Protein AF-A0A7C9GEP8-F1 (afdb_monomer)

Foldseek 3Di:
DDDDDDDDDDDDDDDDDDDDDDPPDPDPPPPCPQLNLAAAAEAEEEEQDFDPDLLNVVSVLCQVQLLVLFRNSHRYDYDYDYDDQQLRVQLCLAPPDDLSLSYKYFGALLNLLCVLLVHDGNHDPLLWQWLWAFDFWKWFKKFFPPDPDQAQVVQLVDEFEAEEEDDLSQLQNQFQLLCCVFQNGRYFYAYHHHDVLLRVVCRVVVVGGITTRHTPLNCVQRPVVCVVVVRMHTHEMQALDDDPVCPPHHYPLVRGPDPLSNLLSNLVRLSSRRRGIMTGYRPRDPSSSVSSSSSSVCLSVDPVSVVVCVVSSNDTDIGGSVRVSVSSVCSNPRDPVSSNSNSVSRDQDPPSYDYDPQPKDKDFFWFQQDDDPQWTWTDDPNDTAIAGAGQAQEEEPNHTDDSVVDDGGWTWTWIFRTGPYHTHYIYTYD

pLDDT: mean 88.96, std 12.66, range [39.47, 98.69]

Solvent-accessible surface area (backbone atoms only — not comparable to full-atom values): 22911 Å² total; per-residue (Å²): 137,90,84,90,79,88,82,82,90,79,91,79,88,79,83,82,81,84,76,83,79,80,79,80,73,78,73,79,76,75,74,76,50,76,29,63,78,26,41,90,37,69,30,41,37,33,25,21,36,54,84,84,37,74,65,33,51,52,49,53,55,46,47,79,47,33,30,83,45,32,56,48,50,23,47,60,44,83,43,71,38,58,37,77,63,11,45,52,36,51,27,41,37,56,73,69,48,64,39,74,64,42,38,38,32,40,46,38,36,46,52,54,52,43,49,46,47,69,46,96,68,66,62,62,73,76,55,41,46,45,32,21,16,51,17,58,39,48,22,27,28,39,24,28,60,85,37,94,46,67,45,52,72,39,26,49,75,41,81,38,41,24,30,14,32,56,48,68,82,24,51,27,34,26,42,42,27,28,41,28,66,56,56,53,30,37,56,37,39,33,30,55,31,91,38,69,62,50,35,51,54,33,25,76,71,62,78,23,37,22,37,27,39,43,39,50,64,53,45,57,74,73,46,44,65,38,58,76,70,57,46,40,34,68,35,34,38,45,40,83,63,89,54,80,95,48,67,91,44,46,49,55,70,81,49,40,81,42,78,68,43,36,56,26,49,52,59,69,29,48,38,24,64,41,36,42,25,30,31,32,28,51,81,34,54,64,70,49,52,53,47,47,27,49,13,46,53,52,34,72,68,29,68,71,45,48,55,51,27,57,77,67,67,47,77,77,41,80,40,53,18,67,58,44,46,54,49,49,47,52,54,59,68,47,57,68,68,47,34,52,50,39,40,61,26,36,52,77,54,93,84,47,54,46,77,53,84,76,72,69,43,73,48,71,73,32,45,27,73,38,67,61,91,62,25,40,28,30,59,57,97,84,38,83,32,37,28,28,47,74,87,31,51,35,28,49,76,86,40,81,53,62,74,85,75,65,53,59,70,33,36,22,34,40,27,28,62,47,72,76,24,47,24,58,34,36,46,30,40,131

Radius of gyration: 30.17 Å; Cα contacts (8 Å, |Δi|>4): 894; chains: 1; bounding box: 52×52×136 Å

Nearest PDB structures (foldseek):
  4x9t-assembly1_A  TM=7.481E-01  e=1.406E-14  Polaromonas sp. JS666
  7ndr-assembly1_E  TM=7.291E-01  e=8.893E-15  Comamonas sp.
  4ovs-assembly2_B  TM=4.258E-01  e=1.169E-04  Sulfurospirillum deleyianum DSM 6946
  7bcr-assembly1_A  TM=3.515E-01  e=1.328E-05  Advenella mimigardefordensis DPN7
  3qek-assembly3_A  TM=1.762E-01  e=1.177E+00  Xenopus laevis

Structure (mmCIF, N/CA/C/O backbone):
data_AF-A0A7C9GEP8-F1
#
_entry.id   AF-A0A7C9GEP8-F1
#
loop_
_atom_site.group_PDB
_atom_site.id
_atom_site.type_symbol
_atom_site.label_atom_id
_atom_site.label_alt_id
_atom_site.label_comp_id
_atom_site.label_asym_id
_atom_site.label_entity_id
_atom_site.label_seq_id
_atom_site.pdbx_PDB_ins_code
_atom_site.Cartn_x
_atom_site.Cartn_y
_atom_site.Cartn_z
_atom_site.occupancy
_atom_site.B_iso_or_equiv
_atom_site.auth_seq_id
_atom_site.auth_comp_id
_atom_site.auth_asym_id
_atom_site.auth_atom_id
_atom_site.pdbx_PDB_model_num
ATOM 1 N N . MET A 1 1 ? 20.061 3.410 108.290 1.00 49.00 1 MET A N 1
ATOM 2 C CA . MET A 1 1 ? 20.217 2.070 107.688 1.00 49.00 1 MET A CA 1
ATOM 3 C C . MET A 1 1 ? 19.147 1.168 108.280 1.00 49.00 1 MET A C 1
ATOM 5 O O . MET A 1 1 ? 19.039 1.132 109.492 1.00 49.00 1 MET A O 1
ATOM 9 N N . GLN A 1 2 ? 18.375 0.520 107.401 1.00 47.50 2 GLN A N 1
ATOM 10 C CA . GLN A 1 2 ? 17.371 -0.529 107.648 1.00 47.50 2 GLN A CA 1
ATOM 11 C C . GLN A 1 2 ? 16.136 -0.158 108.491 1.00 47.50 2 GLN A C 1
ATOM 13 O O . GLN A 1 2 ? 16.138 -0.220 109.712 1.00 47.50 2 GLN A O 1
ATOM 18 N N . SER A 1 3 ? 15.038 0.132 107.789 1.00 41.34 3 SER A N 1
ATOM 19 C CA . SER A 1 3 ? 13.675 -0.087 108.278 1.00 41.34 3 SER A CA 1
ATOM 20 C C . SER A 1 3 ? 12.936 -0.906 107.220 1.00 41.34 3 SER A C 1
ATOM 22 O O . SER A 1 3 ? 12.763 -0.462 106.085 1.00 41.34 3 SER A O 1
ATOM 24 N N . ILE A 1 4 ? 12.599 -2.142 107.583 1.00 48.03 4 ILE A N 1
ATOM 25 C CA . ILE A 1 4 ? 11.695 -3.031 106.853 1.00 48.03 4 ILE A CA 1
ATOM 26 C C . ILE A 1 4 ? 10.284 -2.653 107.308 1.00 48.03 4 ILE A C 1
ATOM 28 O O . ILE A 1 4 ? 10.009 -2.679 108.505 1.00 48.03 4 ILE A O 1
ATOM 32 N N . SER A 1 5 ? 9.387 -2.329 106.374 1.00 48.78 5 SER A N 1
ATOM 33 C CA . SER A 1 5 ? 7.953 -2.227 106.664 1.00 48.78 5 SER A CA 1
ATOM 34 C C . SER A 1 5 ? 7.160 -3.096 105.691 1.00 48.78 5 SER A C 1
ATOM 36 O O . SER A 1 5 ? 7.337 -3.033 104.475 1.00 48.78 5 SER A O 1
ATOM 38 N N . HIS A 1 6 ? 6.341 -3.973 106.267 1.00 49.09 6 HIS A N 1
ATOM 39 C CA . HIS A 1 6 ? 5.310 -4.752 105.596 1.00 49.09 6 HIS A CA 1
ATOM 40 C C . HIS A 1 6 ? 4.136 -3.847 105.212 1.00 49.09 6 HIS A C 1
ATOM 42 O O . HIS A 1 6 ? 3.717 -3.042 106.040 1.00 49.09 6 HIS A O 1
ATOM 48 N N . ALA A 1 7 ? 3.533 -4.057 104.039 1.00 39.84 7 ALA A N 1
ATOM 49 C CA . ALA A 1 7 ? 2.113 -3.762 103.854 1.00 39.84 7 ALA A CA 1
ATOM 50 C C . ALA A 1 7 ? 1.492 -4.528 102.674 1.00 39.84 7 ALA A C 1
ATOM 52 O O . ALA A 1 7 ? 1.966 -4.489 101.543 1.00 39.84 7 ALA A O 1
ATOM 53 N N . SER A 1 8 ? 0.409 -5.204 103.042 1.00 39.47 8 SER A N 1
ATOM 54 C CA . SER A 1 8 ? -0.626 -5.952 102.338 1.00 39.47 8 SER A CA 1
ATOM 55 C C . SER A 1 8 ? -0.990 -5.614 100.890 1.00 39.47 8 SER A C 1
ATOM 57 O O . SER A 1 8 ? -1.039 -4.469 100.450 1.00 39.47 8 SER A O 1
ATOM 59 N N . ALA A 1 9 ? -1.393 -6.695 100.221 1.00 43.56 9 ALA A N 1
ATOM 60 C CA . ALA A 1 9 ? -2.058 -6.770 98.935 1.00 43.56 9 ALA A CA 1
ATOM 61 C C . ALA A 1 9 ? -3.376 -5.978 98.862 1.00 43.56 9 ALA A C 1
ATOM 63 O O . ALA A 1 9 ? -4.208 -6.051 99.765 1.00 43.56 9 ALA A O 1
ATOM 64 N N . TYR A 1 10 ? -3.600 -5.349 97.707 1.00 39.88 10 TYR A N 1
ATOM 65 C CA . TYR A 1 10 ? -4.925 -5.022 97.186 1.00 39.88 10 TYR A CA 1
ATOM 66 C C . TYR A 1 10 ? -5.033 -5.597 95.771 1.00 39.88 10 TYR A C 1
ATOM 68 O O . TYR A 1 10 ? -4.249 -5.264 94.884 1.00 39.88 10 TYR A O 1
ATOM 76 N N . VAL A 1 11 ? -5.988 -6.508 95.580 1.00 44.97 11 VAL A N 1
ATOM 77 C CA . VAL A 1 11 ? -6.359 -7.066 94.277 1.00 44.97 11 VAL A CA 1
ATOM 78 C C . VAL A 1 11 ? -7.302 -6.074 93.601 1.00 44.97 11 VAL A C 1
ATOM 80 O O . VAL A 1 11 ? -8.437 -5.906 94.041 1.00 44.97 11 VAL A O 1
ATOM 83 N N . SER A 1 12 ? -6.843 -5.432 92.528 1.00 41.41 12 SER A N 1
ATOM 84 C CA . SER A 1 12 ? -7.689 -4.615 91.651 1.00 41.41 12 SER A CA 1
ATOM 85 C C . SER A 1 12 ? -8.098 -5.435 90.429 1.00 41.41 12 SER A C 1
ATOM 87 O O . SER A 1 12 ? -7.291 -5.698 89.538 1.00 41.41 12 SER A O 1
ATOM 89 N N . VAL A 1 13 ? -9.365 -5.849 90.392 1.00 48.47 13 VAL A N 1
ATOM 90 C CA . VAL A 1 13 ? -9.996 -6.496 89.234 1.00 48.47 13 VAL A CA 1
ATOM 91 C C . VAL A 1 13 ? -10.143 -5.455 88.122 1.00 48.47 13 VAL A C 1
ATOM 93 O O . VAL A 1 13 ? -10.952 -4.538 88.224 1.00 48.47 13 VAL A O 1
ATOM 96 N N . SER A 1 14 ? -9.345 -5.584 87.061 1.00 47.94 14 SER A N 1
ATOM 97 C CA . SER A 1 14 ? -9.469 -4.759 85.854 1.00 47.94 14 SER A CA 1
ATOM 98 C C . SER A 1 14 ? -10.399 -5.453 84.861 1.00 47.94 14 SER A C 1
ATOM 100 O O . SER A 1 14 ? -10.063 -6.503 84.315 1.00 47.94 14 SER A O 1
ATOM 102 N N . ALA A 1 15 ? -11.584 -4.882 84.645 1.00 47.19 15 ALA A N 1
ATOM 103 C CA . ALA A 1 15 ? -12.540 -5.340 83.644 1.00 47.19 15 ALA A CA 1
ATOM 104 C C . ALA A 1 15 ? -12.041 -4.984 82.230 1.00 47.19 15 ALA A C 1
ATOM 106 O O . ALA A 1 15 ? -11.949 -3.811 81.868 1.00 47.19 15 ALA A O 1
ATOM 107 N N . LEU A 1 16 ? -11.714 -6.005 81.433 1.00 49.62 16 LEU A N 1
ATOM 108 C CA . LEU A 1 16 ? -11.405 -5.872 80.009 1.00 49.62 16 LEU A CA 1
ATOM 109 C C . LEU A 1 16 ? -12.703 -5.573 79.235 1.00 49.62 16 LEU A C 1
ATOM 111 O O . LEU A 1 16 ? -13.553 -6.449 79.078 1.00 49.62 16 LEU A O 1
ATOM 115 N N . PHE A 1 17 ? -12.853 -4.351 78.723 1.00 48.03 17 PHE A N 1
ATOM 116 C CA . PHE A 1 17 ? -13.868 -4.038 77.715 1.00 48.03 17 PHE A CA 1
ATOM 117 C C . PHE A 1 17 ? -13.395 -4.548 76.347 1.00 48.03 17 PHE A C 1
ATOM 119 O O . PHE A 1 17 ? -12.446 -4.025 75.764 1.00 48.03 17 PHE A O 1
ATOM 126 N N . LEU A 1 18 ? -14.059 -5.588 75.840 1.00 51.97 18 LEU A N 1
ATOM 127 C CA . LEU A 1 18 ? -13.836 -6.150 74.511 1.00 51.97 18 LEU A CA 1
ATOM 128 C C . LEU A 1 18 ? -14.510 -5.242 73.464 1.00 51.97 18 LEU A C 1
ATOM 130 O O . LEU A 1 18 ? -15.730 -5.259 73.311 1.00 51.97 18 LEU A O 1
ATOM 134 N N . VAL A 1 19 ? -13.730 -4.422 72.756 1.00 56.72 19 VAL A N 1
ATOM 135 C CA . VAL A 1 19 ? -14.208 -3.669 71.583 1.00 56.72 19 VAL A CA 1
ATOM 136 C C . VAL A 1 19 ? -14.279 -4.640 70.396 1.00 56.72 19 VAL A C 1
ATOM 138 O O . VAL A 1 19 ? -13.254 -5.240 70.062 1.00 56.72 19 VAL A O 1
ATOM 141 N N . PRO A 1 20 ? -15.437 -4.830 69.737 1.00 58.69 20 PRO A N 1
ATOM 142 C CA . PRO A 1 20 ? -15.514 -5.696 68.571 1.00 58.69 20 PRO A CA 1
ATOM 143 C C . PRO A 1 20 ? -14.802 -5.023 67.393 1.00 58.69 20 PRO A C 1
ATOM 145 O O . PRO A 1 20 ? -15.204 -3.958 66.925 1.00 58.69 20 PRO A O 1
ATOM 148 N N . ALA A 1 21 ? -13.724 -5.651 66.921 1.00 58.00 21 ALA A N 1
ATOM 149 C CA . ALA A 1 21 ? -13.030 -5.258 65.705 1.00 58.00 21 ALA A CA 1
ATOM 150 C C . ALA A 1 21 ? -13.963 -5.470 64.503 1.00 58.00 21 ALA A C 1
ATOM 152 O O . ALA A 1 21 ? -14.281 -6.600 64.132 1.00 58.00 21 ALA A O 1
ATOM 153 N N . LEU A 1 22 ? -14.420 -4.367 63.911 1.00 62.72 22 LEU A N 1
ATOM 154 C CA . LEU A 1 22 ? -15.208 -4.363 62.686 1.00 62.72 22 LEU A CA 1
ATOM 155 C C . LEU A 1 22 ? -14.309 -4.843 61.535 1.00 62.72 22 LEU A C 1
ATOM 157 O O . LEU A 1 22 ? -13.479 -4.095 61.020 1.00 62.72 22 LEU A O 1
ATOM 161 N N . VAL A 1 23 ? -14.438 -6.116 61.164 1.00 60.84 23 VAL A N 1
ATOM 162 C CA . VAL A 1 23 ? -13.752 -6.700 60.008 1.00 60.84 23 VAL A CA 1
ATOM 163 C C . VAL A 1 23 ? -14.364 -6.086 58.746 1.00 60.84 23 VAL A C 1
ATOM 165 O O . VAL A 1 23 ? -15.402 -6.537 58.268 1.00 60.84 23 VAL A O 1
ATOM 168 N N . LEU A 1 24 ? -13.743 -5.029 58.212 1.00 61.09 24 LEU A N 1
ATOM 169 C CA . LEU A 1 24 ? -14.021 -4.559 56.855 1.00 61.09 24 LEU A CA 1
ATOM 170 C C . LEU A 1 24 ? -13.545 -5.642 55.881 1.00 61.09 24 LEU A C 1
ATOM 172 O O . LEU A 1 24 ? -12.362 -5.734 55.559 1.00 61.09 24 LEU A O 1
ATOM 176 N N . THR A 1 25 ? -14.468 -6.475 55.408 1.00 58.62 25 THR A N 1
ATOM 177 C CA . THR A 1 25 ? -14.228 -7.324 54.242 1.00 58.62 25 THR A CA 1
ATOM 178 C C . THR A 1 25 ? -14.023 -6.412 53.029 1.00 58.62 25 THR A C 1
ATOM 180 O O . THR A 1 25 ? -14.944 -5.654 52.705 1.00 58.62 25 THR A O 1
ATOM 183 N N . PRO A 1 26 ? -12.860 -6.431 52.350 1.00 58.62 26 PRO A N 1
ATOM 184 C CA . PRO A 1 26 ? -12.693 -5.680 51.116 1.00 58.62 26 PRO A CA 1
ATOM 185 C C . PRO A 1 26 ? -13.706 -6.210 50.100 1.00 58.62 26 PRO A C 1
ATOM 187 O O . PRO A 1 26 ? -13.698 -7.395 49.763 1.00 58.62 26 PRO A O 1
ATOM 190 N N . ALA A 1 27 ? -14.612 -5.343 49.646 1.00 52.38 27 ALA A N 1
ATOM 191 C CA . ALA A 1 27 ? -15.488 -5.664 48.532 1.00 52.38 27 ALA A CA 1
ATOM 192 C C . ALA A 1 27 ? -14.606 -6.064 47.335 1.00 52.38 27 ALA A C 1
ATOM 194 O O . ALA A 1 27 ? -13.625 -5.362 47.062 1.00 52.38 27 ALA A O 1
ATOM 195 N N . PRO A 1 28 ? -14.903 -7.169 46.629 1.00 51.88 28 PRO A N 1
ATOM 196 C CA . PRO A 1 28 ? -14.181 -7.502 45.414 1.00 51.88 28 PRO A CA 1
ATOM 197 C C . PRO A 1 28 ? -14.336 -6.325 44.453 1.00 51.88 28 PRO A C 1
ATOM 199 O O . PRO A 1 28 ? -15.448 -5.997 44.039 1.00 51.88 28 PRO A O 1
ATOM 202 N N . ALA A 1 29 ? -13.228 -5.655 44.136 1.00 47.44 29 ALA A N 1
ATOM 203 C CA . ALA A 1 29 ? -13.195 -4.710 43.036 1.00 47.44 29 ALA A CA 1
ATOM 204 C C . ALA A 1 29 ? -13.651 -5.485 41.797 1.00 47.44 29 ALA A C 1
ATOM 206 O O . ALA A 1 29 ? -12.979 -6.431 41.382 1.00 47.44 29 ALA A O 1
ATOM 207 N N . ALA A 1 30 ? -14.831 -5.154 41.270 1.00 49.00 30 ALA A N 1
ATOM 208 C CA . ALA A 1 30 ? -15.301 -5.715 40.018 1.00 49.00 30 ALA A CA 1
ATOM 209 C C . ALA A 1 30 ? -14.214 -5.425 38.980 1.00 49.00 30 ALA A C 1
ATOM 211 O O . ALA A 1 30 ? -13.942 -4.266 38.674 1.00 49.00 30 ALA A O 1
ATOM 212 N N . ALA A 1 31 ? -13.527 -6.467 38.515 1.00 52.12 31 ALA A N 1
ATOM 213 C CA . ALA A 1 31 ? -12.642 -6.335 37.378 1.00 52.12 31 ALA A CA 1
ATOM 214 C C . ALA A 1 31 ? -13.518 -5.859 36.217 1.00 52.12 31 ALA A C 1
ATOM 216 O O . ALA A 1 31 ? -14.386 -6.615 35.773 1.00 52.12 31 ALA A O 1
ATOM 217 N N . ASP A 1 32 ? -13.342 -4.604 35.789 1.00 61.41 32 ASP A N 1
ATOM 218 C CA . ASP A 1 32 ? -13.993 -4.086 34.587 1.00 61.41 32 ASP A CA 1
ATOM 219 C C . ASP A 1 32 ? -13.754 -5.109 33.481 1.00 61.41 32 ASP A C 1
ATOM 221 O O . ASP A 1 32 ? -12.612 -5.473 33.175 1.00 61.41 32 ASP A O 1
ATOM 225 N N . THR A 1 33 ? -14.835 -5.643 32.919 1.00 83.94 33 THR A N 1
ATOM 226 C CA . THR A 1 33 ? -14.682 -6.637 31.865 1.00 83.94 33 THR A CA 1
ATOM 227 C C . THR A 1 33 ? -14.021 -5.951 30.674 1.00 83.94 33 THR A C 1
ATOM 229 O O . THR A 1 33 ? -14.242 -4.766 30.423 1.00 83.94 33 THR A O 1
ATOM 232 N N . VAL A 1 34 ? -13.239 -6.678 29.871 1.00 91.56 34 VAL A N 1
ATOM 233 C CA . VAL A 1 34 ? -12.651 -6.102 28.645 1.00 91.56 34 VAL A CA 1
ATOM 234 C C . VAL A 1 34 ? -13.733 -5.471 27.747 1.00 91.56 34 VAL A C 1
ATOM 236 O O . VAL A 1 34 ? -13.469 -4.505 27.036 1.00 91.56 34 VAL A O 1
ATOM 239 N N . ALA A 1 35 ? -14.978 -5.956 27.824 1.00 93.31 35 ALA A N 1
ATOM 240 C CA . ALA A 1 35 ? -16.125 -5.361 27.149 1.00 93.31 35 ALA A CA 1
ATOM 241 C C . ALA A 1 35 ? -16.441 -3.927 27.610 1.00 93.31 35 ALA A C 1
ATOM 243 O O . ALA A 1 35 ? -16.796 -3.102 26.768 1.00 93.31 35 ALA A O 1
ATOM 244 N N . ASP A 1 36 ? -16.280 -3.594 28.891 1.00 94.12 36 ASP A N 1
ATOM 245 C CA . ASP A 1 36 ? -16.567 -2.258 29.434 1.00 94.12 36 ASP A CA 1
ATOM 246 C C . ASP A 1 36 ? -15.598 -1.194 28.898 1.00 94.12 36 ASP A C 1
ATOM 248 O O . ASP A 1 36 ? -15.983 -0.040 28.693 1.00 94.12 36 ASP A O 1
ATOM 252 N N . ALA A 1 37 ? -14.373 -1.593 28.534 1.00 93.94 37 ALA A N 1
ATOM 253 C CA . ALA A 1 37 ? -13.410 -0.712 27.871 1.00 93.94 37 ALA A CA 1
ATOM 254 C C . ALA A 1 37 ? -13.879 -0.232 26.481 1.00 93.94 37 ALA A C 1
ATOM 256 O O . ALA A 1 37 ? -13.452 0.826 26.009 1.00 93.94 37 ALA A O 1
ATOM 257 N N . PHE A 1 38 ? -14.766 -0.987 25.827 1.00 96.69 38 PHE A N 1
ATOM 258 C CA . PHE A 1 38 ? -15.237 -0.725 24.465 1.00 96.69 38 PHE A CA 1
ATOM 259 C C . PHE A 1 38 ? -16.723 -0.344 24.394 1.00 96.69 38 PHE A C 1
ATOM 261 O O . PHE A 1 38 ? -17.138 0.370 23.476 1.00 96.69 38 PHE A O 1
ATOM 268 N N . LYS A 1 39 ? -17.544 -0.791 25.348 1.00 97.00 39 LYS A N 1
ATOM 269 C CA . LYS A 1 39 ? -18.999 -0.602 25.343 1.00 97.00 39 LYS A CA 1
ATOM 270 C C . LYS A 1 39 ? -19.370 0.881 25.289 1.00 97.00 39 LYS A C 1
ATOM 272 O O . LYS A 1 39 ? -18.902 1.701 26.076 1.00 97.00 39 LYS A O 1
ATOM 277 N N . GLY A 1 40 ? -20.210 1.241 24.317 1.00 96.69 40 GLY A N 1
ATOM 278 C CA . GLY A 1 40 ? -20.637 2.629 24.090 1.00 96.69 40 GLY A CA 1
ATOM 279 C C . GLY A 1 40 ? -19.529 3.574 23.600 1.00 96.69 40 GLY A C 1
ATOM 280 O O . GLY A 1 40 ? -19.764 4.776 23.476 1.00 96.69 40 GLY A O 1
ATOM 281 N N . LYS A 1 41 ? -18.322 3.067 23.309 1.00 97.81 41 LYS A N 1
ATOM 282 C CA . LYS A 1 41 ? -17.206 3.861 22.784 1.00 97.81 41 LYS A CA 1
ATOM 283 C C . LYS A 1 41 ? -17.195 3.871 21.258 1.00 97.81 41 LYS A C 1
ATOM 285 O O . LYS A 1 41 ? -17.879 3.098 20.586 1.00 97.81 41 LYS A O 1
ATOM 290 N N . THR A 1 42 ? -16.396 4.784 20.710 1.00 98.19 42 THR A N 1
ATOM 291 C CA . THR A 1 42 ? -16.091 4.834 19.278 1.00 98.19 42 THR A CA 1
ATOM 292 C C . THR A 1 42 ? -14.638 4.451 19.049 1.00 98.19 42 THR A C 1
ATOM 294 O O . THR A 1 42 ? -13.735 5.111 19.558 1.00 98.19 42 THR A O 1
ATOM 297 N N . MET A 1 43 ? -14.423 3.422 18.242 1.00 98.06 43 MET A N 1
ATOM 298 C CA . MET A 1 43 ? -13.124 2.991 17.768 1.00 98.06 43 MET A CA 1
ATOM 299 C C . MET A 1 43 ? -12.780 3.672 16.443 1.00 98.06 43 MET A C 1
ATOM 301 O O . MET A 1 43 ? -13.483 3.551 15.437 1.00 98.06 43 MET A O 1
ATOM 305 N N . ASN A 1 44 ? -11.664 4.388 16.442 1.00 98.19 44 ASN A N 1
ATOM 306 C CA . ASN A 1 44 ? -11.126 5.059 15.275 1.00 98.19 44 ASN A CA 1
ATOM 307 C C . ASN A 1 44 ? -10.194 4.112 14.511 1.00 98.19 44 ASN A C 1
ATOM 309 O O . ASN A 1 44 ? -9.119 3.769 15.000 1.00 98.19 44 ASN A O 1
ATOM 313 N N . MET A 1 45 ? -10.583 3.740 13.292 1.00 98.38 45 MET A N 1
ATOM 314 C CA . MET A 1 45 ? -9.764 2.953 12.372 1.00 98.38 45 MET A CA 1
ATOM 315 C C . MET A 1 45 ? -9.080 3.879 11.365 1.00 98.38 45 MET A C 1
ATOM 317 O O . MET A 1 45 ? -9.689 4.368 10.411 1.00 98.38 45 MET A O 1
ATOM 321 N N . TYR A 1 46 ? -7.807 4.169 11.587 1.00 98.06 46 TYR A N 1
ATOM 322 C CA . TYR A 1 46 ? -7.015 5.032 10.726 1.00 98.06 46 TYR A CA 1
ATOM 323 C C . TYR A 1 46 ? -6.455 4.275 9.523 1.00 98.06 46 TYR A C 1
ATOM 325 O O . TYR A 1 46 ? -6.128 3.097 9.622 1.00 98.06 46 TYR A O 1
ATOM 333 N N . VAL A 1 47 ? -6.286 4.959 8.391 1.00 92.81 47 VAL A N 1
ATOM 334 C CA . VAL A 1 47 ? -5.648 4.386 7.197 1.00 92.81 47 VAL A CA 1
ATOM 335 C C . VAL A 1 47 ? -4.700 5.379 6.527 1.00 92.81 47 VAL A C 1
ATOM 337 O O . VAL A 1 47 ? -5.035 6.552 6.343 1.00 92.81 47 VAL A O 1
ATOM 340 N N . GLY A 1 48 ? -3.501 4.909 6.172 1.00 84.88 48 GLY A N 1
ATOM 341 C CA . GLY A 1 48 ? -2.394 5.724 5.646 1.00 84.88 48 GLY A CA 1
ATOM 342 C C . GLY A 1 48 ? -2.541 6.160 4.184 1.00 84.88 48 GLY A C 1
ATOM 343 O O . GLY A 1 48 ? -1.638 6.796 3.635 1.00 84.88 48 GLY A O 1
ATOM 344 N N . SER A 1 49 ? -3.670 5.838 3.547 1.00 73.62 49 SER A N 1
ATOM 345 C CA . SER A 1 49 ? -3.969 6.156 2.151 1.00 73.62 49 SER A CA 1
ATOM 346 C C . SER A 1 49 ? -5.096 7.177 2.012 1.00 73.62 49 SER A C 1
ATOM 348 O O . SER A 1 49 ? -5.931 7.369 2.904 1.00 73.62 49 SER A O 1
ATOM 350 N N . ALA A 1 50 ? -5.161 7.805 0.838 1.00 70.44 50 ALA A N 1
ATOM 351 C CA . ALA A 1 50 ? -6.335 8.561 0.431 1.00 70.44 50 ALA A CA 1
ATOM 352 C C . ALA A 1 50 ? -7.573 7.636 0.320 1.00 70.44 50 ALA A C 1
ATOM 354 O O . ALA A 1 50 ? -7.419 6.424 0.119 1.00 70.44 50 ALA A O 1
ATOM 355 N N . PRO A 1 51 ? -8.793 8.189 0.446 1.00 71.44 51 PRO A N 1
ATOM 356 C CA . PRO A 1 51 ? -10.025 7.445 0.205 1.00 71.44 51 PRO A CA 1
ATOM 357 C C . PRO A 1 51 ? -10.053 6.807 -1.187 1.00 71.44 51 PRO A C 1
ATOM 359 O O . PRO A 1 51 ? -9.633 7.436 -2.155 1.00 71.44 51 PRO A O 1
ATOM 362 N N . GLY A 1 52 ? -10.587 5.591 -1.287 1.00 63.97 52 GLY A N 1
ATOM 363 C CA . GLY A 1 52 ? -10.710 4.844 -2.545 1.00 63.97 52 GLY A CA 1
ATOM 364 C C . GLY A 1 52 ? -9.484 4.008 -2.931 1.00 63.97 52 GLY A C 1
ATOM 365 O O . GLY A 1 52 ? -9.612 3.102 -3.750 1.00 63.97 52 GLY A O 1
ATOM 366 N N . GLY A 1 53 ? -8.318 4.243 -2.317 1.00 66.62 53 GLY A N 1
ATOM 367 C CA . GLY A 1 53 ? -7.134 3.400 -2.511 1.00 66.62 53 GLY A CA 1
ATOM 368 C C . GLY A 1 53 ? -7.288 1.998 -1.907 1.00 66.62 53 GLY A C 1
ATOM 369 O O . GLY A 1 53 ? -8.155 1.770 -1.064 1.00 66.62 53 GLY A O 1
ATOM 370 N N . GLY A 1 54 ? -6.412 1.063 -2.296 1.00 73.50 54 GLY A N 1
ATOM 371 C CA . GLY A 1 54 ? -6.461 -0.335 -1.843 1.00 73.50 54 GLY A CA 1
ATOM 372 C C . GLY A 1 54 ? -6.545 -0.483 -0.318 1.00 73.50 54 GLY A C 1
ATOM 373 O O . GLY A 1 54 ? -7.461 -1.129 0.178 1.00 73.50 54 GLY A O 1
ATOM 374 N N . TYR A 1 55 ? -5.670 0.191 0.436 1.00 82.44 55 TYR A N 1
ATOM 375 C CA . TYR A 1 55 ? -5.709 0.172 1.905 1.00 82.44 55 TYR A CA 1
ATOM 376 C C . TYR A 1 55 ? -7.042 0.695 2.474 1.00 82.44 55 TYR A C 1
ATOM 378 O O . TYR A 1 55 ? -7.619 0.051 3.345 1.00 82.44 55 TYR A O 1
ATOM 386 N N . ASP A 1 56 ? -7.587 1.803 1.951 1.00 81.25 56 ASP A N 1
ATOM 387 C CA . ASP A 1 56 ? -8.888 2.348 2.384 1.00 81.25 56 ASP A CA 1
ATOM 388 C C . ASP A 1 56 ? -10.045 1.377 2.111 1.00 81.25 56 ASP A C 1
ATOM 390 O O . ASP A 1 56 ? -10.936 1.243 2.949 1.00 81.25 56 ASP A O 1
ATOM 394 N N . ARG A 1 57 ? -10.022 0.660 0.978 1.00 83.69 57 ARG A N 1
ATOM 395 C CA . ARG A 1 57 ? -11.036 -0.359 0.660 1.00 83.69 57 ARG A CA 1
ATOM 396 C C . ARG A 1 57 ? -11.028 -1.500 1.677 1.00 83.69 57 ARG A C 1
ATOM 398 O O . ARG A 1 57 ? -12.088 -1.808 2.218 1.00 83.69 57 ARG A O 1
ATOM 405 N N . TYR A 1 58 ? -9.851 -2.054 1.986 1.00 92.25 58 TYR A N 1
ATOM 406 C CA . TYR A 1 58 ? -9.702 -3.078 3.026 1.00 92.25 58 TYR A CA 1
ATOM 407 C C . TYR A 1 58 ? -10.169 -2.557 4.386 1.00 92.25 58 TYR A C 1
ATOM 409 O O . TYR A 1 58 ? -11.014 -3.180 5.017 1.00 92.25 58 TYR A O 1
ATOM 417 N N . THR A 1 59 ? -9.685 -1.390 4.826 1.00 95.44 59 THR A N 1
ATOM 418 C CA . THR A 1 59 ? -10.028 -0.866 6.156 1.00 95.44 59 THR A CA 1
ATOM 419 C C . THR A 1 59 ? -11.522 -0.607 6.296 1.00 95.44 59 THR A C 1
ATOM 421 O O . THR A 1 59 ? -12.091 -0.926 7.330 1.00 95.44 59 THR A O 1
ATOM 424 N N . ARG A 1 60 ? -12.191 -0.089 5.257 1.00 95.31 60 ARG A N 1
ATOM 425 C CA . ARG A 1 60 ? -13.650 0.100 5.274 1.00 95.31 60 ARG A CA 1
ATOM 426 C C . ARG A 1 60 ? -14.420 -1.211 5.270 1.00 95.31 60 ARG A C 1
ATOM 428 O O . ARG A 1 60 ? -15.492 -1.256 5.859 1.00 95.31 60 ARG A O 1
ATOM 435 N N . LEU A 1 61 ? -13.943 -2.227 4.551 1.00 96.50 61 LEU A N 1
ATOM 436 C CA . LEU A 1 61 ? -14.552 -3.553 4.598 1.00 96.50 61 LEU A CA 1
ATOM 437 C C . LEU A 1 61 ? -14.456 -4.116 6.015 1.00 96.50 61 LEU A C 1
ATOM 439 O O . LEU A 1 61 ? -15.482 -4.429 6.599 1.00 96.50 61 LEU A O 1
ATOM 443 N N . ILE A 1 62 ? -13.259 -4.141 6.601 1.00 98.19 62 ILE A N 1
ATOM 444 C CA . ILE A 1 62 ? -13.056 -4.621 7.973 1.00 98.19 62 ILE A CA 1
ATOM 445 C C . ILE A 1 62 ? -13.922 -3.832 8.950 1.00 98.19 62 ILE A C 1
ATOM 447 O O . ILE A 1 62 ? -14.659 -4.430 9.719 1.00 98.19 62 ILE A O 1
ATOM 451 N N . GLU A 1 63 ? -13.917 -2.503 8.863 1.00 97.31 63 GLU A N 1
ATOM 452 C CA . GLU A 1 63 ? -14.688 -1.620 9.738 1.00 97.31 63 GLU A CA 1
ATOM 453 C C . GLU A 1 63 ? -16.178 -1.986 9.822 1.00 97.31 63 GLU A C 1
ATOM 455 O O . GLU A 1 63 ? -16.715 -2.061 10.922 1.00 97.31 63 GLU A O 1
ATOM 460 N N . ARG A 1 64 ? -16.829 -2.307 8.696 1.00 97.12 64 ARG A N 1
ATOM 461 C CA . ARG A 1 64 ? -18.256 -2.685 8.673 1.00 97.12 64 ARG A CA 1
ATOM 462 C C . ARG A 1 64 ? -18.574 -3.990 9.407 1.00 97.12 64 ARG A C 1
ATOM 464 O O . ARG A 1 64 ? -19.731 -4.221 9.752 1.00 97.12 64 ARG A O 1
ATOM 471 N N . HIS A 1 65 ? -17.578 -4.850 9.608 1.00 98.31 65 HIS A N 1
ATOM 472 C CA . HIS A 1 65 ? -17.759 -6.174 10.201 1.00 98.31 65 HIS A CA 1
ATOM 473 C C . HIS A 1 65 ? -17.089 -6.325 11.570 1.00 98.31 65 HIS A C 1
ATOM 475 O O . HIS A 1 65 ? -17.561 -7.141 12.358 1.00 98.31 65 HIS A O 1
ATOM 481 N N . PHE A 1 66 ? -16.042 -5.544 11.847 1.00 98.06 66 PHE A N 1
ATOM 482 C CA . PHE A 1 66 ? -15.155 -5.678 13.002 1.00 98.06 66 PHE A CA 1
ATOM 483 C C . PHE A 1 66 ? -15.865 -5.430 14.328 1.00 98.06 66 PHE A C 1
ATOM 485 O O . PHE A 1 66 ? -15.623 -6.137 15.302 1.00 98.06 66 PHE A O 1
ATOM 492 N N . ASN A 1 67 ? -16.790 -4.467 14.365 1.00 96.62 67 ASN A N 1
ATOM 493 C CA . ASN A 1 67 ? -17.493 -4.096 15.590 1.00 96.62 67 ASN A CA 1
ATOM 494 C C . ASN A 1 67 ? -18.209 -5.275 16.265 1.00 96.62 67 ASN A C 1
ATOM 496 O O . ASN A 1 67 ? -18.221 -5.332 17.485 1.00 96.62 67 ASN A O 1
ATOM 500 N N . ARG A 1 68 ? -18.763 -6.214 15.485 1.00 97.31 68 ARG A N 1
ATOM 501 C CA . ARG A 1 68 ? -19.501 -7.390 15.986 1.00 97.31 68 ARG A CA 1
ATOM 502 C C . ARG A 1 68 ? -18.623 -8.390 16.735 1.00 97.31 68 ARG A C 1
ATOM 504 O O . ARG A 1 68 ? -19.145 -9.221 17.469 1.00 97.31 68 ARG A O 1
ATOM 511 N N . HIS A 1 69 ? -17.315 -8.327 16.504 1.00 98.31 69 HIS A N 1
ATOM 512 C CA . HIS A 1 69 ? -16.330 -9.249 17.066 1.00 98.31 69 HIS A CA 1
ATOM 513 C C . HIS A 1 69 ? -15.530 -8.622 18.207 1.00 98.31 69 HIS A C 1
ATOM 515 O O . HIS A 1 69 ? -14.885 -9.328 18.976 1.00 98.31 69 HIS A O 1
ATOM 521 N N . VAL A 1 70 ? -15.581 -7.295 18.352 1.00 98.19 70 VAL A N 1
ATOM 522 C CA . VAL A 1 70 ? -14.969 -6.601 19.486 1.00 98.19 70 VAL A CA 1
ATOM 523 C C . VAL A 1 70 ? -15.922 -6.662 20.688 1.00 98.19 70 VAL A C 1
ATOM 525 O O . VAL A 1 70 ? -17.091 -6.284 20.552 1.00 98.19 70 VAL A O 1
ATOM 528 N N . PRO A 1 71 ? -15.452 -7.075 21.884 1.00 97.25 71 PRO A N 1
ATOM 529 C CA . PRO A 1 71 ? -16.264 -7.063 23.099 1.00 97.25 71 PRO A CA 1
ATOM 530 C C . PRO A 1 71 ? -16.963 -5.716 23.311 1.00 97.25 71 PRO A C 1
ATOM 532 O O . PRO A 1 71 ? -16.386 -4.667 23.056 1.00 97.25 71 PRO A O 1
ATOM 535 N N . GLY A 1 72 ? -18.225 -5.725 23.743 1.00 96.00 72 GLY A N 1
ATOM 536 C CA . GLY A 1 72 ? -18.999 -4.492 23.946 1.00 96.00 72 GLY A CA 1
ATOM 537 C C . GLY A 1 72 ? -19.504 -3.804 22.666 1.00 96.00 72 GLY A C 1
ATOM 538 O O . GLY A 1 72 ? -20.229 -2.817 22.778 1.00 96.00 72 GLY A O 1
ATOM 539 N N . ASN A 1 73 ? -19.189 -4.330 21.475 1.00 97.19 73 ASN A N 1
ATOM 540 C CA . ASN A 1 73 ? -19.672 -3.859 20.171 1.00 97.19 73 ASN A CA 1
ATOM 541 C C . ASN A 1 73 ? -19.521 -2.334 19.951 1.00 97.19 73 ASN A C 1
ATOM 543 O O . ASN A 1 73 ? -20.519 -1.648 19.697 1.00 97.19 73 ASN A O 1
ATOM 547 N N . PRO A 1 74 ? -18.301 -1.768 20.062 1.00 97.88 74 PRO A N 1
ATOM 548 C CA . PRO A 1 74 ? -18.080 -0.335 19.891 1.00 97.88 74 PRO A CA 1
ATOM 549 C C . PRO A 1 74 ? -18.488 0.126 18.493 1.00 97.88 74 PRO A C 1
ATOM 551 O O . PRO A 1 74 ? -18.383 -0.609 17.512 1.00 97.88 74 PRO A O 1
ATOM 554 N N . ARG A 1 75 ? -18.863 1.398 18.360 1.00 97.88 75 ARG A N 1
ATOM 555 C CA . ARG A 1 75 ? -19.002 2.001 17.033 1.00 97.88 75 ARG A CA 1
ATOM 556 C C . ARG A 1 75 ? -17.626 2.089 16.387 1.00 97.88 75 ARG A C 1
ATOM 558 O O . ARG A 1 75 ? -16.706 2.617 16.994 1.00 97.88 75 ARG A O 1
ATOM 565 N N . THR A 1 76 ? -17.488 1.681 15.140 1.00 97.62 76 THR A N 1
ATOM 566 C CA . THR A 1 76 ? -16.249 1.860 14.380 1.00 97.62 76 THR A CA 1
ATOM 567 C C . THR A 1 76 ? -16.380 3.023 13.397 1.00 97.62 76 THR A C 1
ATOM 569 O O . THR A 1 76 ? -17.476 3.351 12.941 1.00 97.62 76 THR A O 1
ATOM 572 N N . VAL A 1 77 ? -15.276 3.728 13.126 1.00 96.56 77 VAL A N 1
ATOM 573 C CA . VAL A 1 77 ? -15.228 4.809 12.126 1.00 96.56 77 VAL A CA 1
ATOM 574 C C . VAL A 1 77 ? -13.879 4.851 11.412 1.00 96.56 77 VAL A C 1
ATOM 576 O O . VAL A 1 77 ? -12.830 4.922 12.051 1.00 96.56 77 VAL A O 1
ATOM 579 N N . VAL A 1 78 ? -13.891 4.887 10.074 1.00 95.31 78 VAL A N 1
ATOM 580 C CA . VAL A 1 78 ? -12.657 5.025 9.278 1.00 95.31 78 VAL A CA 1
ATOM 581 C C . VAL A 1 78 ? -12.199 6.483 9.168 1.00 95.31 78 VAL A C 1
ATOM 583 O O . VAL A 1 78 ? -12.974 7.356 8.762 1.00 95.31 78 VAL A O 1
ATOM 586 N N . LYS A 1 79 ? -10.910 6.739 9.426 1.00 92.88 79 LYS A N 1
ATOM 587 C CA . LYS A 1 79 ? -10.246 8.046 9.274 1.00 92.88 79 LYS A CA 1
ATOM 588 C C . LYS A 1 79 ? -9.010 7.950 8.367 1.00 92.88 79 LYS A C 1
ATOM 590 O O . LYS A 1 79 ? -8.023 7.309 8.701 1.00 92.88 79 LYS A O 1
ATOM 595 N N . ASN A 1 80 ? -9.018 8.634 7.223 1.00 86.31 80 ASN A N 1
ATOM 596 C CA . ASN A 1 80 ? -7.848 8.689 6.336 1.00 86.31 80 ASN A CA 1
ATOM 597 C C . ASN A 1 80 ? -6.798 9.684 6.858 1.00 86.31 80 ASN A C 1
A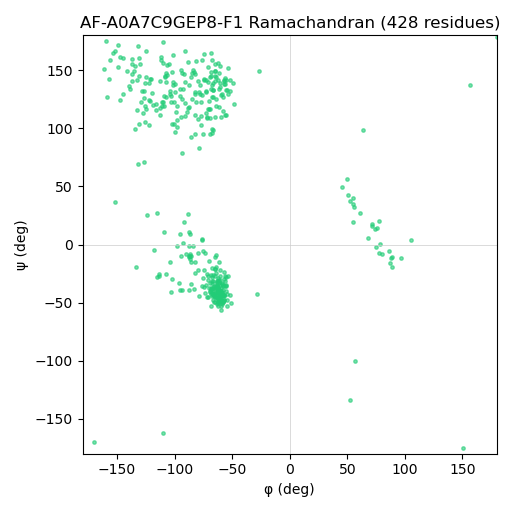TOM 599 O O . ASN A 1 80 ? -7.123 10.843 7.118 1.00 86.31 80 ASN A O 1
ATOM 603 N N . MET A 1 81 ? -5.537 9.259 6.923 1.00 90.88 81 MET A N 1
ATOM 604 C CA . MET A 1 81 ? -4.375 10.090 7.248 1.00 90.88 81 MET A CA 1
ATOM 605 C C . MET A 1 81 ? -3.249 9.857 6.221 1.00 90.88 81 MET A C 1
ATOM 607 O O . MET A 1 81 ? -2.219 9.265 6.545 1.00 90.88 81 MET A O 1
ATOM 611 N N . PRO A 1 82 ? -3.429 10.302 4.962 1.00 81.56 82 PRO A N 1
ATOM 612 C CA . PRO A 1 82 ? -2.426 10.112 3.923 1.00 81.56 82 PRO A CA 1
ATOM 613 C C . PRO A 1 82 ? -1.160 10.935 4.179 1.00 81.56 82 PRO A C 1
ATOM 615 O O . PRO A 1 82 ? -1.216 12.054 4.700 1.00 81.56 82 PRO A O 1
ATOM 618 N N . GLY A 1 83 ? -0.021 10.401 3.743 1.00 81.06 83 GLY A N 1
ATOM 619 C CA . GLY A 1 83 ? 1.257 11.113 3.722 1.00 81.06 83 GLY A CA 1
ATOM 620 C C . GLY A 1 83 ? 2.454 10.167 3.724 1.00 81.06 83 GLY A C 1
ATOM 621 O O . GLY A 1 83 ? 2.450 9.186 4.466 1.00 81.06 83 GLY A O 1
ATOM 622 N N . ALA A 1 84 ? 3.457 10.476 2.892 1.00 82.19 84 ALA A N 1
ATOM 623 C CA . ALA A 1 84 ? 4.731 9.753 2.798 1.00 82.19 84 ALA A CA 1
ATOM 624 C C . ALA A 1 84 ? 4.556 8.223 2.767 1.00 82.19 84 ALA A C 1
ATOM 626 O O . ALA A 1 84 ? 5.141 7.510 3.567 1.00 82.19 84 ALA A O 1
ATOM 627 N N . SER A 1 85 ? 3.675 7.714 1.900 1.00 81.06 85 SER A N 1
ATOM 628 C CA . SER A 1 85 ? 3.386 6.274 1.793 1.00 81.06 85 SER A CA 1
ATOM 629 C C . SER A 1 85 ? 3.026 5.587 3.124 1.00 81.06 85 SER A C 1
ATOM 631 O O . SER A 1 85 ? 3.399 4.441 3.340 1.00 81.06 85 SER A O 1
ATOM 633 N N . GLY A 1 86 ? 2.293 6.269 4.009 1.00 87.88 86 GLY A N 1
ATOM 634 C CA . GLY A 1 86 ? 1.807 5.725 5.283 1.00 87.88 86 GLY A CA 1
ATOM 635 C C . GLY A 1 86 ? 2.680 6.069 6.495 1.00 87.88 86 GLY A C 1
ATOM 636 O O . GLY A 1 86 ? 2.214 5.931 7.625 1.00 87.88 86 GLY A O 1
ATOM 637 N N . LEU A 1 87 ? 3.888 6.605 6.284 1.00 92.19 87 LEU A N 1
ATOM 638 C CA . LEU A 1 87 ? 4.814 6.974 7.363 1.00 92.19 87 LEU A CA 1
ATOM 639 C C . LEU A 1 87 ? 4.237 8.040 8.300 1.00 92.19 87 LEU A C 1
ATOM 641 O O . LEU A 1 87 ? 4.476 8.002 9.505 1.00 92.19 87 LEU A O 1
ATOM 645 N N . LYS A 1 88 ? 3.419 8.959 7.767 1.00 93.06 88 LYS A N 1
ATOM 646 C CA . LYS A 1 88 ? 2.726 9.966 8.583 1.00 93.06 88 LYS A CA 1
ATOM 647 C C . LYS A 1 88 ? 1.785 9.321 9.603 1.00 93.06 88 LYS A C 1
ATOM 649 O O . LYS A 1 88 ? 1.767 9.737 10.758 1.00 93.06 88 LYS A O 1
ATOM 654 N N . LEU A 1 89 ? 1.006 8.323 9.176 1.00 96.19 89 LEU A N 1
ATOM 655 C CA . LEU A 1 89 ? 0.098 7.616 10.073 1.00 96.19 89 LEU A CA 1
ATOM 656 C C . LEU A 1 89 ? 0.881 6.803 11.106 1.00 96.19 89 LEU A C 1
ATOM 658 O O . LEU A 1 89 ? 0.551 6.869 12.283 1.00 96.19 89 LEU A O 1
ATOM 662 N N . ALA A 1 90 ? 1.927 6.087 10.688 1.00 97.81 90 ALA A N 1
ATOM 663 C CA . ALA A 1 90 ? 2.768 5.329 11.612 1.00 97.81 90 ALA A CA 1
ATOM 664 C C . ALA A 1 90 ? 3.366 6.231 12.708 1.00 97.81 90 ALA A C 1
ATOM 666 O O . ALA A 1 90 ? 3.223 5.933 13.890 1.00 97.81 90 ALA A O 1
ATOM 667 N N . GLY A 1 91 ? 3.930 7.386 12.337 1.00 98.06 91 GLY A N 1
ATOM 668 C CA . GLY A 1 91 ? 4.432 8.370 13.302 1.00 98.06 91 GL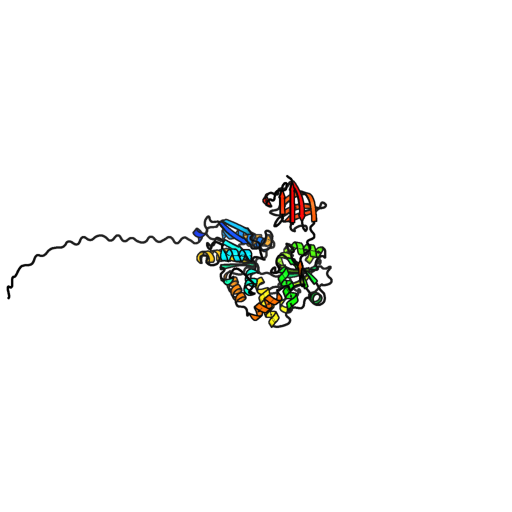Y A CA 1
ATOM 669 C C . GLY A 1 91 ? 3.350 8.879 14.262 1.00 98.06 91 GLY A C 1
ATOM 670 O O . GLY A 1 91 ? 3.568 8.899 15.469 1.00 98.06 91 GLY A O 1
ATOM 671 N N . TYR A 1 92 ? 2.152 9.211 13.760 1.00 98.44 92 TYR A N 1
ATOM 672 C CA . TYR A 1 92 ? 1.024 9.610 14.614 1.00 98.44 92 TYR A CA 1
ATOM 673 C C . TYR A 1 92 ? 0.630 8.511 15.610 1.00 98.44 92 TYR A C 1
ATOM 675 O O . TYR A 1 92 ? 0.476 8.791 16.798 1.00 98.44 92 TYR A O 1
ATOM 683 N N . MET A 1 93 ? 0.494 7.267 15.140 1.00 98.50 93 MET A N 1
ATOM 684 C CA . MET A 1 93 ? 0.122 6.129 15.984 1.00 98.50 93 MET A CA 1
ATOM 685 C C . MET A 1 93 ? 1.160 5.840 17.065 1.00 98.50 93 MET A C 1
ATOM 687 O O . MET A 1 93 ? 0.795 5.403 18.150 1.00 98.50 93 MET A O 1
ATOM 691 N N . TYR A 1 94 ? 2.434 6.093 16.778 1.00 98.50 94 TYR A N 1
ATOM 692 C CA . TYR A 1 94 ? 3.525 5.881 17.719 1.00 98.50 94 TYR A CA 1
ATOM 693 C C . TYR A 1 94 ? 3.640 7.009 18.757 1.00 98.50 94 TYR A C 1
ATOM 695 O O . TYR A 1 94 ? 3.832 6.747 19.941 1.00 98.50 94 TYR A O 1
ATOM 703 N N . GLN A 1 95 ? 3.529 8.267 18.320 1.00 97.75 95 GLN A N 1
ATOM 704 C CA . GLN A 1 95 ? 3.862 9.431 19.150 1.00 97.75 95 GLN A CA 1
ATOM 705 C C . GLN A 1 95 ? 2.659 10.060 19.861 1.00 97.75 95 GLN A C 1
ATOM 707 O O . GLN A 1 95 ? 2.822 10.610 20.947 1.00 97.75 95 GLN A O 1
ATOM 712 N N . ALA A 1 96 ? 1.472 10.038 19.246 1.00 97.88 96 ALA A N 1
ATOM 713 C CA . ALA A 1 96 ? 0.370 10.922 19.640 1.00 97.88 96 ALA A CA 1
ATOM 714 C C . ALA A 1 96 ? -0.998 10.238 19.774 1.00 97.88 96 ALA A C 1
ATOM 716 O O . ALA A 1 96 ? -1.895 10.803 20.402 1.00 97.88 96 ALA A O 1
ATOM 717 N N . ALA A 1 97 ? -1.204 9.062 19.177 1.00 97.81 97 ALA A N 1
ATOM 718 C CA . ALA A 1 97 ? -2.472 8.355 19.313 1.00 97.81 97 ALA A CA 1
ATOM 719 C C . ALA A 1 97 ? -2.693 7.889 20.767 1.00 97.81 97 ALA A C 1
ATOM 721 O O . ALA A 1 97 ? -1.760 7.383 21.397 1.00 97.81 97 ALA A O 1
ATOM 722 N N . PRO A 1 98 ? -3.921 8.009 21.305 1.00 97.94 98 PRO A N 1
ATOM 723 C CA . PRO A 1 98 ? -4.263 7.433 22.597 1.00 97.94 98 PRO A CA 1
ATOM 724 C C . PRO A 1 98 ? -3.992 5.927 22.642 1.00 97.94 98 PRO A C 1
ATOM 726 O O . PRO A 1 98 ? -4.320 5.184 21.716 1.00 97.94 98 PRO A O 1
ATOM 729 N N . LYS A 1 99 ? -3.430 5.471 23.760 1.00 97.62 99 LYS A N 1
ATOM 730 C CA . LYS A 1 99 ? -3.060 4.069 24.009 1.00 97.62 99 LYS A CA 1
ATOM 731 C C . LYS A 1 99 ? -4.219 3.269 24.609 1.00 97.62 99 LYS A C 1
ATOM 733 O O . LYS A 1 99 ? -4.024 2.326 25.351 1.00 97.62 99 LYS A O 1
ATOM 738 N N . ASP A 1 100 ? -5.452 3.672 24.345 1.00 95.88 100 ASP A N 1
ATOM 739 C CA . ASP A 1 100 ? -6.650 3.158 25.014 1.00 95.88 100 ASP A CA 1
ATOM 740 C C . ASP A 1 100 ? -7.248 1.904 24.351 1.00 95.88 100 ASP A C 1
ATOM 742 O O . ASP A 1 100 ? -8.241 1.372 24.839 1.00 95.88 100 ASP A O 1
ATOM 746 N N . GLY A 1 101 ? -6.673 1.418 23.248 1.00 95.75 101 GLY A N 1
ATOM 747 C CA . GLY A 1 101 ? -7.240 0.318 22.457 1.00 95.75 101 GLY A CA 1
ATOM 748 C C . GLY A 1 101 ? -8.397 0.741 21.538 1.00 95.75 101 GLY A C 1
ATOM 749 O O . GLY A 1 101 ? -8.918 -0.082 20.795 1.00 95.75 101 GLY A O 1
ATOM 750 N N . LEU A 1 102 ? -8.780 2.022 21.515 1.00 97.94 102 LEU A N 1
ATOM 751 C CA . LEU A 1 102 ? -9.818 2.561 20.623 1.00 97.94 102 LEU A CA 1
ATOM 752 C C . LEU A 1 102 ? -9.235 3.166 19.337 1.00 97.94 102 LEU A C 1
ATOM 754 O O . LEU A 1 102 ? -9.952 3.802 18.562 1.00 97.94 102 LEU A O 1
ATOM 758 N N . HIS A 1 103 ? -7.937 2.977 19.099 1.00 98.38 103 HIS A N 1
ATOM 759 C CA . HIS A 1 103 ? -7.202 3.524 17.964 1.00 98.38 103 HIS A CA 1
ATOM 760 C C . HIS A 1 103 ? -6.496 2.382 17.234 1.00 98.38 103 HIS A C 1
ATOM 762 O O . HIS A 1 103 ? -5.496 1.857 17.709 1.00 98.38 103 HIS A O 1
ATOM 768 N N . VAL A 1 104 ? -7.026 1.998 16.075 1.00 98.56 104 VAL A N 1
ATOM 769 C CA . VAL A 1 104 ? -6.472 0.948 15.208 1.00 98.56 104 VAL A CA 1
ATOM 770 C C . VAL A 1 104 ? -5.970 1.607 13.932 1.00 98.56 104 VAL A C 1
ATOM 772 O O . VAL A 1 104 ? -6.624 2.505 13.412 1.00 98.56 104 VAL A O 1
ATOM 775 N N . ALA A 1 105 ? -4.835 1.177 13.394 1.00 98.00 105 ALA A N 1
ATOM 776 C CA . ALA A 1 105 ? -4.311 1.673 12.129 1.00 98.00 105 ALA A CA 1
ATOM 777 C C . ALA A 1 105 ? -4.117 0.545 11.121 1.00 98.00 105 ALA A C 1
ATOM 779 O O . ALA A 1 105 ? -3.374 -0.394 11.385 1.00 98.00 105 ALA A O 1
ATOM 780 N N . GLY A 1 106 ? -4.728 0.691 9.945 1.00 96.88 106 GLY A N 1
ATOM 781 C CA . GLY A 1 106 ? -4.308 0.021 8.720 1.00 96.88 106 GLY A CA 1
ATOM 782 C C . GLY A 1 106 ? -3.050 0.706 8.193 1.00 96.88 106 GLY A C 1
ATOM 783 O O . GLY A 1 106 ? -3.120 1.749 7.527 1.00 96.88 106 GLY A O 1
ATOM 784 N N . LEU A 1 107 ? -1.897 0.152 8.555 1.00 94.50 107 LEU A N 1
ATOM 785 C CA . LEU A 1 107 ? -0.591 0.667 8.164 1.00 94.50 107 LEU A CA 1
ATOM 786 C C . LEU A 1 107 ? -0.245 0.198 6.752 1.00 94.50 107 LEU A C 1
ATOM 788 O O . LEU A 1 107 ? -0.790 -0.774 6.242 1.00 94.50 107 LEU A O 1
ATOM 792 N N . HIS A 1 108 ? 0.655 0.913 6.084 1.00 89.06 108 HIS A N 1
ATOM 793 C CA . HIS A 1 108 ? 1.205 0.425 4.827 1.00 89.06 108 HIS A CA 1
ATOM 794 C C . HIS A 1 108 ? 2.336 -0.560 5.111 1.00 89.06 108 HIS A C 1
ATOM 796 O O . HIS A 1 108 ? 3.111 -0.362 6.044 1.00 89.06 108 HIS A O 1
ATOM 802 N N . ASN A 1 109 ? 2.501 -1.570 4.261 1.00 88.19 109 ASN A N 1
ATOM 803 C CA . ASN A 1 109 ? 3.619 -2.504 4.382 1.00 88.19 109 ASN A CA 1
ATOM 804 C C . ASN A 1 109 ? 5.007 -1.855 4.160 1.00 88.19 109 ASN A C 1
ATOM 806 O O . ASN A 1 109 ? 6.024 -2.464 4.470 1.00 88.19 109 ASN A O 1
ATOM 810 N N . THR A 1 110 ? 5.054 -0.609 3.667 1.00 89.12 110 THR A N 1
ATOM 811 C CA . THR A 1 110 ? 6.258 0.244 3.623 1.00 89.12 110 THR A CA 1
ATOM 812 C C . THR A 1 110 ? 6.811 0.572 5.008 1.00 89.12 110 THR A C 1
ATOM 814 O O . THR A 1 110 ? 8.009 0.796 5.131 1.00 89.12 110 THR A O 1
ATOM 817 N N . VAL A 1 111 ? 5.958 0.645 6.036 1.00 92.75 111 VAL A N 1
ATOM 818 C CA . VAL A 1 111 ? 6.321 1.161 7.368 1.00 92.75 111 VAL A CA 1
ATOM 819 C C . VAL A 1 111 ? 7.494 0.378 7.959 1.00 92.75 111 VAL A C 1
ATOM 821 O O . VAL A 1 111 ? 8.451 0.979 8.439 1.00 92.75 111 VAL A O 1
ATOM 824 N N . VAL A 1 112 ? 7.456 -0.948 7.847 1.00 94.00 112 VAL A N 1
ATOM 825 C CA . VAL A 1 112 ? 8.521 -1.829 8.343 1.00 94.00 112 VAL A CA 1
ATOM 826 C C . VAL A 1 112 ? 9.764 -1.723 7.461 1.00 94.00 112 VAL A C 1
ATOM 828 O O . VAL A 1 112 ? 10.866 -1.556 7.972 1.00 94.00 112 VAL A O 1
ATOM 831 N N . SER A 1 113 ? 9.599 -1.743 6.131 1.00 91.12 113 SER A N 1
ATOM 832 C CA . SER A 1 113 ? 10.743 -1.697 5.212 1.00 91.12 113 SER A CA 1
ATOM 833 C C . SER A 1 113 ? 11.546 -0.396 5.334 1.00 91.12 113 SER A C 1
ATOM 835 O O . SER A 1 113 ? 12.770 -0.439 5.334 1.00 91.12 113 SER A O 1
ATOM 837 N N . GLU A 1 114 ? 10.885 0.758 5.477 1.00 91.81 114 GLU A N 1
ATOM 838 C CA . GLU A 1 114 ? 11.575 2.053 5.591 1.00 91.81 114 GLU A CA 1
ATOM 839 C C . GLU A 1 114 ? 12.419 2.137 6.871 1.00 91.81 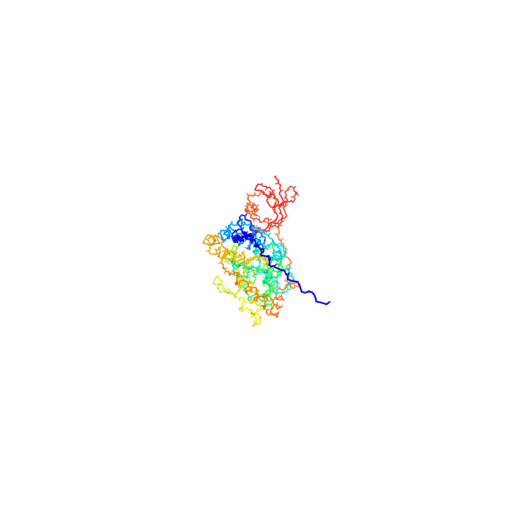114 GLU A C 1
ATOM 841 O O . GLU A 1 114 ? 13.559 2.590 6.816 1.00 91.81 114 GLU A O 1
ATOM 846 N N . GLU A 1 115 ? 11.897 1.652 8.001 1.00 94.38 115 GLU A N 1
ATOM 847 C CA . GLU A 1 115 ? 12.666 1.573 9.247 1.00 94.38 115 GLU A CA 1
ATOM 848 C C . GLU A 1 115 ? 13.819 0.576 9.139 1.00 94.38 115 GLU A C 1
ATOM 850 O O . GLU A 1 115 ? 14.946 0.921 9.482 1.00 94.38 115 GLU A O 1
ATOM 855 N N . SER A 1 116 ? 13.557 -0.634 8.630 1.00 92.81 116 SER A N 1
ATOM 856 C CA . SER A 1 116 ? 14.592 -1.665 8.493 1.00 92.81 116 SER A CA 1
ATOM 857 C C . SER A 1 116 ? 15.754 -1.200 7.613 1.00 92.81 116 SER A C 1
ATOM 859 O O . SER A 1 116 ? 16.894 -1.506 7.917 1.00 92.81 116 SER A O 1
ATOM 861 N N . MET A 1 117 ? 15.490 -0.379 6.589 1.00 92.31 117 MET A N 1
ATOM 862 C CA . MET A 1 117 ? 16.506 0.242 5.727 1.00 92.31 117 MET A CA 1
ATOM 863 C C . MET A 1 117 ? 17.239 1.433 6.372 1.00 92.31 117 MET A C 1
ATOM 865 O O . MET A 1 117 ? 18.027 2.099 5.710 1.00 92.31 117 MET A O 1
ATOM 869 N N . GLY A 1 118 ? 16.989 1.738 7.649 1.00 89.06 118 GLY A N 1
ATOM 870 C CA . GLY A 1 118 ? 17.644 2.836 8.363 1.00 89.06 118 GLY A CA 1
ATOM 871 C C . GLY A 1 118 ? 17.193 4.230 7.918 1.00 89.06 118 GLY A C 1
ATOM 872 O O . GLY A 1 118 ? 17.859 5.224 8.219 1.00 89.06 118 GLY A O 1
ATOM 873 N N . ARG A 1 119 ? 16.066 4.340 7.201 1.00 89.69 119 ARG A N 1
ATOM 874 C CA . ARG A 1 119 ? 15.538 5.639 6.763 1.00 89.69 119 ARG A CA 1
ATOM 875 C C . ARG A 1 119 ? 14.997 6.409 7.958 1.00 89.69 119 ARG A C 1
ATOM 877 O O . ARG A 1 119 ? 14.549 5.841 8.953 1.00 89.69 119 ARG A O 1
ATOM 884 N N . LYS A 1 120 ? 15.013 7.739 7.859 1.00 90.56 120 LYS A N 1
ATOM 885 C CA . LYS A 1 120 ? 14.575 8.620 8.947 1.00 90.56 120 LYS A CA 1
ATOM 886 C C . LYS A 1 120 ? 13.065 8.498 9.176 1.00 90.56 120 LYS A C 1
ATOM 888 O O . LYS A 1 120 ? 12.270 9.179 8.529 1.00 90.56 120 LYS A O 1
ATOM 893 N N . VAL A 1 121 ? 12.689 7.659 10.135 1.00 94.31 121 VAL A N 1
ATOM 894 C CA . VAL A 1 121 ? 11.311 7.449 10.596 1.00 94.31 121 VAL A CA 1
ATOM 895 C C . VAL A 1 121 ? 11.108 8.011 12.007 1.00 94.31 121 VAL A C 1
ATOM 897 O O . VAL A 1 121 ? 12.032 8.537 12.625 1.00 94.31 121 VAL A O 1
ATOM 900 N N . GLN A 1 122 ? 9.868 7.993 12.493 1.00 93.69 122 GLN A N 1
ATOM 901 C CA . GLN A 1 122 ? 9.454 8.582 13.778 1.00 93.69 122 GLN A CA 1
ATOM 902 C C . GLN A 1 122 ? 8.764 7.551 14.687 1.00 93.69 122 GLN A C 1
ATOM 904 O O . GLN A 1 122 ? 7.923 7.897 15.514 1.00 93.69 122 GLN A O 1
ATOM 909 N N . TYR A 1 123 ? 9.075 6.274 14.484 1.00 97.31 123 TYR A N 1
ATOM 910 C CA . TYR A 1 123 ? 8.464 5.135 15.157 1.00 97.31 123 TYR A CA 1
ATOM 911 C C . TYR A 1 123 ? 9.450 3.966 15.196 1.00 97.31 123 TYR A C 1
ATOM 913 O O . TYR A 1 123 ? 10.423 3.964 14.441 1.00 97.31 123 TYR A O 1
ATOM 921 N N . LYS A 1 124 ? 9.150 2.975 16.038 1.00 97.69 124 LYS A N 1
ATOM 922 C CA . LYS A 1 124 ? 9.752 1.642 16.007 1.00 97.69 124 LYS A CA 1
ATOM 923 C C . LYS A 1 124 ? 8.675 0.614 15.697 1.00 97.69 124 LYS A C 1
ATOM 925 O O . LYS A 1 124 ? 7.678 0.542 16.415 1.00 97.69 124 LYS A O 1
ATOM 930 N N . SER A 1 125 ? 8.822 -0.136 14.612 1.00 97.00 125 SER A N 1
ATOM 931 C CA . SER A 1 125 ? 7.770 -1.037 14.128 1.00 97.00 125 SER A CA 1
ATOM 932 C C . SER A 1 125 ? 7.588 -2.267 15.009 1.00 97.00 125 SER A C 1
ATOM 934 O O . SER A 1 125 ? 6.482 -2.804 15.070 1.00 97.00 125 SER A O 1
ATOM 936 N N . THR A 1 126 ? 8.633 -2.665 15.737 1.00 97.25 126 THR A N 1
ATOM 937 C CA . THR A 1 126 ? 8.604 -3.739 16.742 1.00 97.25 126 THR A CA 1
ATOM 938 C C . THR A 1 126 ? 7.744 -3.403 17.954 1.00 97.25 126 THR A C 1
ATOM 940 O O . THR A 1 126 ? 7.220 -4.308 18.593 1.00 97.25 126 THR A O 1
ATOM 943 N N . ASP A 1 127 ? 7.567 -2.117 18.260 1.00 98.12 127 ASP A N 1
ATOM 944 C CA . ASP A 1 127 ? 6.861 -1.671 19.467 1.00 98.12 127 ASP A CA 1
ATOM 945 C C . ASP A 1 127 ? 5.343 -1.567 19.241 1.00 98.12 127 ASP A C 1
ATOM 947 O O . ASP A 1 127 ? 4.572 -1.395 20.190 1.00 98.12 127 ASP A O 1
ATOM 951 N N . PHE A 1 128 ? 4.890 -1.631 17.985 1.00 98.50 128 PHE A N 1
ATOM 952 C CA . PHE A 1 128 ? 3.465 -1.695 17.685 1.00 98.50 128 PHE A CA 1
ATOM 953 C C . PHE A 1 128 ? 2.874 -3.026 18.125 1.00 98.50 128 PHE A C 1
ATOM 955 O O . PHE A 1 128 ? 3.455 -4.089 17.945 1.00 98.50 128 PHE A O 1
ATOM 962 N N . ASN A 1 129 ? 1.633 -2.966 18.588 1.00 98.44 129 ASN A N 1
ATOM 963 C CA . ASN A 1 129 ? 0.840 -4.152 18.847 1.00 98.44 129 ASN A CA 1
ATOM 964 C C . ASN A 1 129 ? 0.145 -4.578 17.546 1.00 98.44 129 ASN A C 1
ATOM 966 O O . ASN A 1 129 ? -0.942 -4.082 17.226 1.00 98.44 129 ASN A O 1
ATOM 970 N N . TRP A 1 130 ? 0.772 -5.467 16.773 1.00 98.44 130 TRP A N 1
ATOM 971 C CA . TRP A 1 130 ? 0.193 -5.973 15.523 1.00 98.44 130 TRP A CA 1
ATOM 972 C C . TRP A 1 130 ? -1.039 -6.841 15.797 1.00 98.44 130 TRP A C 1
ATOM 974 O O . TRP A 1 130 ? -0.983 -7.778 16.593 1.00 98.44 130 TRP A O 1
ATOM 984 N N . LEU A 1 131 ? -2.157 -6.522 15.139 1.00 98.50 131 LEU A N 1
ATOM 985 C CA . LEU A 1 131 ? -3.402 -7.294 15.207 1.00 98.50 131 LEU A CA 1
ATOM 986 C C . LEU A 1 131 ? -3.412 -8.448 14.199 1.00 98.50 131 LEU A C 1
ATOM 988 O O . LEU A 1 131 ? -3.976 -9.502 14.471 1.00 98.50 131 LEU A O 1
ATOM 992 N N . GLY A 1 132 ? -2.780 -8.232 13.046 1.00 97.88 132 GLY A N 1
ATOM 993 C CA . GLY A 1 132 ? -2.695 -9.179 11.941 1.00 97.88 132 GLY A CA 1
ATOM 994 C C . GLY A 1 132 ? -2.587 -8.459 10.600 1.00 97.88 132 GLY A C 1
ATOM 995 O O . GLY A 1 132 ? -2.489 -7.230 10.539 1.00 97.88 132 GLY A O 1
ATOM 996 N N . SER A 1 133 ? -2.609 -9.222 9.514 1.00 96.94 133 SER A N 1
ATOM 997 C CA . SER A 1 133 ? -2.706 -8.710 8.149 1.00 96.94 133 SER A CA 1
ATOM 998 C C . SER A 1 133 ? -3.880 -9.351 7.429 1.00 96.94 133 SER A C 1
ATOM 1000 O O . SER A 1 133 ? -4.131 -10.539 7.592 1.00 96.94 133 SER A O 1
ATOM 1002 N N . ALA A 1 134 ? -4.618 -8.554 6.657 1.00 94.94 134 ALA A N 1
ATOM 1003 C CA . ALA A 1 134 ? -5.807 -9.023 5.941 1.00 94.94 134 ALA A CA 1
ATOM 1004 C C . ALA A 1 134 ? -5.491 -9.616 4.557 1.00 94.94 134 ALA A C 1
ATOM 1006 O O . ALA A 1 134 ? -6.390 -10.139 3.899 1.00 94.94 134 ALA A O 1
ATOM 1007 N N . ASN A 1 135 ? -4.256 -9.454 4.074 1.00 89.38 135 ASN A N 1
ATOM 1008 C CA . ASN A 1 135 ? -3.829 -9.979 2.782 1.00 89.38 135 ASN A CA 1
ATOM 1009 C C . ASN A 1 135 ? -2.297 -10.055 2.674 1.00 89.38 135 ASN A C 1
ATOM 1011 O O . ASN A 1 135 ? -1.600 -9.176 3.198 1.00 89.38 135 ASN A O 1
ATOM 1015 N N . SER A 1 136 ? -1.805 -11.006 1.877 1.00 83.81 136 SER A N 1
ATOM 1016 C CA . SER A 1 136 ? -0.459 -10.996 1.303 1.00 83.81 136 SER A CA 1
ATOM 1017 C C . SER A 1 136 ? -0.488 -10.385 -0.108 1.00 83.81 136 SER A C 1
ATOM 1019 O O . SER A 1 136 ? -1.503 -10.394 -0.804 1.00 83.81 136 SER A O 1
ATOM 1021 N N . LEU A 1 137 ? 0.601 -9.751 -0.542 1.00 83.25 137 LEU A N 1
ATOM 1022 C CA . LEU A 1 137 ? 0.604 -8.999 -1.796 1.00 83.25 137 LEU A CA 1
ATOM 1023 C C . LEU A 1 137 ? 1.454 -9.678 -2.870 1.00 83.25 137 LEU A C 1
ATOM 1025 O O . LEU A 1 137 ? 2.664 -9.801 -2.737 1.00 83.25 137 LEU A O 1
ATOM 1029 N N . THR A 1 138 ? 0.850 -9.991 -4.012 1.00 90.25 138 THR A N 1
ATOM 1030 C CA . THR A 1 138 ? 1.614 -10.175 -5.252 1.00 90.25 138 THR A CA 1
ATOM 1031 C C . THR A 1 138 ? 1.599 -8.872 -6.028 1.00 90.25 138 THR A C 1
ATOM 1033 O O . THR A 1 138 ? 0.534 -8.306 -6.267 1.00 90.25 138 THR A O 1
ATOM 1036 N N . THR A 1 139 ? 2.771 -8.380 -6.419 1.00 92.69 139 THR A N 1
ATOM 1037 C CA . THR A 1 139 ? 2.894 -7.259 -7.360 1.00 92.69 139 THR A CA 1
ATOM 1038 C C . THR A 1 139 ? 3.446 -7.726 -8.693 1.00 92.69 139 THR A C 1
ATOM 1040 O O . THR A 1 139 ? 4.141 -8.733 -8.759 1.00 92.69 139 THR A O 1
ATOM 1043 N N . VAL A 1 140 ? 3.158 -6.980 -9.750 1.00 96.56 140 VAL A N 1
ATOM 1044 C CA . VAL A 1 140 ? 3.594 -7.279 -11.111 1.00 96.56 140 VAL A CA 1
ATOM 1045 C C . VAL A 1 140 ? 4.227 -6.059 -11.775 1.00 96.56 140 VAL A C 1
ATOM 1047 O O . VAL A 1 140 ? 4.001 -4.915 -11.364 1.00 96.56 140 VAL A O 1
ATOM 1050 N N . CYS A 1 141 ? 5.005 -6.311 -12.826 1.00 97.69 141 CYS A N 1
ATOM 1051 C CA . CYS A 1 141 ? 5.318 -5.313 -13.845 1.00 97.69 141 CYS A CA 1
ATOM 1052 C C . CYS A 1 141 ? 4.491 -5.574 -15.095 1.00 97.69 141 CYS A C 1
ATOM 1054 O O . CYS A 1 141 ? 4.597 -6.646 -15.688 1.00 97.69 141 CYS A O 1
ATOM 1056 N N . ILE A 1 142 ? 3.710 -4.582 -15.508 1.00 97.62 142 ILE A N 1
ATOM 1057 C CA . ILE A 1 142 ? 2.960 -4.608 -16.760 1.00 97.62 142 ILE A CA 1
ATOM 1058 C C . ILE A 1 142 ? 3.577 -3.664 -17.779 1.00 97.62 142 ILE A C 1
ATOM 1060 O O . ILE A 1 142 ? 4.108 -2.609 -17.427 1.00 97.62 142 ILE A O 1
ATOM 1064 N N . VAL A 1 143 ? 3.473 -4.037 -19.046 1.00 97.81 143 VAL A N 1
ATOM 1065 C CA . VAL A 1 143 ? 3.915 -3.226 -20.176 1.00 97.81 143 VAL A CA 1
ATOM 1066 C C . VAL A 1 143 ? 2.825 -3.193 -21.240 1.00 97.81 143 VAL A C 1
ATOM 1068 O O . VAL A 1 143 ? 2.167 -4.204 -21.487 1.00 97.81 143 VAL A O 1
ATOM 1071 N N . SER A 1 144 ? 2.634 -2.041 -21.878 1.00 97.31 144 SER A N 1
ATOM 1072 C CA . SER A 1 144 ? 1.719 -1.891 -23.009 1.00 97.31 144 SER A CA 1
ATOM 1073 C C . SER A 1 144 ? 2.083 -2.857 -24.135 1.00 97.31 144 SER A C 1
ATOM 1075 O O . SER A 1 144 ? 3.250 -2.988 -24.513 1.00 97.31 144 SER A O 1
ATOM 1077 N N . ALA A 1 145 ? 1.079 -3.472 -24.757 1.00 95.31 145 ALA A N 1
ATOM 1078 C CA . ALA A 1 145 ? 1.256 -4.243 -25.981 1.00 95.31 145 ALA A CA 1
ATOM 1079 C C . ALA A 1 145 ? 1.716 -3.377 -27.169 1.00 95.31 145 ALA A C 1
ATOM 1081 O O . ALA A 1 145 ? 2.098 -3.942 -28.187 1.00 95.31 145 ALA A O 1
ATOM 1082 N N . GLY A 1 146 ? 1.740 -2.044 -27.055 1.00 92.19 146 GLY A N 1
ATOM 1083 C CA . GLY A 1 146 ? 2.385 -1.140 -28.018 1.00 92.19 146 GLY A CA 1
ATOM 1084 C C . GLY A 1 146 ? 3.886 -0.910 -27.777 1.00 92.19 146 GLY A C 1
ATOM 1085 O O . GLY A 1 146 ? 4.578 -0.445 -28.673 1.00 92.19 146 GLY A O 1
ATOM 1086 N N . SER A 1 147 ? 4.416 -1.262 -26.601 1.00 94.38 147 SER A N 1
ATOM 1087 C CA . SER A 1 147 ? 5.833 -1.061 -26.251 1.00 94.38 147 SER A CA 1
ATOM 1088 C C . SER A 1 147 ? 6.763 -1.974 -27.057 1.00 94.38 147 SER A C 1
ATOM 1090 O O . SER A 1 147 ? 6.408 -3.133 -27.260 1.00 94.38 147 SER A O 1
ATOM 1092 N N . PRO A 1 148 ? 7.974 -1.547 -27.456 1.00 90.69 148 PRO A N 1
ATOM 1093 C CA . PRO A 1 148 ? 8.965 -2.456 -28.040 1.00 90.69 148 PRO A CA 1
ATOM 1094 C C . PRO A 1 148 ? 9.454 -3.532 -27.051 1.00 90.69 148 PRO A C 1
ATOM 1096 O O . PRO A 1 148 ? 9.927 -4.581 -27.474 1.00 90.69 148 PRO A O 1
ATOM 1099 N N . VAL A 1 149 ? 9.306 -3.307 -25.742 1.00 96.12 149 VAL A N 1
ATOM 1100 C CA . VAL A 1 149 ? 9.625 -4.278 -24.683 1.00 96.12 149 VAL A CA 1
ATOM 1101 C C . VAL A 1 149 ? 8.405 -5.166 -24.427 1.00 96.12 149 VAL A C 1
ATOM 1103 O O . VAL A 1 149 ? 7.356 -4.656 -24.030 1.00 96.12 149 VAL A O 1
ATOM 1106 N N . LYS A 1 150 ? 8.525 -6.484 -24.638 1.00 95.75 150 LYS A N 1
ATOM 1107 C CA . LYS A 1 150 ? 7.427 -7.457 -24.439 1.00 95.75 150 LYS A CA 1
ATOM 1108 C C . LYS A 1 150 ? 7.700 -8.453 -23.321 1.00 95.75 150 LYS A C 1
ATOM 1110 O O . LYS A 1 150 ? 6.762 -8.955 -22.709 1.00 95.75 150 LYS A O 1
ATOM 1115 N N . THR A 1 151 ? 8.972 -8.728 -23.066 1.00 95.88 151 THR A N 1
ATOM 1116 C CA . THR A 1 151 ? 9.452 -9.685 -22.072 1.00 95.88 151 THR A CA 1
ATOM 1117 C C . THR A 1 151 ? 10.417 -9.020 -21.094 1.00 95.88 151 THR A C 1
ATOM 1119 O O . THR A 1 151 ? 10.931 -7.926 -21.336 1.00 95.88 151 THR A O 1
ATOM 1122 N N . TYR A 1 152 ? 10.706 -9.694 -19.979 1.00 94.19 152 TYR A N 1
ATOM 1123 C CA . TYR A 1 152 ? 11.730 -9.212 -19.052 1.00 94.19 152 TYR A CA 1
ATOM 1124 C C . TYR A 1 152 ? 13.129 -9.176 -19.690 1.00 94.19 152 TYR A C 1
ATOM 1126 O O . TYR A 1 152 ? 13.926 -8.288 -19.398 1.00 94.19 152 TYR A O 1
ATOM 1134 N N . ALA A 1 153 ? 13.423 -10.112 -20.599 1.00 94.62 153 ALA A N 1
ATOM 1135 C CA . ALA A 1 153 ? 14.683 -10.131 -21.336 1.00 94.62 153 ALA A CA 1
ATOM 1136 C C . ALA A 1 153 ? 14.836 -8.895 -22.238 1.00 94.62 153 ALA A C 1
ATOM 1138 O O . ALA A 1 153 ? 15.929 -8.335 -22.318 1.00 94.62 153 ALA A O 1
ATOM 1139 N N . ASP A 1 154 ? 13.749 -8.423 -22.854 1.00 96.31 154 ASP A N 1
ATOM 1140 C CA . ASP A 1 154 ? 13.760 -7.182 -23.639 1.00 96.31 154 ASP A CA 1
ATOM 1141 C C . ASP A 1 154 ? 14.037 -5.969 -22.747 1.00 96.31 154 ASP A C 1
ATOM 1143 O O . ASP A 1 154 ? 14.805 -5.087 -23.126 1.00 96.31 154 ASP A O 1
ATOM 1147 N N . ALA A 1 155 ? 13.484 -5.957 -21.528 1.00 94.69 155 ALA A N 1
ATOM 1148 C CA . ALA A 1 155 ? 13.711 -4.887 -20.560 1.00 94.69 155 ALA A CA 1
ATOM 1149 C C . ALA A 1 155 ? 15.180 -4.791 -20.109 1.00 94.69 155 ALA A C 1
ATOM 1151 O O . ALA A 1 155 ? 15.592 -3.741 -19.627 1.00 94.69 155 ALA A O 1
ATOM 1152 N N . LYS A 1 156 ? 15.996 -5.843 -20.277 1.00 93.50 156 LYS A N 1
ATOM 1153 C CA . LYS A 1 156 ? 17.455 -5.777 -20.063 1.00 93.50 156 LYS A CA 1
ATOM 1154 C C . LYS A 1 156 ? 18.210 -5.154 -21.244 1.00 93.50 156 LYS A C 1
ATOM 1156 O O . LYS A 1 156 ? 19.326 -4.684 -21.064 1.00 93.50 156 LYS A O 1
ATOM 1161 N N . LYS A 1 157 ? 17.621 -5.153 -22.444 1.00 94.12 157 LYS A N 1
ATOM 1162 C CA . LYS A 1 157 ? 18.270 -4.729 -23.698 1.00 94.12 157 LYS A CA 1
ATOM 1163 C C . LYS A 1 157 ? 17.863 -3.330 -24.150 1.00 94.12 157 LYS A C 1
ATOM 1165 O O . LYS A 1 157 ? 18.645 -2.659 -24.814 1.00 94.12 157 LYS A O 1
ATOM 1170 N N . ALA A 1 158 ? 16.647 -2.902 -23.821 1.00 91.94 158 ALA A N 1
ATOM 1171 C CA . ALA A 1 158 ? 16.096 -1.623 -24.244 1.00 91.94 158 ALA A CA 1
ATOM 1172 C C . ALA A 1 158 ? 15.491 -0.857 -23.057 1.00 91.94 158 ALA A C 1
ATOM 1174 O O . ALA A 1 158 ? 14.891 -1.479 -22.175 1.00 91.94 158 ALA A O 1
ATOM 1175 N N . PRO A 1 159 ? 15.597 0.487 -23.032 1.00 91.19 159 PRO A N 1
ATOM 1176 C CA . PRO A 1 159 ? 14.951 1.292 -22.006 1.00 91.19 159 PRO A CA 1
ATOM 1177 C C . PRO A 1 159 ? 13.428 1.115 -22.004 1.00 91.19 159 PRO A C 1
ATOM 1179 O O . PRO A 1 159 ? 12.772 1.306 -23.028 1.00 91.19 159 PRO A O 1
ATOM 1182 N N . LEU A 1 160 ? 12.859 0.828 -20.834 1.00 95.25 160 LEU A N 1
ATOM 1183 C CA . LEU A 1 160 ? 11.421 0.877 -20.587 1.00 95.25 160 LEU A CA 1
ATOM 1184 C C . LEU A 1 160 ? 11.107 2.033 -19.634 1.00 95.25 160 LEU A C 1
ATOM 1186 O O . LEU A 1 160 ? 11.556 2.059 -18.486 1.00 95.25 160 LEU A O 1
ATOM 1190 N N . ILE A 1 161 ? 10.302 2.982 -20.108 1.00 95.25 161 ILE A N 1
ATOM 1191 C CA . ILE A 1 161 ? 9.778 4.071 -19.281 1.00 95.25 161 ILE A CA 1
ATOM 1192 C C . ILE A 1 161 ? 8.571 3.542 -18.507 1.00 95.25 161 ILE A C 1
ATOM 1194 O O . ILE A 1 161 ? 7.600 3.085 -19.112 1.00 95.25 161 ILE A O 1
ATOM 1198 N N . VAL A 1 162 ? 8.609 3.622 -17.180 1.00 96.50 162 VAL A N 1
ATOM 1199 C CA . VAL A 1 162 ? 7.520 3.188 -16.301 1.00 96.50 162 VAL A CA 1
ATOM 1200 C C . VAL A 1 162 ? 7.006 4.338 -15.450 1.00 96.50 162 VAL A C 1
ATOM 1202 O O . VAL A 1 162 ? 7.781 5.173 -14.983 1.00 96.50 162 VAL A O 1
ATOM 1205 N N . GLY A 1 163 ? 5.694 4.386 -15.233 1.00 93.94 163 GLY A N 1
ATOM 1206 C CA . GLY A 1 163 ? 5.097 5.367 -14.333 1.00 93.94 163 GLY A CA 1
ATOM 1207 C C . GLY A 1 163 ? 5.129 4.918 -12.872 1.00 93.94 163 GLY A C 1
ATOM 1208 O O . GLY A 1 163 ? 5.049 3.729 -12.565 1.00 93.94 163 GLY A O 1
ATOM 1209 N N . GLY A 1 164 ? 5.211 5.887 -11.967 1.00 90.50 164 GLY A N 1
ATOM 1210 C CA . GLY A 1 164 ? 5.272 5.687 -10.528 1.00 90.50 164 GLY A CA 1
ATOM 1211 C C . GLY A 1 164 ? 4.381 6.665 -9.766 1.00 90.50 164 GLY A C 1
ATOM 1212 O O . GLY A 1 164 ? 4.262 7.847 -10.097 1.00 90.50 164 GLY A O 1
ATOM 1213 N N . THR A 1 165 ? 3.730 6.168 -8.720 1.00 82.81 165 THR A N 1
ATOM 1214 C CA . THR A 1 165 ? 2.764 6.932 -7.926 1.00 82.81 165 THR A CA 1
ATOM 1215 C C . THR A 1 165 ? 3.408 7.633 -6.739 1.00 82.81 165 THR A C 1
ATOM 1217 O O . THR A 1 165 ? 4.320 7.094 -6.111 1.00 82.81 165 THR A O 1
ATOM 1220 N N . GLY A 1 166 ? 2.891 8.809 -6.382 1.00 76.06 166 GLY A N 1
ATOM 1221 C CA . GLY A 1 166 ? 3.203 9.481 -5.119 1.00 76.06 166 GLY A CA 1
ATOM 1222 C C . GLY A 1 166 ? 4.702 9.645 -4.830 1.00 76.06 166 GLY A C 1
ATOM 1223 O O . GLY A 1 166 ? 5.467 10.097 -5.680 1.00 76.06 166 GLY A O 1
ATOM 1224 N N . SER A 1 167 ? 5.108 9.314 -3.596 1.00 73.19 167 SER A N 1
ATOM 1225 C CA . SER A 1 167 ? 6.493 9.460 -3.133 1.00 73.19 167 SER A CA 1
ATOM 1226 C C . 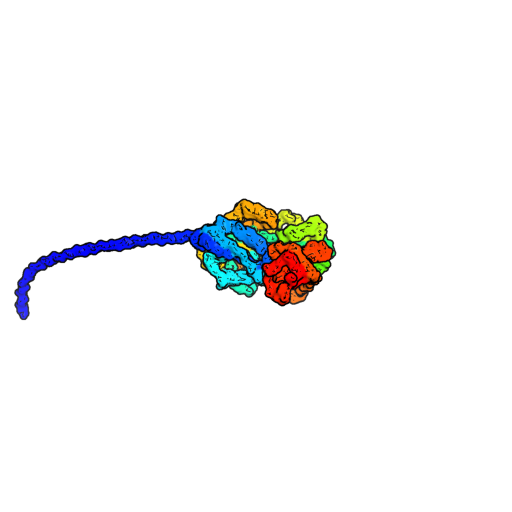SER A 1 167 ? 7.410 8.367 -3.681 1.00 73.19 167 SER A C 1
ATOM 1228 O O . SER A 1 167 ? 6.963 7.267 -4.000 1.00 73.19 167 SER A O 1
ATOM 1230 N N . VAL A 1 168 ? 8.717 8.632 -3.690 1.00 75.00 168 VAL A N 1
ATOM 1231 C CA . VAL A 1 168 ? 9.756 7.672 -4.112 1.00 75.00 168 VAL A CA 1
ATOM 1232 C C . VAL A 1 168 ? 9.730 6.343 -3.336 1.00 75.00 168 VAL A C 1
ATOM 1234 O O . VAL A 1 168 ? 10.064 5.310 -3.898 1.00 75.00 168 VAL A O 1
ATOM 1237 N N . SER A 1 169 ? 9.245 6.335 -2.089 1.00 76.19 169 SER A N 1
ATOM 1238 C CA . SER A 1 169 ? 9.059 5.115 -1.278 1.00 76.19 169 SER A CA 1
ATOM 1239 C C . SER A 1 169 ? 7.854 4.246 -1.677 1.00 76.19 169 SER A C 1
ATOM 1241 O O . SER A 1 169 ? 7.633 3.185 -1.086 1.00 76.19 169 SER A O 1
ATOM 1243 N N . SER A 1 170 ? 7.015 4.683 -2.623 1.00 80.06 170 SER A N 1
ATOM 1244 C CA . SER A 1 170 ? 5.881 3.873 -3.079 1.00 80.06 170 SER A CA 1
ATOM 1245 C C . SER A 1 170 ? 6.378 2.605 -3.777 1.00 80.06 170 SER A C 1
ATOM 1247 O O . SER A 1 170 ? 7.426 2.613 -4.424 1.00 80.06 170 SER A O 1
ATOM 1249 N N . SER A 1 171 ? 5.614 1.510 -3.703 1.00 86.75 171 SER A N 1
ATOM 1250 C CA . SER A 1 171 ? 5.985 0.260 -4.386 1.00 86.75 171 SER A CA 1
ATOM 1251 C C . SER A 1 171 ? 6.214 0.477 -5.883 1.00 86.75 171 SER A C 1
ATOM 1253 O O . SER A 1 171 ? 7.129 -0.094 -6.460 1.00 86.75 171 SER A O 1
ATOM 1255 N N . THR A 1 172 ? 5.443 1.375 -6.497 1.00 89.88 172 THR A N 1
ATOM 1256 C CA . THR A 1 172 ? 5.539 1.682 -7.929 1.00 89.88 172 THR A CA 1
ATOM 1257 C C . THR A 1 172 ? 6.807 2.434 -8.341 1.00 89.88 172 THR A C 1
ATOM 1259 O O . THR A 1 172 ? 7.121 2.492 -9.521 1.00 89.88 172 THR A O 1
ATOM 1262 N N . ASN A 1 173 ? 7.539 2.995 -7.377 1.00 91.25 173 ASN A N 1
ATOM 1263 C CA . ASN A 1 173 ? 8.840 3.634 -7.582 1.00 91.25 173 ASN A CA 1
ATOM 1264 C C . ASN A 1 173 ? 9.989 2.727 -7.104 1.00 91.25 173 ASN A C 1
ATOM 1266 O O . ASN A 1 173 ? 10.997 2.582 -7.788 1.00 91.25 173 ASN A O 1
ATOM 1270 N N . MET A 1 174 ? 9.808 2.061 -5.962 1.00 90.75 174 MET A N 1
ATOM 1271 C CA . MET A 1 174 ? 10.796 1.167 -5.354 1.00 90.75 174 MET A CA 1
ATOM 1272 C C . MET A 1 174 ? 11.073 -0.075 -6.207 1.00 90.75 174 MET A C 1
ATOM 1274 O O . MET A 1 174 ? 12.227 -0.456 -6.384 1.00 90.75 174 MET A O 1
ATOM 1278 N N . VAL A 1 175 ? 10.020 -0.698 -6.744 1.00 94.50 175 VAL A N 1
ATOM 1279 C CA . VAL A 1 175 ? 10.141 -1.907 -7.564 1.00 94.50 175 VAL A CA 1
ATOM 1280 C C . VAL A 1 175 ? 11.003 -1.681 -8.804 1.00 94.50 175 VAL A C 1
ATOM 1282 O O . VAL A 1 175 ? 12.007 -2.374 -8.947 1.00 94.50 175 VAL A O 1
ATOM 1285 N N . PRO A 1 176 ? 10.703 -0.713 -9.690 1.00 95.00 176 PRO A N 1
ATOM 1286 C CA . PRO A 1 176 ? 11.560 -0.497 -10.848 1.00 95.00 176 PRO A CA 1
ATOM 1287 C C . PRO A 1 176 ? 12.994 -0.081 -10.476 1.00 95.00 176 PRO A C 1
ATOM 1289 O O . PRO A 1 176 ? 13.921 -0.424 -11.208 1.00 95.00 176 PRO A O 1
ATOM 1292 N N . ALA A 1 177 ? 13.205 0.590 -9.335 1.00 93.94 177 ALA A N 1
ATOM 1293 C CA . ALA A 1 177 ? 14.548 0.933 -8.865 1.00 93.94 177 ALA A CA 1
ATOM 1294 C C . ALA A 1 177 ? 15.392 -0.318 -8.566 1.00 93.94 177 ALA A C 1
ATOM 1296 O O . ALA A 1 177 ? 16.485 -0.461 -9.127 1.00 93.94 177 ALA A O 1
ATOM 1297 N N . TYR A 1 178 ? 14.871 -1.264 -7.773 1.00 93.75 178 TYR A N 1
ATOM 1298 C CA . TYR A 1 178 ? 15.640 -2.468 -7.449 1.00 93.75 178 TYR A CA 1
ATOM 1299 C C . TYR A 1 178 ? 15.697 -3.466 -8.607 1.00 93.75 178 TYR A C 1
ATOM 1301 O O . TYR A 1 178 ? 16.696 -4.166 -8.732 1.00 93.75 178 TYR A O 1
ATOM 1309 N N . LEU A 1 179 ? 14.693 -3.523 -9.493 1.00 94.81 179 LEU A N 1
ATOM 1310 C CA . LEU A 1 179 ? 14.774 -4.353 -10.704 1.00 94.81 179 LEU A CA 1
ATOM 1311 C C . LEU A 1 179 ? 15.930 -3.890 -11.596 1.00 94.81 179 LEU A C 1
ATOM 1313 O O . LEU A 1 179 ? 16.714 -4.700 -12.089 1.00 94.81 179 LEU A O 1
ATOM 1317 N N . ARG A 1 180 ? 16.104 -2.572 -11.739 1.00 92.19 180 ARG A N 1
ATOM 1318 C CA . ARG A 1 180 ? 17.277 -2.026 -12.420 1.00 92.19 180 ARG A CA 1
ATOM 1319 C C . ARG A 1 180 ? 18.570 -2.386 -11.697 1.00 92.19 180 ARG A C 1
ATOM 1321 O O . ARG A 1 180 ? 19.497 -2.875 -12.336 1.00 92.19 180 ARG A O 1
ATOM 1328 N N . SER A 1 181 ? 18.634 -2.156 -10.385 1.00 91.00 181 SER A N 1
ATOM 1329 C CA . SER A 1 181 ? 19.873 -2.336 -9.623 1.00 91.00 181 SER A CA 1
ATOM 1330 C C . SER A 1 181 ? 20.311 -3.794 -9.473 1.00 91.00 181 SER A C 1
ATOM 1332 O O . SER A 1 181 ? 21.511 -4.036 -9.391 1.00 91.00 181 SER A O 1
ATOM 1334 N N . LEU A 1 182 ? 19.375 -4.742 -9.381 1.00 92.19 182 LEU A N 1
ATOM 1335 C CA . LEU A 1 182 ? 19.671 -6.125 -8.988 1.00 92.19 182 LEU A CA 1
ATOM 1336 C C . LEU A 1 182 ? 19.592 -7.114 -10.146 1.00 92.19 182 LEU A C 1
ATOM 1338 O O . LEU A 1 182 ? 20.250 -8.145 -10.090 1.00 92.19 182 LEU A O 1
ATOM 1342 N N . THR A 1 183 ? 18.822 -6.824 -11.201 1.00 91.25 183 THR A N 1
ATOM 1343 C CA . THR A 1 183 ? 18.623 -7.781 -12.304 1.00 91.25 183 THR A CA 1
ATOM 1344 C C . THR A 1 183 ? 19.133 -7.272 -13.656 1.00 91.25 183 THR A C 1
ATOM 1346 O O . THR A 1 183 ? 19.021 -7.993 -14.651 1.00 91.25 183 THR A O 1
ATOM 1349 N N . GLY A 1 184 ? 19.602 -6.022 -13.734 1.00 87.06 184 GLY A N 1
ATOM 1350 C CA . GLY A 1 184 ? 20.077 -5.390 -14.971 1.00 87.06 184 GLY A CA 1
ATOM 1351 C C . GLY A 1 184 ? 18.975 -4.908 -15.923 1.00 87.06 184 GLY A C 1
ATOM 1352 O O . GLY A 1 184 ? 19.231 -4.748 -17.113 1.00 87.06 184 GLY A O 1
ATOM 1353 N N . ALA A 1 185 ? 17.741 -4.708 -15.447 1.00 92.94 185 ALA A N 1
ATOM 1354 C CA . ALA A 1 185 ? 16.692 -4.110 -16.275 1.00 92.94 185 ALA A CA 1
ATOM 1355 C C . ALA A 1 185 ? 16.968 -2.613 -16.518 1.00 92.94 185 ALA A C 1
ATOM 1357 O O . ALA A 1 185 ? 17.348 -1.882 -15.609 1.00 92.94 185 ALA A O 1
ATOM 1358 N N . THR A 1 186 ? 16.722 -2.111 -17.723 1.00 92.38 186 THR A N 1
ATOM 1359 C CA . THR A 1 186 ? 16.907 -0.697 -18.073 1.00 92.38 186 THR A CA 1
ATOM 1360 C C . THR A 1 186 ? 15.591 0.055 -17.879 1.00 92.38 186 THR A C 1
ATOM 1362 O O . THR A 1 186 ? 14.847 0.303 -18.825 1.00 92.38 186 THR A O 1
ATOM 1365 N N . LEU A 1 187 ? 15.270 0.395 -16.628 1.00 93.94 187 LEU A N 1
ATOM 1366 C CA . LEU A 1 187 ? 14.015 1.065 -16.265 1.00 93.94 187 LEU A CA 1
ATOM 1367 C C . LEU A 1 187 ? 14.230 2.559 -15.978 1.00 93.94 187 LEU A C 1
ATOM 1369 O O . LEU A 1 187 ? 15.089 2.930 -15.172 1.00 93.94 187 LEU A O 1
ATOM 1373 N N . GLN A 1 188 ? 13.418 3.410 -16.609 1.00 92.12 188 GLN A N 1
ATOM 1374 C CA . GLN A 1 188 ? 13.344 4.851 -16.337 1.00 92.12 188 GLN A CA 1
ATOM 1375 C C . GLN A 1 188 ? 12.021 5.182 -15.651 1.00 92.12 188 GLN A C 1
ATOM 1377 O O . GLN A 1 188 ? 10.960 4.816 -16.152 1.00 92.12 188 GLN A O 1
ATOM 1382 N N . ILE A 1 189 ? 12.071 5.881 -14.517 1.00 93.12 189 ILE A N 1
ATOM 1383 C CA . ILE A 1 189 ? 10.885 6.104 -13.683 1.00 93.12 189 ILE A CA 1
ATOM 1384 C C . ILE A 1 189 ? 10.325 7.508 -13.926 1.00 93.12 189 ILE A C 1
ATOM 1386 O O . ILE A 1 189 ? 11.005 8.505 -13.691 1.00 93.12 189 ILE A O 1
ATOM 1390 N N . ILE A 1 190 ? 9.061 7.608 -14.327 1.00 91.44 190 ILE A N 1
ATOM 1391 C CA . ILE A 1 190 ? 8.305 8.862 -14.291 1.00 91.44 190 ILE A CA 1
ATOM 1392 C C . ILE A 1 190 ? 7.409 8.842 -13.054 1.00 91.44 190 ILE A C 1
ATOM 1394 O O . ILE A 1 190 ? 6.396 8.147 -13.032 1.00 91.44 190 ILE A O 1
ATOM 1398 N N . HIS A 1 191 ? 7.781 9.576 -12.007 1.00 87.69 191 HIS A N 1
ATOM 1399 C CA . HIS A 1 191 ? 7.081 9.541 -10.719 1.00 87.69 191 HIS A CA 1
ATOM 1400 C C . HIS A 1 191 ? 6.144 10.742 -10.526 1.00 87.69 191 HIS A C 1
ATOM 1402 O O . HIS A 1 191 ? 6.284 11.768 -11.183 1.00 87.69 191 HIS A O 1
ATOM 1408 N N . GLY A 1 192 ? 5.215 10.643 -9.574 1.00 80.25 192 GLY A N 1
ATOM 1409 C CA . GLY A 1 192 ? 4.322 11.748 -9.193 1.00 80.25 192 GLY A CA 1
ATOM 1410 C C . GLY A 1 192 ? 2.887 11.604 -9.698 1.00 80.25 192 GLY A C 1
ATOM 1411 O O . GLY A 1 192 ? 2.056 12.468 -9.427 1.00 80.25 192 GLY A O 1
ATOM 1412 N N . TYR A 1 193 ? 2.555 10.489 -10.357 1.00 82.81 193 TYR A N 1
ATOM 1413 C CA . TYR A 1 193 ? 1.165 10.177 -10.672 1.00 82.81 193 TYR A CA 1
ATOM 1414 C C . TYR A 1 193 ? 0.339 10.040 -9.380 1.00 82.81 193 TYR A C 1
ATOM 1416 O O . TYR A 1 193 ? 0.813 9.457 -8.394 1.00 82.81 193 TYR A O 1
ATOM 1424 N N . PRO A 1 194 ? -0.898 10.562 -9.344 1.00 71.88 194 PRO A N 1
ATOM 1425 C CA . PRO A 1 194 ? -1.702 10.554 -8.124 1.00 71.88 194 PRO A CA 1
ATOM 1426 C C . PRO A 1 194 ? -2.274 9.168 -7.793 1.00 71.88 194 PRO A C 1
ATOM 1428 O O . PRO A 1 194 ? -2.597 8.907 -6.633 1.00 71.88 194 PRO A O 1
ATOM 1431 N N . SER A 1 195 ? -2.389 8.274 -8.780 1.00 73.94 195 SER A N 1
ATOM 1432 C CA . SER A 1 195 ? -2.906 6.914 -8.610 1.00 73.94 195 SER A CA 1
ATOM 1433 C C . SER A 1 195 ? -2.306 5.939 -9.633 1.00 73.94 195 SER A C 1
ATOM 1435 O O . SER A 1 195 ? -1.707 6.355 -10.626 1.00 73.94 195 SER A O 1
ATOM 1437 N N . THR A 1 196 ? -2.473 4.629 -9.410 1.00 83.25 196 THR A N 1
ATOM 1438 C CA . THR A 1 196 ? -2.114 3.608 -10.412 1.00 83.25 196 THR A CA 1
ATOM 1439 C C . THR A 1 196 ? -3.018 3.678 -11.640 1.00 83.25 196 THR A C 1
ATOM 1441 O O . THR A 1 196 ? -2.532 3.447 -12.740 1.00 83.25 196 THR A O 1
ATOM 1444 N N . THR A 1 197 ? -4.287 4.075 -11.479 1.00 82.44 197 THR A N 1
ATOM 1445 C CA . THR A 1 197 ? -5.209 4.345 -12.594 1.00 82.44 197 THR A CA 1
ATOM 1446 C C . THR A 1 197 ? -4.641 5.411 -13.528 1.00 82.44 197 THR A C 1
ATOM 1448 O O . THR A 1 197 ? -4.626 5.207 -14.736 1.00 82.44 197 THR A O 1
ATOM 1451 N N . SER A 1 198 ? -4.074 6.495 -12.985 1.00 81.25 198 SER A N 1
ATOM 1452 C CA . SER A 1 198 ? -3.441 7.544 -13.797 1.00 81.25 198 SER A CA 1
ATOM 1453 C C . SER A 1 198 ? -2.256 7.025 -14.602 1.00 81.25 198 SER A C 1
ATOM 1455 O O . SER A 1 198 ? -2.063 7.434 -15.743 1.00 81.25 198 SER A O 1
ATOM 1457 N N . VAL A 1 199 ? -1.461 6.119 -14.022 1.00 90.69 199 VAL A N 1
ATOM 1458 C CA . VAL A 1 199 ? -0.339 5.504 -14.739 1.00 90.69 199 VAL A CA 1
ATOM 1459 C C . VAL A 1 199 ? -0.844 4.572 -15.841 1.00 90.69 199 VAL A C 1
ATOM 1461 O O . VAL A 1 199 ? -0.292 4.588 -16.936 1.00 90.69 199 VAL A O 1
ATOM 1464 N N . ILE A 1 200 ? -1.893 3.783 -15.584 1.00 92.06 200 ILE A N 1
ATOM 1465 C CA . ILE A 1 200 ? -2.502 2.906 -16.597 1.00 92.06 200 ILE A CA 1
ATOM 1466 C C . ILE A 1 200 ? -3.050 3.744 -17.760 1.00 92.06 200 ILE A C 1
ATOM 1468 O O . ILE A 1 200 ? -2.735 3.450 -18.907 1.00 92.06 200 ILE A O 1
ATOM 1472 N N . LEU A 1 201 ? -3.757 4.842 -17.482 1.00 88.56 201 LEU A N 1
ATOM 1473 C CA . LEU A 1 201 ? -4.234 5.765 -18.517 1.00 88.56 201 LEU A CA 1
ATOM 1474 C C . LEU A 1 201 ? -3.079 6.402 -19.305 1.00 88.56 201 LEU A C 1
ATOM 1476 O O . LEU A 1 201 ? -3.149 6.509 -20.527 1.00 88.56 201 LEU A O 1
ATOM 1480 N N . ALA A 1 202 ? -2.008 6.817 -18.624 1.00 90.50 202 ALA A N 1
ATOM 1481 C CA . ALA A 1 202 ? -0.802 7.331 -19.275 1.00 90.50 202 ALA A CA 1
ATOM 1482 C C . ALA A 1 202 ? -0.147 6.263 -20.170 1.00 90.50 202 ALA A C 1
ATOM 1484 O O . ALA A 1 202 ? 0.301 6.567 -21.273 1.00 90.50 202 ALA A O 1
ATOM 1485 N N . MET A 1 203 ? -0.147 5.001 -19.735 1.00 94.75 203 MET A N 1
ATOM 1486 C CA . MET A 1 203 ? 0.339 3.862 -20.515 1.00 94.75 203 MET A CA 1
ATOM 1487 C C . MET A 1 203 ? -0.531 3.596 -21.752 1.00 94.75 203 MET A C 1
ATOM 1489 O O . MET A 1 203 ? 0.005 3.379 -22.837 1.00 94.75 203 MET A O 1
ATOM 1493 N N . GLU A 1 204 ? -1.858 3.652 -21.625 1.00 91.12 204 GLU A N 1
ATOM 1494 C CA . GLU A 1 204 ? -2.788 3.521 -22.757 1.00 91.12 204 GLU A CA 1
ATOM 1495 C C . GLU A 1 204 ? -2.630 4.658 -23.777 1.00 91.12 204 GLU A C 1
ATOM 1497 O O . GLU A 1 204 ? -2.795 4.441 -24.976 1.00 91.12 204 GLU A O 1
ATOM 1502 N N . ARG A 1 205 ? -2.251 5.858 -23.317 1.00 90.69 205 ARG A N 1
ATOM 1503 C CA . ARG A 1 205 ? -1.911 7.013 -24.169 1.00 90.69 205 ARG A CA 1
ATOM 1504 C C . ARG A 1 205 ? -0.499 6.953 -24.758 1.00 90.69 205 ARG A C 1
ATOM 1506 O O . ARG A 1 205 ? -0.157 7.806 -25.571 1.00 90.69 205 ARG A O 1
ATOM 1513 N N . GLY A 1 206 ? 0.324 5.987 -24.348 1.00 90.38 206 GLY A N 1
ATOM 1514 C CA . GLY A 1 206 ? 1.722 5.873 -24.768 1.00 90.38 206 GLY A CA 1
ATOM 1515 C C . GLY A 1 206 ? 2.671 6.895 -24.128 1.00 90.38 206 GLY A C 1
ATOM 1516 O O . GLY A 1 206 ? 3.800 7.037 -24.587 1.00 90.38 206 GLY A O 1
ATOM 1517 N N . GLU A 1 207 ? 2.251 7.600 -23.073 1.00 91.38 207 GLU A N 1
ATOM 1518 C CA . GLU A 1 207 ? 3.103 8.538 -22.322 1.00 91.38 207 GLU A CA 1
ATOM 1519 C C . GLU A 1 207 ? 4.166 7.797 -21.485 1.00 91.38 207 GLU A C 1
ATOM 1521 O O . GLU A 1 207 ? 5.270 8.299 -21.272 1.00 91.38 207 GLU A O 1
ATOM 1526 N N . VAL A 1 208 ? 3.842 6.582 -21.029 1.00 95.38 208 VAL A N 1
ATOM 1527 C CA . VAL A 1 208 ? 4.774 5.621 -20.422 1.00 95.38 208 VAL A CA 1
ATOM 1528 C C . VAL A 1 208 ? 4.604 4.256 -21.088 1.00 95.38 208 VAL A C 1
ATOM 1530 O O . VAL A 1 208 ? 3.542 3.934 -21.614 1.00 95.38 208 VAL A O 1
ATOM 1533 N N . GLY A 1 209 ? 5.641 3.423 -21.061 1.00 95.69 209 GLY A N 1
ATOM 1534 C CA . GLY A 1 209 ? 5.582 2.071 -21.615 1.00 95.69 209 GLY A CA 1
ATOM 1535 C C . GLY A 1 209 ? 4.952 1.051 -20.668 1.00 95.69 209 GLY A C 1
ATOM 1536 O O . GLY A 1 209 ? 4.431 0.039 -21.133 1.00 95.69 209 GLY A O 1
ATOM 1537 N N . GLY A 1 210 ? 4.982 1.294 -19.354 1.00 96.44 210 GLY A N 1
ATOM 1538 C CA . GLY A 1 210 ? 4.496 0.334 -18.367 1.00 96.44 210 GLY A CA 1
ATOM 1539 C C . GLY A 1 210 ? 4.377 0.861 -16.940 1.00 96.44 210 GLY A C 1
ATOM 1540 O O . GLY A 1 210 ? 4.515 2.054 -16.664 1.00 96.44 210 GLY A O 1
ATOM 1541 N N . LEU A 1 211 ? 4.133 -0.068 -16.022 1.00 95.69 211 LEU A N 1
ATOM 1542 C CA . LEU A 1 211 ? 3.995 0.167 -14.589 1.00 95.69 211 LEU A CA 1
ATOM 1543 C C . LEU A 1 211 ? 4.517 -1.053 -13.831 1.00 95.69 211 LEU A C 1
ATOM 1545 O O . LEU A 1 211 ? 4.038 -2.168 -14.025 1.00 95.69 211 LEU A O 1
ATOM 1549 N N . CYS A 1 212 ? 5.473 -0.829 -12.937 1.00 96.25 212 CYS A N 1
ATOM 1550 C CA . CYS A 1 212 ? 6.012 -1.848 -12.044 1.00 96.25 212 CYS A CA 1
ATOM 1551 C C . CYS A 1 212 ? 5.492 -1.675 -10.619 1.00 96.25 212 CYS A C 1
ATOM 1553 O O . CYS A 1 212 ? 5.117 -0.577 -10.223 1.00 96.25 212 CYS A O 1
ATOM 1555 N N . GLY A 1 213 ? 5.463 -2.757 -9.837 1.00 92.31 213 GLY A N 1
ATOM 1556 C CA . GLY A 1 213 ? 5.019 -2.722 -8.440 1.00 92.31 213 GLY A CA 1
ATOM 1557 C C . GLY A 1 213 ? 3.511 -2.525 -8.254 1.00 92.31 213 GLY A C 1
ATOM 1558 O O . GLY A 1 213 ? 3.077 -2.150 -7.162 1.00 92.31 213 GLY A O 1
ATOM 1559 N N . LEU A 1 214 ? 2.713 -2.771 -9.300 1.00 90.56 214 LEU A N 1
ATOM 1560 C CA . LEU A 1 214 ? 1.250 -2.780 -9.242 1.00 90.56 214 LEU A CA 1
ATOM 1561 C C . LEU A 1 214 ? 0.777 -4.073 -8.576 1.00 90.56 214 LEU A C 1
ATOM 1563 O O . LEU A 1 214 ? 1.190 -5.149 -8.991 1.00 90.56 214 LEU A O 1
ATOM 1567 N N . GLY A 1 215 ? -0.091 -3.993 -7.566 1.00 87.38 215 GLY A N 1
ATOM 1568 C CA . GLY A 1 215 ? -0.697 -5.191 -6.975 1.00 87.38 215 GLY A CA 1
ATOM 1569 C C . GLY A 1 215 ? -1.517 -5.971 -8.008 1.00 87.38 215 GLY A C 1
ATOM 1570 O O . GLY A 1 215 ? -2.281 -5.362 -8.756 1.00 87.38 215 GLY A O 1
ATOM 1571 N N . TRP A 1 216 ? -1.380 -7.298 -8.055 1.00 89.44 216 TRP A N 1
ATOM 1572 C CA . TRP A 1 216 ? -2.166 -8.163 -8.945 1.00 89.44 216 TRP A CA 1
ATOM 1573 C C . TRP A 1 216 ? -3.670 -8.014 -8.680 1.00 89.44 216 TRP A C 1
ATOM 1575 O O . TRP A 1 216 ? -4.456 -7.870 -9.610 1.00 89.44 216 TRP A O 1
ATOM 1585 N N . ASP A 1 217 ? -4.061 -7.920 -7.407 1.00 79.31 217 ASP A N 1
ATOM 1586 C CA . ASP A 1 217 ? -5.414 -7.571 -6.957 1.00 79.31 217 ASP A CA 1
ATOM 1587 C C . ASP A 1 217 ? -5.915 -6.241 -7.553 1.00 79.31 217 ASP A C 1
ATOM 1589 O O . ASP A 1 217 ? -7.055 -6.119 -8.002 1.00 79.31 217 ASP A O 1
ATOM 1593 N N . SER A 1 218 ? -5.039 -5.241 -7.591 1.00 79.75 218 SER A N 1
ATOM 1594 C CA . SER A 1 218 ? -5.343 -3.897 -8.075 1.00 79.75 218 SER A CA 1
ATOM 1595 C C . SER A 1 218 ? -5.472 -3.872 -9.593 1.00 79.75 218 SER A C 1
ATOM 1597 O O . SER A 1 218 ? -6.417 -3.275 -10.101 1.00 79.75 218 SER A O 1
ATOM 1599 N N . LEU A 1 219 ? -4.591 -4.573 -10.314 1.00 88.38 219 LEU A N 1
ATOM 1600 C CA . LEU A 1 219 ? -4.739 -4.789 -11.753 1.00 88.38 219 LEU A CA 1
ATOM 1601 C C . LEU A 1 219 ? -6.058 -5.506 -12.058 1.00 88.38 219 LEU A C 1
ATOM 1603 O O . LEU A 1 219 ? -6.792 -5.070 -12.947 1.00 88.38 219 LEU A O 1
ATOM 1607 N N . LYS A 1 220 ? -6.392 -6.534 -11.260 1.00 86.25 220 LYS A N 1
ATOM 1608 C CA . LYS A 1 220 ? -7.650 -7.272 -11.381 1.00 86.25 220 LYS A CA 1
ATOM 1609 C C . LYS A 1 220 ? -8.880 -6.363 -11.269 1.00 86.25 220 LYS A C 1
ATOM 1611 O O . LYS A 1 220 ? -9.821 -6.452 -12.052 1.00 86.25 220 LYS A O 1
ATOM 1616 N N . ALA A 1 221 ? -8.853 -5.447 -10.309 1.00 77.50 221 ALA A N 1
ATOM 1617 C CA . ALA A 1 221 ? -9.952 -4.519 -10.085 1.00 77.50 221 ALA A CA 1
ATOM 1618 C C . ALA A 1 221 ? -10.018 -3.376 -11.117 1.00 77.50 221 ALA A C 1
ATOM 1620 O O . ALA A 1 221 ? -11.109 -2.917 -11.441 1.00 77.50 221 ALA A O 1
ATOM 1621 N N . GLN A 1 222 ? -8.871 -2.880 -11.590 1.00 79.88 222 GLN A N 1
ATOM 1622 C CA . GLN A 1 222 ? -8.794 -1.643 -12.379 1.00 79.88 222 GLN A CA 1
ATOM 1623 C C . GLN A 1 222 ? -8.832 -1.888 -13.889 1.00 79.88 222 GLN A C 1
ATOM 1625 O O . GLN A 1 222 ? -9.431 -1.100 -14.616 1.00 79.88 222 GLN A O 1
ATOM 1630 N N . ALA A 1 223 ? -8.173 -2.943 -14.378 1.00 86.00 223 ALA A N 1
ATOM 1631 C CA . ALA A 1 223 ? -7.861 -3.054 -15.801 1.00 86.00 223 ALA A CA 1
ATOM 1632 C C . ALA A 1 223 ? -7.754 -4.500 -16.321 1.00 86.00 223 ALA A C 1
ATOM 1634 O O . ALA A 1 223 ? -6.959 -4.782 -17.216 1.00 86.00 223 ALA A O 1
ATOM 1635 N N . MET A 1 224 ? -8.581 -5.432 -15.825 1.00 89.38 224 MET A N 1
ATOM 1636 C CA . MET A 1 224 ? -8.576 -6.817 -16.344 1.00 89.38 224 MET A CA 1
ATOM 1637 C C . MET A 1 224 ? -8.917 -6.948 -17.811 1.00 89.38 224 MET A C 1
ATOM 1639 O O . MET A 1 224 ? -8.463 -7.889 -18.458 1.00 89.38 224 MET A O 1
ATOM 1643 N N . HIS A 1 225 ? -9.693 -6.010 -18.343 1.00 90.38 225 HIS A N 1
ATOM 1644 C CA . HIS A 1 225 ? -9.954 -5.958 -19.771 1.00 90.38 225 HIS A CA 1
ATOM 1645 C C . HIS A 1 225 ? -8.642 -5.834 -20.563 1.00 90.38 225 HIS A C 1
ATOM 1647 O O . HIS A 1 225 ? -8.507 -6.498 -21.578 1.00 90.38 225 HIS A O 1
ATOM 1653 N N . LEU A 1 226 ? -7.618 -5.126 -20.064 1.00 94.62 226 LEU A N 1
ATOM 1654 C CA . LEU A 1 226 ? -6.320 -5.048 -20.743 1.00 94.62 226 LEU A CA 1
ATOM 1655 C C . LEU A 1 226 ? -5.591 -6.396 -20.790 1.00 94.62 226 LEU A C 1
ATOM 1657 O O . LEU A 1 226 ? -4.936 -6.693 -21.788 1.00 94.62 226 LEU A O 1
ATOM 1661 N N . VAL A 1 227 ? -5.708 -7.218 -19.741 1.00 93.56 227 VAL A N 1
ATOM 1662 C CA . VAL A 1 227 ? -5.159 -8.587 -19.726 1.00 93.56 227 VAL A CA 1
ATOM 1663 C C . VAL A 1 227 ? -5.939 -9.468 -20.703 1.00 93.56 227 VAL A C 1
ATOM 1665 O O . VAL A 1 227 ? -5.351 -10.078 -21.594 1.00 93.56 227 VAL A O 1
ATOM 1668 N N . ARG A 1 228 ? -7.271 -9.498 -20.568 1.00 93.62 228 ARG A N 1
ATOM 1669 C CA . ARG A 1 228 ? -8.178 -10.315 -21.389 1.00 93.62 228 ARG A CA 1
ATOM 1670 C C . ARG A 1 228 ? -8.052 -9.990 -22.879 1.00 93.62 228 ARG A C 1
ATOM 1672 O O . ARG A 1 228 ? -7.968 -10.896 -23.702 1.00 93.62 228 ARG A O 1
ATOM 1679 N N . ASP A 1 229 ? -7.988 -8.705 -23.209 1.00 96.56 229 ASP A N 1
ATOM 1680 C CA . ASP A 1 229 ? -7.947 -8.193 -24.580 1.00 96.56 229 ASP A CA 1
ATOM 1681 C C . ASP A 1 229 ? -6.502 -8.130 -25.124 1.00 96.56 229 ASP A C 1
ATOM 1683 O O . ASP A 1 229 ? -6.259 -7.571 -26.196 1.00 96.56 229 ASP A O 1
ATOM 1687 N N . LYS A 1 230 ? -5.531 -8.700 -24.386 1.00 95.62 230 LYS A N 1
ATOM 1688 C CA . LYS A 1 230 ? -4.103 -8.792 -24.742 1.00 95.62 230 LYS A CA 1
ATOM 1689 C C . LYS A 1 230 ? -3.464 -7.435 -25.069 1.00 95.62 230 LYS A C 1
ATOM 1691 O O . LYS A 1 230 ? -2.599 -7.323 -25.936 1.00 95.62 230 LYS A O 1
ATOM 1696 N N . LYS A 1 231 ? -3.897 -6.382 -24.373 1.00 97.50 231 LYS A N 1
ATOM 1697 C CA . LYS A 1 231 ? -3.371 -5.013 -24.496 1.00 97.50 231 LYS A CA 1
ATOM 1698 C C . LYS A 1 231 ? -2.166 -4.747 -23.602 1.00 97.50 231 LYS A C 1
ATOM 1700 O O . LYS A 1 231 ? -1.531 -3.706 -23.757 1.00 97.50 231 LYS A O 1
ATOM 1705 N N . ILE A 1 232 ? -1.823 -5.675 -22.712 1.00 97.81 232 ILE A N 1
ATOM 1706 C CA . ILE A 1 232 ? -0.617 -5.622 -21.883 1.00 97.81 232 ILE A CA 1
ATOM 1707 C C . ILE A 1 232 ? 0.077 -6.983 -21.818 1.00 97.81 232 ILE A C 1
ATOM 1709 O O . ILE A 1 232 ? -0.572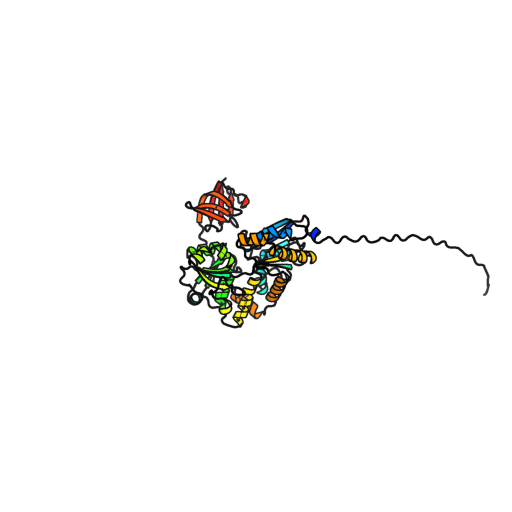 -8.018 -21.944 1.00 97.81 232 ILE A O 1
ATOM 1713 N N . ASN A 1 233 ? 1.385 -6.968 -21.559 1.00 97.38 233 ASN A N 1
ATOM 1714 C CA . ASN A 1 233 ? 2.148 -8.142 -21.136 1.00 97.38 233 ASN A CA 1
ATOM 1715 C C . ASN A 1 233 ? 2.533 -7.999 -19.659 1.00 97.38 233 ASN A C 1
ATOM 1717 O O . ASN A 1 233 ? 2.834 -6.894 -19.201 1.00 97.38 233 ASN A O 1
ATOM 1721 N N . ILE A 1 234 ? 2.553 -9.113 -18.926 1.00 97.75 234 ILE A N 1
ATOM 1722 C CA . ILE A 1 234 ? 3.044 -9.171 -17.545 1.00 97.75 234 ILE A CA 1
ATOM 1723 C C . ILE A 1 234 ? 4.481 -9.696 -17.586 1.00 97.75 234 ILE A C 1
ATOM 1725 O O . ILE A 1 234 ? 4.714 -10.832 -17.987 1.00 97.75 234 ILE A O 1
ATOM 1729 N N . LEU A 1 235 ? 5.447 -8.859 -17.206 1.00 97.06 235 LEU A N 1
ATOM 1730 C CA . LEU A 1 235 ? 6.875 -9.154 -17.369 1.00 97.06 235 LEU A CA 1
ATOM 1731 C C . LEU A 1 235 ? 7.448 -10.011 -16.243 1.00 97.06 235 LEU A C 1
ATOM 1733 O O . LEU A 1 235 ? 8.322 -10.839 -16.481 1.00 97.06 235 LEU A O 1
ATOM 1737 N N . VAL A 1 236 ? 7.006 -9.754 -15.015 1.00 97.44 236 VAL A N 1
ATOM 1738 C CA . VAL A 1 236 ? 7.506 -10.412 -13.808 1.00 97.44 236 VAL A CA 1
ATOM 1739 C C . VAL A 1 236 ? 6.455 -10.337 -12.708 1.00 97.44 236 VAL A C 1
ATOM 1741 O O . VAL A 1 236 ? 5.768 -9.318 -12.570 1.00 97.44 236 VAL A O 1
ATOM 1744 N N . GLN A 1 237 ? 6.351 -11.408 -11.926 1.00 96.69 237 GLN A N 1
ATOM 1745 C CA . GLN A 1 237 ? 5.634 -11.446 -10.657 1.00 96.69 237 GLN A CA 1
ATOM 1746 C C . GLN A 1 237 ? 6.613 -11.344 -9.483 1.00 96.69 237 GLN A C 1
ATOM 1748 O O . GLN A 1 237 ? 7.691 -11.942 -9.468 1.00 96.69 237 GLN A O 1
ATOM 1753 N N . ILE A 1 238 ? 6.226 -10.540 -8.500 1.00 95.19 238 ILE A N 1
ATOM 1754 C CA . ILE A 1 238 ? 7.055 -10.092 -7.386 1.00 95.19 238 ILE A CA 1
ATOM 1755 C C . ILE A 1 238 ? 6.268 -10.318 -6.102 1.00 95.19 238 ILE A C 1
ATOM 1757 O O . ILE A 1 238 ? 5.343 -9.565 -5.767 1.00 95.19 238 ILE A O 1
ATOM 1761 N N . ALA A 1 239 ? 6.658 -11.366 -5.394 1.00 92.00 239 ALA A N 1
ATOM 1762 C CA . ALA A 1 239 ? 6.035 -11.843 -4.173 1.00 92.00 239 ALA A CA 1
ATOM 1763 C C . ALA A 1 239 ? 7.032 -12.722 -3.408 1.00 92.00 239 ALA A C 1
ATOM 1765 O O . ALA A 1 239 ? 8.112 -13.029 -3.911 1.00 92.00 239 ALA A O 1
ATOM 1766 N N . LYS A 1 240 ? 6.655 -13.164 -2.205 1.00 87.75 240 LYS A N 1
ATOM 1767 C CA . LYS A 1 240 ? 7.428 -14.162 -1.447 1.00 87.75 240 LYS A CA 1
ATOM 1768 C C . LYS A 1 240 ? 7.407 -15.540 -2.119 1.00 87.75 240 LYS A C 1
ATOM 1770 O O . LYS A 1 240 ? 8.371 -16.286 -2.013 1.00 87.75 240 LYS A O 1
ATOM 1775 N N . ARG A 1 241 ? 6.302 -15.881 -2.785 1.00 88.69 241 ARG A N 1
ATOM 1776 C CA . ARG A 1 241 ? 6.115 -17.117 -3.556 1.00 88.69 241 ARG A CA 1
ATOM 1777 C C . ARG A 1 241 ? 5.326 -16.795 -4.826 1.00 88.69 241 ARG A C 1
ATOM 1779 O O . ARG A 1 241 ? 4.511 -15.871 -4.774 1.00 88.69 241 ARG A O 1
ATOM 1786 N N . PRO A 1 242 ? 5.544 -17.516 -5.936 1.00 91.44 242 PRO A N 1
ATOM 1787 C CA . PRO A 1 242 ? 4.722 -17.354 -7.126 1.00 91.44 242 PRO A CA 1
ATOM 1788 C C . PRO A 1 242 ? 3.272 -17.778 -6.853 1.00 91.44 242 PRO A C 1
ATOM 1790 O O . PRO A 1 242 ? 3.009 -18.588 -5.963 1.00 91.44 242 PRO A O 1
ATOM 1793 N N . THR A 1 243 ? 2.336 -17.235 -7.630 1.00 89.62 243 THR A N 1
ATOM 1794 C CA . THR A 1 243 ? 0.915 -17.620 -7.590 1.00 89.62 243 THR A CA 1
ATOM 1795 C C . THR A 1 243 ? 0.523 -18.403 -8.840 1.00 89.62 243 THR A C 1
ATOM 1797 O O . THR A 1 243 ? 0.976 -18.087 -9.942 1.00 89.62 243 THR A O 1
ATOM 1800 N N . GLU A 1 244 ? -0.363 -19.390 -8.683 1.00 90.94 244 GLU A N 1
ATOM 1801 C CA . GLU A 1 244 ? -0.895 -20.184 -9.799 1.00 90.94 244 GLU A CA 1
ATOM 1802 C C . GLU A 1 244 ? -1.650 -19.328 -10.825 1.00 90.94 244 GLU A C 1
ATOM 1804 O O . GLU A 1 244 ? -1.601 -19.613 -12.020 1.00 90.94 244 GLU A O 1
ATOM 1809 N N . GLU A 1 245 ? -2.276 -18.223 -10.398 1.00 90.56 245 GLU A N 1
ATOM 1810 C CA . GLU A 1 245 ? -2.944 -17.283 -11.315 1.00 90.56 245 GLU A CA 1
ATOM 1811 C C . GLU A 1 245 ? -1.979 -16.653 -12.338 1.00 90.56 245 GLU A C 1
ATOM 1813 O O . GLU A 1 245 ? -2.413 -16.182 -13.388 1.00 90.56 245 GLU A O 1
ATOM 1818 N N . LEU A 1 246 ? -0.677 -16.630 -12.036 1.00 94.25 246 LEU A N 1
ATOM 1819 C CA . LEU A 1 246 ? 0.379 -16.062 -12.877 1.00 94.25 246 LEU A CA 1
ATOM 1820 C C . LEU A 1 246 ? 1.356 -17.142 -13.360 1.00 94.25 246 LEU A C 1
ATOM 1822 O O . LEU A 1 246 ? 2.524 -16.854 -13.635 1.00 94.25 246 LEU A O 1
ATOM 1826 N N . LYS A 1 247 ? 0.897 -18.394 -13.478 1.00 94.94 247 LYS A N 1
ATOM 1827 C CA . LYS A 1 247 ? 1.703 -19.486 -14.029 1.00 94.94 247 LYS A CA 1
ATOM 1828 C C . LYS A 1 247 ? 2.266 -19.105 -15.405 1.00 94.94 247 LYS A C 1
ATOM 1830 O O . LYS A 1 247 ? 1.542 -18.658 -16.291 1.00 94.94 247 LYS A O 1
ATOM 1835 N N . GLY A 1 248 ? 3.576 -19.282 -15.572 1.00 93.88 248 GLY A N 1
ATOM 1836 C CA . GLY A 1 248 ? 4.311 -18.909 -16.787 1.00 93.88 248 GLY A CA 1
ATOM 1837 C C . GLY A 1 248 ? 4.834 -17.467 -16.810 1.00 93.88 248 GLY A C 1
ATOM 1838 O O . GLY A 1 248 ? 5.680 -17.155 -17.645 1.00 93.88 248 GLY A O 1
ATOM 1839 N N . VAL A 1 249 ? 4.409 -16.598 -15.886 1.00 96.94 249 VAL A N 1
ATOM 1840 C CA . VAL A 1 249 ? 5.045 -15.288 -15.685 1.00 96.94 249 VAL A CA 1
ATOM 1841 C C . VAL A 1 249 ? 6.338 -15.484 -14.884 1.00 96.94 249 VAL A C 1
ATOM 1843 O O . VAL A 1 249 ? 6.278 -16.093 -13.809 1.00 96.94 249 VAL A O 1
ATOM 1846 N N . PRO A 1 250 ? 7.486 -14.944 -15.341 1.00 96.69 250 PRO A N 1
ATOM 1847 C CA . PRO A 1 250 ? 8.752 -15.025 -14.617 1.00 96.69 250 PRO A CA 1
ATOM 1848 C C . PRO A 1 250 ? 8.650 -14.564 -13.158 1.00 96.69 250 PRO A C 1
ATOM 1850 O O . PRO A 1 250 ? 7.978 -13.572 -12.865 1.00 96.69 250 PRO A O 1
ATOM 1853 N N . PHE A 1 251 ? 9.343 -15.249 -12.249 1.00 96.56 251 PHE A N 1
ATOM 1854 C CA . PHE A 1 251 ? 9.367 -14.913 -10.828 1.00 96.56 251 PHE A CA 1
ATOM 1855 C C . PHE A 1 251 ? 10.651 -14.172 -10.454 1.00 96.56 251 PHE A C 1
ATOM 1857 O O . PHE A 1 251 ? 11.732 -14.491 -10.939 1.00 96.56 251 PHE A O 1
ATOM 1864 N N . ILE A 1 252 ? 10.531 -13.159 -9.595 1.00 95.38 252 ILE A N 1
ATOM 1865 C CA . ILE A 1 252 ? 11.647 -12.264 -9.271 1.00 95.38 252 ILE A CA 1
ATOM 1866 C C . ILE A 1 252 ? 12.857 -12.975 -8.651 1.00 95.38 252 ILE A C 1
ATOM 1868 O O . ILE A 1 252 ? 13.987 -12.593 -8.943 1.00 95.38 252 ILE A O 1
ATOM 1872 N N . MET A 1 253 ? 12.651 -14.013 -7.834 1.00 93.38 253 MET A N 1
ATOM 1873 C CA . MET A 1 253 ? 13.772 -14.712 -7.189 1.00 93.38 253 MET A CA 1
ATOM 1874 C C . MET A 1 253 ? 14.654 -15.448 -8.196 1.00 93.38 253 MET A C 1
ATOM 1876 O O . MET A 1 253 ? 15.869 -15.486 -8.022 1.00 93.38 253 MET A O 1
ATOM 1880 N N . ASP A 1 254 ? 14.069 -15.925 -9.297 1.00 92.94 254 ASP A N 1
ATOM 1881 C CA . ASP A 1 254 ? 14.796 -16.610 -10.372 1.00 92.94 254 ASP A CA 1
ATOM 1882 C C . ASP A 1 254 ? 15.638 -15.635 -11.218 1.00 92.94 254 ASP A C 1
ATOM 1884 O O . ASP A 1 254 ? 16.401 -16.047 -12.089 1.00 92.94 254 ASP A O 1
ATOM 1888 N N . MET A 1 255 ? 15.497 -14.323 -10.989 1.00 90.56 255 MET A N 1
ATOM 1889 C CA . MET A 1 255 ? 16.222 -13.267 -11.706 1.00 90.56 255 MET A CA 1
ATOM 1890 C C . MET A 1 255 ? 17.448 -12.745 -10.953 1.00 90.56 255 MET A C 1
ATOM 1892 O O . MET A 1 255 ? 18.119 -11.836 -11.455 1.00 90.56 255 MET A O 1
ATOM 1896 N N . ALA A 1 256 ? 17.719 -13.266 -9.756 1.00 88.69 256 ALA A N 1
ATOM 1897 C CA . ALA A 1 256 ? 18.896 -12.921 -8.975 1.00 88.69 256 ALA A CA 1
ATOM 1898 C C . ALA A 1 256 ? 20.181 -13.306 -9.729 1.00 88.69 256 ALA A C 1
ATOM 1900 O O . ALA A 1 256 ? 20.298 -14.417 -10.240 1.00 88.69 256 ALA A O 1
ATOM 1901 N N . ASN A 1 257 ? 21.170 -12.409 -9.775 1.00 86.94 257 ASN A N 1
ATOM 1902 C CA . ASN A 1 257 ? 22.452 -12.687 -10.438 1.00 86.94 257 ASN A CA 1
ATOM 1903 C C . ASN A 1 257 ? 23.461 -13.397 -9.516 1.00 86.94 257 ASN A C 1
ATOM 1905 O O . ASN A 1 257 ? 24.524 -13.820 -9.965 1.00 86.94 257 ASN A O 1
ATOM 1909 N N . SER A 1 258 ? 23.160 -13.501 -8.221 1.00 90.06 258 SER A N 1
ATOM 1910 C CA . SER A 1 258 ? 24.033 -14.100 -7.212 1.00 90.06 258 SER A CA 1
ATOM 1911 C C . SER A 1 258 ? 23.227 -14.609 -6.008 1.00 90.06 258 SER A C 1
ATOM 1913 O O . SER A 1 258 ? 22.131 -14.103 -5.755 1.00 90.06 258 SER A O 1
ATOM 1915 N N . PRO A 1 259 ? 23.767 -15.541 -5.197 1.00 91.06 259 PRO A N 1
ATOM 1916 C CA . PRO A 1 259 ? 23.147 -15.932 -3.925 1.00 91.06 259 PRO A CA 1
ATOM 1917 C C . PRO A 1 259 ? 22.929 -14.747 -2.970 1.00 91.06 259 PRO A C 1
ATOM 1919 O O . PRO A 1 259 ? 21.968 -14.716 -2.207 1.00 91.06 259 PRO A O 1
ATOM 1922 N N . GLU A 1 260 ? 23.804 -13.742 -3.034 1.00 91.25 260 GLU A N 1
ATOM 1923 C CA . GLU A 1 260 ? 23.667 -12.494 -2.283 1.00 91.25 260 GLU A CA 1
ATOM 1924 C C . GLU A 1 260 ? 22.458 -11.675 -2.779 1.00 91.25 260 GLU A C 1
ATOM 1926 O O . GLU A 1 260 ? 21.730 -11.100 -1.974 1.00 91.25 260 GLU A O 1
ATOM 1931 N N . ASP A 1 261 ? 22.212 -11.616 -4.098 1.00 91.69 261 ASP A N 1
ATOM 1932 C CA . ASP A 1 261 ? 21.024 -10.950 -4.663 1.00 91.69 261 ASP A CA 1
ATOM 1933 C C . ASP A 1 261 ? 19.727 -11.627 -4.229 1.00 91.69 261 ASP A C 1
ATOM 1935 O O . ASP A 1 261 ? 18.750 -10.928 -3.974 1.00 91.69 261 ASP A O 1
ATOM 1939 N N . VAL A 1 262 ? 19.717 -12.959 -4.099 1.00 93.19 262 VAL A N 1
ATOM 1940 C CA . VAL A 1 262 ? 18.550 -13.691 -3.582 1.00 93.19 262 VAL A CA 1
ATOM 1941 C C . VAL A 1 262 ? 18.194 -13.187 -2.186 1.00 93.19 262 VAL A C 1
ATOM 1943 O O . VAL A 1 262 ? 17.057 -12.783 -1.969 1.00 93.19 262 VAL A O 1
ATOM 1946 N N . LYS A 1 263 ? 19.165 -13.093 -1.268 1.00 94.69 263 LYS A N 1
ATOM 1947 C CA . LYS A 1 263 ? 18.934 -12.585 0.099 1.00 94.69 263 LYS A CA 1
ATOM 1948 C C . LYS A 1 263 ? 18.414 -11.143 0.112 1.00 94.69 263 LYS A C 1
ATOM 1950 O O . LYS A 1 263 ? 17.529 -10.798 0.894 1.00 94.69 263 LYS A O 1
ATOM 1955 N N . VAL A 1 264 ? 18.945 -10.289 -0.766 1.00 95.56 264 VAL A N 1
ATOM 1956 C CA . VAL A 1 264 ? 18.475 -8.900 -0.910 1.00 95.56 264 VAL A CA 1
ATOM 1957 C C . VAL A 1 264 ? 17.040 -8.862 -1.434 1.00 95.56 264 VAL A C 1
ATOM 1959 O O . VAL A 1 264 ? 16.213 -8.118 -0.906 1.00 95.56 264 VAL A O 1
ATOM 1962 N N . LEU A 1 265 ? 16.714 -9.666 -2.447 1.00 95.06 265 LEU A N 1
ATOM 1963 C CA . LEU A 1 265 ? 15.359 -9.760 -2.984 1.00 95.06 265 LEU A CA 1
ATOM 1964 C C . LEU A 1 265 ? 14.383 -10.335 -1.954 1.00 95.06 265 LEU A C 1
ATOM 1966 O O . LEU A 1 265 ? 13.287 -9.796 -1.815 1.00 95.06 265 LEU A O 1
ATOM 1970 N N . GLU A 1 266 ? 14.775 -11.359 -1.194 1.00 93.94 266 GLU A N 1
ATOM 1971 C CA . GLU A 1 266 ? 13.996 -11.916 -0.081 1.00 93.94 266 GLU A CA 1
ATOM 1972 C C . GLU A 1 266 ? 13.623 -10.834 0.928 1.00 93.94 266 GLU A C 1
ATOM 1974 O O . GLU A 1 266 ? 12.446 -10.694 1.268 1.00 93.94 266 GLU A O 1
ATOM 1979 N N . PHE A 1 267 ? 14.588 -10.007 1.334 1.00 94.69 267 PHE A N 1
ATOM 1980 C CA . PHE A 1 267 ? 14.332 -8.862 2.203 1.00 94.69 267 PHE A CA 1
ATOM 1981 C C . PHE A 1 267 ? 13.387 -7.836 1.552 1.00 94.69 267 PHE A C 1
ATOM 1983 O O . PHE A 1 267 ? 12.410 -7.402 2.167 1.00 94.69 267 PHE A O 1
ATOM 1990 N N . LEU A 1 268 ? 13.618 -7.472 0.286 1.00 93.12 268 LEU A N 1
ATOM 1991 C CA . LEU A 1 268 ? 12.808 -6.473 -0.421 1.00 93.12 268 LEU A CA 1
ATOM 1992 C C . LEU A 1 268 ? 11.357 -6.916 -0.638 1.00 93.12 268 LEU A C 1
ATOM 1994 O O . LEU A 1 268 ? 10.448 -6.084 -0.564 1.00 93.12 268 LEU A O 1
ATOM 1998 N N . VAL A 1 269 ? 11.110 -8.206 -0.883 1.00 92.88 269 VAL A N 1
ATOM 1999 C CA . VAL A 1 269 ? 9.748 -8.744 -1.005 1.00 92.88 269 VAL A CA 1
ATOM 2000 C C . VAL A 1 269 ? 9.157 -9.165 0.338 1.00 92.88 269 VAL A C 1
ATOM 2002 O O . VAL A 1 269 ? 7.955 -9.411 0.397 1.00 92.88 269 VAL A O 1
ATOM 2005 N N . ALA A 1 270 ? 9.927 -9.211 1.431 1.00 91.62 270 ALA A N 1
ATOM 2006 C CA . ALA A 1 270 ? 9.429 -9.608 2.751 1.00 91.62 270 ALA A CA 1
ATOM 2007 C C . ALA A 1 270 ? 8.228 -8.758 3.190 1.00 91.62 270 ALA A C 1
ATOM 2009 O O . ALA A 1 270 ? 7.263 -9.275 3.746 1.00 91.62 270 ALA A O 1
ATOM 2010 N N . ARG A 1 271 ? 8.214 -7.463 2.854 1.00 88.38 271 ARG A N 1
ATOM 2011 C CA . ARG A 1 271 ? 7.065 -6.568 3.093 1.00 88.38 271 ARG A CA 1
ATOM 2012 C C . ARG A 1 271 ? 5.756 -7.044 2.453 1.00 88.38 271 ARG A C 1
ATOM 2014 O O . ARG A 1 271 ? 4.677 -6.648 2.884 1.00 88.38 271 ARG A O 1
ATOM 2021 N N . GLN A 1 272 ? 5.822 -7.856 1.404 1.00 88.88 272 GLN A N 1
ATOM 2022 C CA . GLN A 1 272 ? 4.646 -8.373 0.715 1.00 88.88 272 GLN A CA 1
ATOM 2023 C C . GLN A 1 272 ? 3.902 -9.413 1.553 1.00 88.88 272 GLN A C 1
ATOM 2025 O O . GLN A 1 272 ? 2.685 -9.520 1.427 1.00 88.88 272 GLN A O 1
ATOM 2030 N N . TYR A 1 273 ? 4.608 -10.113 2.449 1.00 89.31 273 TYR A N 1
ATOM 2031 C CA . TYR A 1 273 ? 4.017 -11.084 3.371 1.00 89.31 273 TYR A CA 1
ATOM 2032 C C . TYR A 1 273 ? 2.947 -10.446 4.261 1.00 89.31 273 TYR A C 1
ATOM 2034 O O . TYR A 1 273 ? 1.855 -10.977 4.400 1.00 89.31 273 TYR A O 1
ATOM 2042 N N . ILE A 1 274 ? 3.225 -9.253 4.790 1.00 89.88 274 ILE A N 1
ATOM 2043 C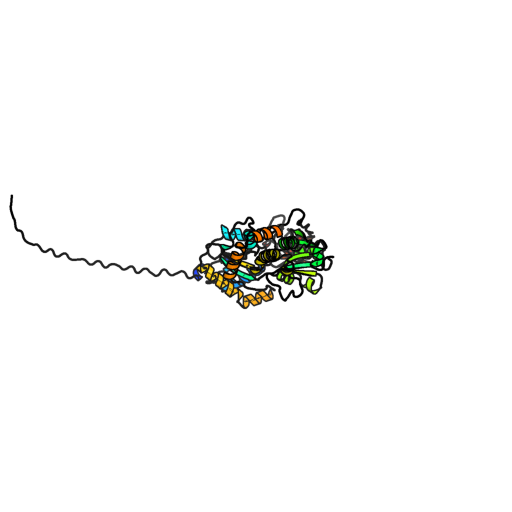 CA . ILE A 1 274 ? 2.303 -8.528 5.671 1.00 89.88 274 ILE A CA 1
ATOM 2044 C C . ILE A 1 274 ? 1.376 -7.572 4.909 1.00 89.88 274 ILE A C 1
ATOM 2046 O O . ILE A 1 274 ? 0.836 -6.674 5.535 1.00 89.88 274 ILE A O 1
ATOM 2050 N N . GLY A 1 275 ? 1.178 -7.744 3.596 1.00 87.62 275 GLY A N 1
ATOM 2051 C CA . GLY A 1 275 ? 0.591 -6.808 2.618 1.00 87.62 275 GLY A CA 1
ATOM 2052 C C . GLY A 1 275 ? -0.447 -5.760 3.074 1.00 87.62 275 GLY A C 1
ATOM 2053 O O . GLY A 1 275 ? -0.365 -4.610 2.623 1.00 87.62 275 GLY A O 1
ATOM 2054 N N . ARG A 1 276 ? -1.415 -6.105 3.938 1.00 91.25 276 ARG A N 1
ATOM 2055 C CA . ARG A 1 276 ? -2.410 -5.176 4.527 1.00 91.25 276 ARG A CA 1
ATOM 2056 C C . ARG A 1 276 ? -2.441 -5.265 6.069 1.00 91.25 276 ARG A C 1
ATOM 2058 O O . ARG A 1 276 ? -3.419 -5.786 6.612 1.00 91.25 276 ARG A O 1
ATOM 2065 N N . PRO A 1 277 ? -1.405 -4.776 6.776 1.00 96.12 277 PRO A N 1
ATOM 2066 C CA . PRO A 1 277 ? -1.248 -4.998 8.207 1.00 96.12 277 PRO A CA 1
ATOM 2067 C C . PRO A 1 277 ? -2.022 -3.980 9.058 1.00 96.12 277 PRO A C 1
ATOM 2069 O O . PRO A 1 277 ? -2.149 -2.804 8.701 1.00 96.12 277 PRO A O 1
ATOM 2072 N N . TYR A 1 278 ? -2.496 -4.434 10.218 1.00 98.38 278 TYR A N 1
ATOM 2073 C CA . TYR A 1 278 ? -3.221 -3.640 11.206 1.00 98.38 278 TYR A CA 1
ATOM 2074 C C . TYR A 1 278 ? -2.515 -3.675 12.556 1.00 98.38 278 TYR A C 1
ATOM 2076 O O . TYR A 1 278 ? -2.048 -4.727 12.990 1.00 98.38 278 TYR A O 1
ATOM 2084 N N . ALA A 1 279 ? -2.463 -2.533 13.234 1.00 98.50 279 ALA A N 1
ATOM 2085 C CA . ALA A 1 279 ? -1.833 -2.411 14.543 1.00 98.50 279 ALA A CA 1
ATOM 2086 C C . ALA A 1 279 ? -2.559 -1.419 15.452 1.00 98.50 279 ALA A C 1
ATOM 2088 O O . ALA A 1 279 ? -3.277 -0.533 14.980 1.00 98.50 279 ALA A O 1
ATOM 2089 N N . VAL A 1 280 ? -2.314 -1.537 16.755 1.00 98.44 280 VAL A N 1
ATOM 2090 C CA . VAL A 1 280 ? -2.651 -0.515 17.756 1.00 98.44 280 VAL A CA 1
ATOM 2091 C C . VAL A 1 280 ? -1.377 0.108 18.344 1.00 98.44 280 VAL A C 1
ATOM 2093 O O . VAL A 1 280 ? -0.301 -0.492 18.232 1.00 98.44 280 VAL A O 1
ATOM 2096 N N . PRO A 1 281 ? -1.456 1.323 18.928 1.00 98.31 281 PRO A N 1
ATOM 2097 C CA . PRO A 1 281 ? -0.298 2.038 19.452 1.00 98.31 281 PRO A CA 1
ATOM 2098 C C . PRO A 1 281 ? 0.544 1.220 20.441 1.00 98.31 281 PRO A C 1
ATOM 2100 O O . PRO A 1 281 ? -0.002 0.377 21.167 1.00 98.31 281 PRO A O 1
ATOM 2103 N N . PRO A 1 282 ? 1.853 1.510 20.536 1.00 98.06 282 PRO A N 1
ATOM 2104 C CA . PRO A 1 282 ? 2.688 1.007 21.618 1.00 98.06 282 PRO A CA 1
ATOM 2105 C C . PRO A 1 282 ? 2.130 1.407 22.989 1.00 98.06 282 PRO A C 1
ATOM 2107 O O . PRO A 1 282 ? 1.679 2.538 23.190 1.00 98.06 282 PRO A O 1
ATOM 2110 N N . GLY A 1 283 ? 2.199 0.490 23.953 1.00 96.81 283 GLY A N 1
ATOM 2111 C CA . GLY A 1 283 ? 1.727 0.713 25.324 1.00 96.81 283 GLY A CA 1
ATOM 2112 C C . GLY A 1 283 ? 0.206 0.669 25.509 1.00 96.81 283 GLY A C 1
ATOM 2113 O O . GLY A 1 283 ? -0.275 1.112 26.549 1.00 96.81 283 GLY A O 1
ATOM 2114 N N . ALA A 1 284 ? -0.551 0.165 24.529 1.00 97.88 284 ALA A N 1
ATOM 2115 C CA . ALA A 1 284 ? -1.953 -0.183 24.748 1.00 97.88 284 ALA A CA 1
ATOM 2116 C C . ALA A 1 284 ? -2.093 -1.345 25.761 1.00 97.88 284 ALA A C 1
ATOM 2118 O O . ALA A 1 284 ? -1.243 -2.239 25.749 1.00 97.88 284 ALA A O 1
ATOM 2119 N N . PRO A 1 285 ? -3.138 -1.365 26.617 1.00 97.75 285 PRO A N 1
ATOM 2120 C CA . PRO A 1 285 ? -3.363 -2.443 27.580 1.00 97.75 285 PRO A CA 1
ATOM 2121 C C . PRO A 1 285 ? -3.410 -3.828 26.926 1.00 97.75 285 PRO A C 1
ATOM 2123 O O . PRO A 1 285 ? -4.082 -4.022 25.910 1.00 97.75 285 PRO A O 1
ATOM 2126 N N . ALA A 1 286 ? -2.685 -4.788 27.506 1.00 97.06 286 ALA A N 1
ATOM 2127 C CA . ALA A 1 286 ? -2.475 -6.112 26.919 1.00 97.06 286 ALA A CA 1
ATOM 2128 C C . ALA A 1 286 ? -3.776 -6.916 26.755 1.00 97.06 286 ALA A C 1
ATOM 2130 O O . ALA A 1 286 ? -3.959 -7.600 25.751 1.00 97.06 286 ALA A O 1
ATOM 2131 N N . ASP A 1 287 ? -4.704 -6.786 27.701 1.00 97.06 287 ASP A N 1
ATOM 2132 C CA . ASP A 1 287 ? -6.047 -7.372 27.661 1.00 97.06 287 ASP A CA 1
ATOM 2133 C C . ASP A 1 287 ? -6.865 -6.859 26.462 1.00 97.06 287 ASP A C 1
ATOM 2135 O O . ASP A 1 287 ? -7.492 -7.637 25.738 1.00 97.06 287 ASP A O 1
ATOM 2139 N N . ARG A 1 288 ? -6.788 -5.552 26.183 1.00 97.88 288 ARG A N 1
ATOM 2140 C CA . ARG A 1 288 ? -7.425 -4.924 25.018 1.00 97.88 288 ARG A CA 1
ATOM 2141 C C . ARG A 1 288 ? -6.756 -5.366 23.724 1.00 97.88 288 ARG A C 1
ATOM 2143 O O . ARG A 1 288 ? -7.456 -5.670 22.764 1.00 97.88 288 ARG A O 1
ATOM 2150 N N . VAL A 1 289 ? -5.424 -5.442 23.683 1.00 98.31 289 VAL A N 1
ATOM 2151 C CA . VAL A 1 289 ? -4.685 -5.951 22.513 1.00 98.31 289 VAL A CA 1
ATOM 2152 C C . VAL A 1 289 ? -5.089 -7.394 22.204 1.00 98.31 289 VAL A C 1
ATOM 2154 O O . VAL A 1 289 ? -5.402 -7.698 21.053 1.00 98.31 289 VAL A O 1
ATOM 2157 N N . ALA A 1 290 ? -5.147 -8.263 23.216 1.00 98.19 290 ALA A N 1
ATOM 2158 C CA . ALA A 1 290 ? -5.563 -9.654 23.061 1.00 98.19 290 ALA A CA 1
ATOM 2159 C C . ALA A 1 290 ? -7.000 -9.763 22.522 1.00 98.19 290 ALA A C 1
ATOM 2161 O O . ALA A 1 290 ? -7.249 -10.497 21.563 1.00 98.19 290 ALA A O 1
ATOM 2162 N N . ALA A 1 291 ? -7.932 -8.971 23.064 1.00 98.31 291 ALA A N 1
ATOM 2163 C CA . ALA A 1 291 ? -9.302 -8.918 22.559 1.00 98.31 291 ALA A CA 1
ATOM 2164 C C . ALA A 1 291 ? -9.380 -8.434 21.103 1.00 98.31 291 ALA A C 1
ATOM 2166 O O . ALA A 1 291 ? -10.141 -8.991 20.315 1.00 98.31 291 ALA A O 1
ATOM 2167 N N . LEU A 1 292 ? -8.577 -7.439 20.716 1.00 98.62 292 LEU A N 1
ATOM 2168 C CA . LEU A 1 292 ? -8.556 -6.920 19.346 1.00 98.62 292 LEU A CA 1
ATOM 2169 C C . LEU A 1 292 ? -7.899 -7.881 18.351 1.00 98.62 292 LEU A C 1
ATOM 2171 O O . LEU A 1 292 ? -8.363 -7.964 17.216 1.00 98.62 292 LEU A O 1
ATOM 2175 N N . ARG A 1 293 ? -6.864 -8.630 18.755 1.00 98.62 293 ARG A N 1
ATOM 2176 C CA . ARG A 1 293 ? -6.290 -9.717 17.941 1.00 98.62 293 ARG A CA 1
ATOM 2177 C C . ARG A 1 293 ? -7.325 -10.797 17.675 1.00 98.62 293 ARG A C 1
ATOM 2179 O O . ARG A 1 293 ? -7.535 -11.169 16.523 1.00 98.62 293 ARG A O 1
ATOM 2186 N N . LYS A 1 294 ? -8.028 -11.238 18.724 1.00 98.50 294 LYS A N 1
ATOM 2187 C CA . LYS A 1 294 ? -9.113 -12.210 18.582 1.00 98.50 294 LYS A CA 1
ATOM 2188 C C . LYS A 1 294 ? -10.212 -11.678 17.659 1.00 98.50 294 LYS A C 1
ATOM 2190 O O . LYS A 1 294 ? -10.553 -12.341 16.687 1.00 98.50 294 LYS A O 1
ATOM 2195 N N . ALA A 1 295 ? -10.690 -10.456 17.899 1.00 98.56 295 ALA A N 1
ATOM 2196 C CA . ALA A 1 295 ? -11.714 -9.824 17.071 1.00 98.56 295 ALA A CA 1
ATOM 2197 C C . ALA A 1 295 ? -11.289 -9.703 15.599 1.00 98.56 295 ALA A C 1
ATOM 2199 O O . ALA A 1 295 ? -12.117 -9.831 14.697 1.00 98.56 295 ALA A O 1
ATOM 2200 N N . PHE A 1 296 ? -9.999 -9.462 15.339 1.00 98.69 296 PHE A N 1
ATOM 2201 C CA . PHE A 1 296 ? -9.464 -9.368 13.983 1.00 98.69 296 PHE A CA 1
ATOM 2202 C C . PHE A 1 296 ? -9.553 -10.713 13.270 1.00 98.69 296 PHE A C 1
ATOM 2204 O O . PHE A 1 296 ? -10.100 -10.774 12.170 1.00 98.69 296 PHE A O 1
ATOM 2211 N N . LEU A 1 297 ? -9.095 -11.788 13.913 1.00 98.38 297 LEU A N 1
ATOM 2212 C CA . LEU A 1 297 ? -9.175 -13.140 13.359 1.00 98.38 297 LEU A CA 1
ATOM 2213 C C . LEU A 1 297 ? -10.624 -13.610 13.186 1.00 98.38 297 LEU A C 1
ATOM 2215 O O . LEU A 1 297 ? -10.970 -14.104 12.115 1.00 98.38 297 LEU A O 1
ATOM 2219 N N . ASP A 1 298 ? -11.484 -13.372 14.179 1.00 98.62 298 ASP A N 1
ATOM 2220 C CA . ASP A 1 298 ? -12.914 -13.691 14.091 1.00 98.62 298 ASP A CA 1
ATOM 2221 C C . ASP A 1 298 ? -13.576 -12.943 12.917 1.00 98.62 298 ASP A C 1
ATOM 2223 O O . ASP A 1 298 ? -14.395 -13.506 12.193 1.00 98.62 298 ASP A O 1
ATOM 2227 N N . THR A 1 299 ? -13.172 -11.690 12.664 1.00 98.69 299 THR A N 1
ATOM 2228 C CA . THR A 1 299 ? -13.644 -10.921 11.503 1.00 98.69 299 THR A CA 1
ATOM 2229 C C . THR A 1 299 ? -13.173 -11.536 10.191 1.00 98.69 299 THR A C 1
ATOM 2231 O O . THR A 1 299 ? -13.970 -11.631 9.263 1.00 98.69 299 THR A O 1
ATOM 2234 N N . MET A 1 300 ? -11.908 -11.964 10.101 1.00 98.12 300 MET A N 1
ATOM 2235 C CA . MET A 1 300 ? -11.369 -12.592 8.886 1.00 98.12 300 MET A CA 1
ATOM 2236 C C . MET A 1 300 ? -12.051 -13.931 8.573 1.00 98.12 300 MET A C 1
ATOM 2238 O O . MET A 1 300 ? -12.130 -14.307 7.408 1.00 98.12 300 MET A O 1
ATOM 2242 N N . ALA A 1 301 ? -12.563 -14.626 9.591 1.00 98.19 301 ALA A N 1
ATOM 2243 C CA . ALA A 1 301 ? -13.290 -15.887 9.453 1.00 98.19 301 ALA A CA 1
ATOM 2244 C C . ALA A 1 301 ? -14.814 -15.717 9.274 1.00 98.19 301 ALA A C 1
ATOM 2246 O O . ALA A 1 301 ? -15.516 -16.695 9.018 1.00 98.19 301 ALA A O 1
ATOM 2247 N N . ASP A 1 302 ? -15.354 -14.503 9.417 1.00 98.56 302 ASP A N 1
ATOM 2248 C CA . ASP A 1 302 ? -16.798 -14.267 9.391 1.00 98.56 302 ASP A CA 1
ATOM 2249 C C . ASP A 1 302 ? -17.381 -14.465 7.974 1.00 98.56 302 ASP A C 1
ATOM 2251 O O . ASP A 1 302 ? -17.001 -13.746 7.043 1.00 98.56 302 ASP A O 1
ATOM 2255 N N . PRO A 1 303 ? -18.375 -15.357 7.784 1.00 98.25 303 PRO A N 1
ATOM 2256 C CA . PRO A 1 303 ? -18.963 -15.613 6.468 1.00 98.25 303 PRO A CA 1
ATOM 2257 C C . PRO A 1 303 ? -19.581 -14.381 5.792 1.00 98.25 303 PRO A C 1
ATOM 2259 O O . PRO A 1 303 ? -19.531 -14.255 4.571 1.00 98.25 303 PRO A O 1
ATOM 2262 N N . LYS A 1 304 ? -20.153 -13.441 6.558 1.00 98.06 304 LYS A N 1
ATOM 2263 C CA . LYS A 1 304 ? -20.699 -12.186 6.014 1.00 98.06 304 LYS A CA 1
ATOM 2264 C C . LYS A 1 304 ? -19.585 -11.261 5.541 1.00 98.06 304 LYS A C 1
ATOM 2266 O O . LYS A 1 304 ? -19.763 -10.587 4.531 1.00 98.06 304 LYS A O 1
ATOM 2271 N N . PHE A 1 305 ? -18.465 -11.226 6.264 1.00 98.44 305 PHE A N 1
ATOM 2272 C CA . PHE A 1 305 ? -17.280 -10.475 5.849 1.00 98.44 305 PHE A CA 1
ATOM 2273 C C . PHE A 1 305 ? -16.694 -11.065 4.564 1.00 98.44 305 PHE A C 1
ATOM 2275 O O . PHE A 1 305 ? -16.504 -10.332 3.597 1.00 98.44 305 PHE A O 1
ATOM 2282 N N . LEU A 1 306 ? -16.487 -12.385 4.523 1.00 98.19 306 LEU A N 1
ATOM 2283 C CA . LEU A 1 306 ? -15.932 -13.083 3.361 1.00 98.19 306 LEU A CA 1
ATOM 2284 C C . LEU A 1 306 ? -16.820 -12.932 2.117 1.00 98.19 306 LEU A C 1
ATOM 2286 O O . LEU A 1 306 ? -16.319 -12.591 1.048 1.00 98.19 306 LEU A O 1
ATOM 2290 N N . ALA A 1 307 ? -18.142 -13.072 2.260 1.00 97.81 307 ALA A N 1
ATOM 2291 C CA . ALA A 1 307 ? -19.079 -12.876 1.153 1.00 97.81 307 ALA A CA 1
ATOM 2292 C C . ALA A 1 307 ? -19.074 -11.432 0.616 1.00 97.81 307 ALA A C 1
ATOM 2294 O O . ALA A 1 307 ? -19.247 -11.202 -0.583 1.00 97.81 307 ALA A O 1
ATOM 2295 N N . GLU A 1 308 ? -18.898 -10.428 1.481 1.00 96.75 308 GLU A N 1
ATOM 2296 C CA . GLU A 1 308 ? -18.771 -9.040 1.034 1.00 96.75 308 GLU A CA 1
ATOM 229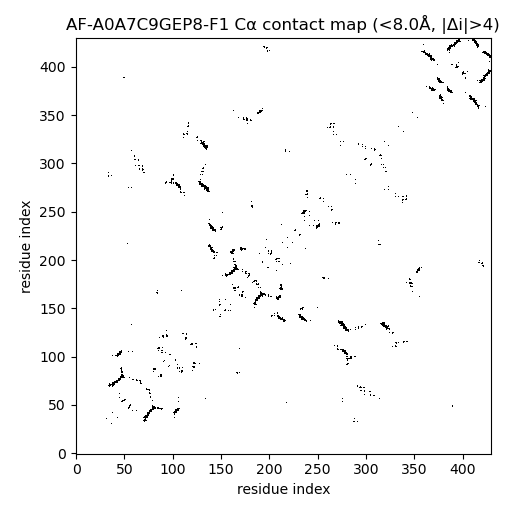7 C C . GLU A 1 308 ? -17.400 -8.763 0.396 1.00 96.75 308 GLU A C 1
ATOM 2299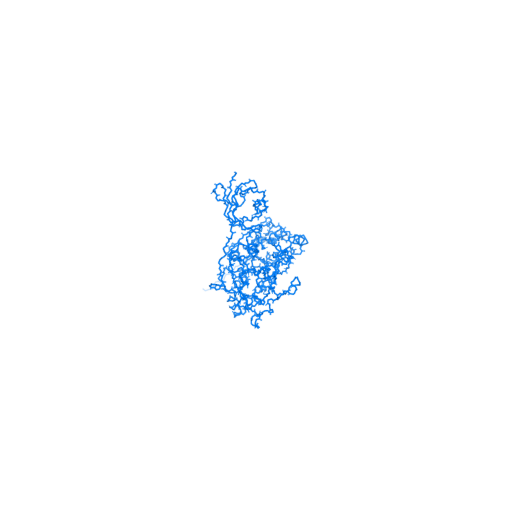 O O . GLU A 1 308 ? -17.328 -8.034 -0.598 1.00 96.75 308 GLU A O 1
ATOM 2304 N N . ALA A 1 309 ? -16.330 -9.369 0.919 1.00 94.19 309 ALA A N 1
ATOM 2305 C CA . ALA A 1 309 ? -14.991 -9.303 0.342 1.00 94.19 309 ALA A CA 1
ATOM 2306 C C . ALA A 1 309 ? -14.984 -9.839 -1.096 1.00 94.19 309 ALA A C 1
ATOM 2308 O O . ALA A 1 309 ? -14.521 -9.150 -2.008 1.00 94.19 309 ALA A O 1
ATOM 2309 N N . GLU A 1 310 ? -15.585 -11.012 -1.311 1.00 93.00 310 GLU A N 1
ATOM 2310 C CA . GLU A 1 310 ? -15.723 -11.653 -2.619 1.00 93.00 310 GLU A CA 1
ATOM 2311 C C . GLU A 1 310 ? -16.504 -10.773 -3.602 1.00 93.00 310 GLU A C 1
ATOM 2313 O O . GLU A 1 310 ? -16.012 -10.469 -4.689 1.00 93.00 310 GLU A O 1
ATOM 2318 N N . LYS A 1 311 ? -17.668 -10.247 -3.189 1.00 91.06 311 LYS A N 1
ATOM 2319 C CA . LYS A 1 311 ? -18.461 -9.302 -4.002 1.00 91.06 311 LYS A CA 1
ATOM 2320 C C . LYS A 1 311 ? -17.677 -8.054 -4.401 1.00 91.06 311 LYS A C 1
ATOM 2322 O O . LYS A 1 311 ? -17.958 -7.449 -5.433 1.00 91.06 311 LYS A O 1
ATOM 2327 N N . GLN A 1 312 ? -16.723 -7.635 -3.573 1.00 83.88 312 GLN A N 1
ATOM 2328 C CA . GLN A 1 312 ? -15.870 -6.478 -3.833 1.00 83.88 312 GLN A CA 1
ATOM 2329 C C . GLN A 1 312 ? -14.555 -6.844 -4.532 1.00 83.88 312 GLN A C 1
ATOM 2331 O O . GLN A 1 312 ? -13.760 -5.938 -4.796 1.00 83.88 312 GLN A O 1
ATOM 2336 N N . LEU A 1 313 ? -14.316 -8.120 -4.849 1.00 82.00 313 LEU A N 1
ATOM 2337 C CA . LEU A 1 313 ? -13.055 -8.614 -5.409 1.00 82.00 313 LEU A CA 1
ATOM 2338 C C . LEU A 1 313 ? -11.851 -8.237 -4.526 1.00 82.00 313 LEU A C 1
ATOM 2340 O O . LEU A 1 313 ? -10.805 -7.809 -5.016 1.00 82.00 313 LEU A O 1
ATOM 2344 N N . ILE A 1 314 ? -12.031 -8.320 -3.207 1.00 85.69 314 ILE A N 1
ATOM 2345 C CA . ILE A 1 314 ? -10.998 -8.071 -2.200 1.00 85.69 314 ILE A CA 1
ATOM 2346 C C . ILE A 1 314 ? -10.510 -9.438 -1.703 1.00 85.69 314 ILE A C 1
ATOM 2348 O O . ILE A 1 314 ? -11.226 -10.077 -0.934 1.00 85.69 314 ILE A O 1
ATOM 2352 N N . PRO A 1 315 ? -9.322 -9.909 -2.126 1.00 86.69 315 PRO A N 1
ATOM 2353 C CA . PRO A 1 315 ? -8.791 -11.180 -1.647 1.00 86.69 315 PRO A CA 1
ATOM 2354 C C . PRO A 1 315 ? -8.438 -11.086 -0.161 1.00 86.69 315 PRO A C 1
ATOM 2356 O O . PRO A 1 315 ? -7.857 -10.090 0.282 1.00 86.69 315 PRO A O 1
ATOM 2359 N N . ILE A 1 316 ? -8.790 -12.121 0.597 1.00 92.25 316 ILE A N 1
ATOM 2360 C CA . ILE A 1 316 ? -8.470 -12.242 2.018 1.00 92.25 316 ILE A CA 1
ATOM 2361 C C . ILE A 1 316 ? -7.478 -13.387 2.185 1.00 92.25 316 ILE A C 1
ATOM 2363 O O . ILE A 1 316 ? -7.795 -14.536 1.892 1.00 92.25 316 ILE A O 1
ATOM 2367 N N . GLU A 1 317 ? -6.288 -13.055 2.670 1.00 91.56 317 GLU A N 1
ATOM 2368 C CA . GLU A 1 317 ? -5.251 -14.012 3.052 1.00 91.56 317 GLU A CA 1
ATOM 2369 C C . GLU A 1 317 ? -4.699 -13.560 4.402 1.00 91.56 317 GLU A C 1
ATOM 2371 O O . GLU A 1 317 ? -3.940 -12.591 4.494 1.00 91.56 317 GLU A O 1
ATOM 2376 N N . VAL A 1 318 ? -5.182 -14.195 5.468 1.00 94.25 318 VAL A N 1
ATOM 2377 C CA . VAL A 1 318 ? -4.910 -13.742 6.830 1.00 94.25 318 VAL A CA 1
ATOM 2378 C C . VAL A 1 318 ? -3.506 -14.138 7.279 1.00 94.25 318 VAL A C 1
ATOM 2380 O O . VAL A 1 318 ? -3.073 -15.269 7.083 1.00 94.25 318 VAL A O 1
ATOM 2383 N N . VAL A 1 319 ? -2.824 -13.202 7.936 1.00 95.81 319 VAL A N 1
ATOM 2384 C CA . VAL A 1 319 ? -1.624 -13.459 8.744 1.00 95.81 319 VAL A CA 1
ATOM 2385 C C . VAL A 1 319 ? -1.932 -13.024 10.171 1.00 95.81 319 VAL A C 1
ATOM 2387 O O . VAL A 1 319 ? -2.437 -11.915 10.378 1.00 95.81 319 VAL A O 1
ATOM 2390 N N . THR A 1 320 ? -1.658 -13.875 11.156 1.00 97.44 320 THR A N 1
ATOM 2391 C CA . THR A 1 320 ? -1.971 -13.582 12.564 1.00 97.44 320 THR A CA 1
ATOM 2392 C C . THR A 1 320 ? -1.121 -12.432 13.111 1.00 97.44 320 THR A C 1
ATOM 2394 O O . THR A 1 320 ? -0.058 -12.112 12.576 1.00 97.44 320 THR A O 1
ATOM 2397 N N . GLY A 1 321 ? -1.578 -11.781 14.185 1.00 96.94 321 GLY A N 1
ATOM 2398 C CA . GLY A 1 321 ? -0.821 -10.701 14.828 1.00 96.94 321 GLY A CA 1
ATOM 2399 C C . GLY A 1 321 ? 0.561 -11.157 15.297 1.00 96.94 321 GLY A C 1
ATOM 2400 O O . GLY A 1 321 ? 1.540 -10.438 15.118 1.00 96.94 321 GLY A O 1
ATOM 2401 N N . GLU A 1 322 ? 0.648 -12.374 15.825 1.00 97.12 322 GLU A N 1
ATOM 2402 C CA . GLU A 1 322 ? 1.877 -13.031 16.267 1.00 97.12 322 GLU A CA 1
ATOM 2403 C C . GLU A 1 322 ? 2.839 -13.289 15.099 1.00 97.12 322 GLU A C 1
ATOM 2405 O O . GLU A 1 322 ? 4.031 -12.993 15.195 1.00 97.12 322 GLU A O 1
ATOM 2410 N N . GLU A 1 323 ? 2.336 -13.790 13.970 1.00 97.44 323 GLU A N 1
ATOM 2411 C CA . GLU A 1 323 ? 3.151 -13.998 12.770 1.00 97.44 323 GLU A CA 1
ATOM 2412 C C . GLU A 1 323 ? 3.622 -12.677 12.159 1.00 97.44 323 GLU A C 1
ATOM 2414 O O . GLU A 1 323 ? 4.765 -12.595 11.707 1.00 97.44 323 GLU A O 1
ATOM 2419 N N . VAL A 1 324 ? 2.778 -11.635 12.162 1.00 97.50 324 VAL A N 1
ATOM 2420 C CA . VAL A 1 324 ? 3.186 -10.289 11.736 1.00 97.50 324 VAL A CA 1
ATOM 2421 C C . VAL A 1 324 ? 4.286 -9.766 12.656 1.00 97.50 324 VAL A C 1
ATOM 2423 O O . VAL A 1 324 ? 5.320 -9.344 12.150 1.00 97.50 324 VAL A O 1
ATOM 2426 N N . GLN A 1 325 ? 4.109 -9.837 13.978 1.00 96.88 325 GLN A N 1
ATOM 2427 C CA . GLN A 1 325 ? 5.097 -9.394 14.967 1.00 96.88 325 GLN A CA 1
ATOM 2428 C C . GLN A 1 325 ? 6.456 -10.073 14.741 1.00 96.88 325 GLN A C 1
ATOM 2430 O O . GLN A 1 325 ? 7.465 -9.396 14.542 1.00 96.88 325 GLN A O 1
ATOM 2435 N N . LYS A 1 326 ? 6.464 -11.409 14.661 1.00 97.19 326 LYS A N 1
ATOM 2436 C CA . LYS A 1 326 ? 7.670 -12.203 14.398 1.00 97.19 326 LYS A CA 1
ATOM 2437 C C . LYS A 1 326 ? 8.320 -11.840 13.061 1.00 97.19 326 LYS A C 1
ATOM 2439 O O . LYS A 1 326 ? 9.544 -11.783 12.951 1.00 97.19 326 LYS A O 1
ATOM 2444 N N . HIS A 1 327 ? 7.514 -11.595 12.029 1.00 95.69 327 HIS A N 1
ATOM 2445 C CA . HIS A 1 327 ? 8.013 -11.188 10.717 1.00 95.69 327 HIS A CA 1
ATOM 2446 C C . HIS A 1 327 ? 8.644 -9.792 10.749 1.00 95.69 327 HIS A C 1
ATOM 2448 O O . HIS A 1 327 ? 9.703 -9.593 10.159 1.00 95.69 327 HIS A O 1
ATOM 2454 N N . VAL A 1 328 ? 8.038 -8.837 11.460 1.00 96.81 328 VAL A N 1
ATOM 2455 C CA . VAL A 1 328 ? 8.605 -7.495 11.655 1.00 96.81 328 VAL A CA 1
ATOM 2456 C C . VAL A 1 328 ? 9.952 -7.575 12.363 1.00 96.81 328 VAL A C 1
ATOM 2458 O O . VAL A 1 328 ? 10.929 -7.022 11.866 1.00 96.81 328 VAL A O 1
ATOM 2461 N N . GLU A 1 329 ? 10.039 -8.322 13.461 1.00 96.38 329 GLU A N 1
ATOM 2462 C CA . GLU A 1 329 ? 11.298 -8.542 14.183 1.00 96.38 329 GLU A CA 1
ATOM 2463 C C . GLU A 1 329 ? 12.363 -9.182 13.285 1.00 96.38 329 GLU A C 1
ATOM 2465 O O . GLU A 1 329 ? 13.511 -8.742 13.275 1.00 96.38 329 GLU A O 1
ATOM 2470 N N . SER A 1 330 ? 11.985 -10.167 12.465 1.00 95.38 330 SER A N 1
ATOM 2471 C CA . SER A 1 330 ? 12.893 -10.779 11.490 1.00 95.38 330 SER A CA 1
ATOM 2472 C C . SER A 1 330 ? 13.394 -9.785 10.437 1.00 95.38 330 SER A C 1
ATOM 2474 O O . SER A 1 330 ? 14.559 -9.851 10.049 1.00 95.38 330 SER A O 1
ATOM 2476 N N . MET A 1 331 ? 12.543 -8.872 9.959 1.00 94.88 331 MET A N 1
ATOM 2477 C CA . MET A 1 331 ? 12.958 -7.837 9.006 1.00 94.88 331 MET A CA 1
ATOM 2478 C C . MET A 1 331 ? 13.933 -6.844 9.646 1.00 94.88 331 MET A C 1
ATOM 2480 O O . MET A 1 331 ? 14.932 -6.490 9.028 1.00 94.88 331 MET A O 1
ATOM 2484 N N . ILE A 1 332 ? 13.678 -6.422 10.887 1.00 94.56 332 ILE A N 1
ATOM 2485 C CA . ILE A 1 332 ? 14.560 -5.501 11.622 1.00 94.56 332 ILE A CA 1
ATOM 2486 C C . ILE A 1 332 ? 15.915 -6.146 11.941 1.00 94.56 332 ILE A C 1
ATOM 2488 O O . ILE A 1 332 ? 16.944 -5.481 11.857 1.00 94.56 332 ILE A O 1
ATOM 2492 N N . ASN A 1 333 ? 15.927 -7.444 12.244 1.00 94.81 333 ASN A N 1
ATOM 2493 C CA . ASN A 1 333 ? 17.138 -8.204 12.564 1.00 94.81 333 ASN A CA 1
ATOM 2494 C C . ASN A 1 333 ? 17.845 -8.794 11.332 1.00 94.81 333 ASN A C 1
ATOM 2496 O O . ASN A 1 333 ? 18.733 -9.634 11.481 1.00 94.81 333 ASN A O 1
ATOM 2500 N N . THR A 1 334 ? 17.457 -8.393 10.117 1.00 95.50 334 THR A N 1
ATOM 2501 C CA . THR A 1 334 ? 18.166 -8.810 8.900 1.00 95.50 334 THR A CA 1
ATOM 2502 C C . THR A 1 334 ? 19.618 -8.319 8.942 1.00 95.50 334 THR A C 1
ATOM 2504 O O . THR A 1 334 ? 19.920 -7.270 9.512 1.00 95.50 334 THR A O 1
ATOM 2507 N N . ASP A 1 335 ? 20.530 -9.087 8.343 1.00 96.12 335 ASP A N 1
ATOM 2508 C CA . ASP A 1 335 ? 21.945 -8.727 8.263 1.00 96.12 335 ASP A CA 1
ATOM 2509 C C . ASP A 1 335 ? 22.133 -7.301 7.705 1.00 96.12 335 ASP A C 1
ATOM 2511 O O . ASP A 1 335 ? 21.538 -6.919 6.691 1.00 96.12 335 ASP A O 1
ATOM 2515 N N . LYS A 1 336 ? 22.972 -6.498 8.373 1.00 95.00 336 LYS A N 1
ATOM 2516 C CA . LYS A 1 336 ? 23.171 -5.080 8.039 1.00 95.00 336 LYS A CA 1
ATOM 2517 C C . LYS A 1 336 ? 23.717 -4.870 6.626 1.00 95.00 336 LYS A C 1
ATOM 2519 O O . LYS A 1 336 ? 23.394 -3.854 6.015 1.00 95.00 336 LYS A O 1
ATOM 2524 N N . ALA A 1 337 ? 24.522 -5.794 6.102 1.00 95.56 337 ALA A N 1
ATOM 2525 C CA . ALA A 1 337 ? 25.026 -5.722 4.735 1.00 95.56 337 ALA A CA 1
ATOM 2526 C C . ALA A 1 337 ? 23.896 -5.952 3.720 1.00 95.56 337 ALA A C 1
ATOM 2528 O O . ALA A 1 337 ? 23.795 -5.211 2.739 1.00 95.56 337 ALA A O 1
ATOM 2529 N N . ILE A 1 338 ? 22.991 -6.897 3.999 1.00 96.00 338 ILE A N 1
ATOM 2530 C CA . ILE A 1 338 ? 21.791 -7.125 3.180 1.00 96.00 338 ILE A CA 1
ATOM 2531 C C . ILE A 1 338 ? 20.883 -5.896 3.204 1.00 96.00 338 ILE A C 1
ATOM 2533 O O . ILE A 1 338 ? 20.459 -5.433 2.146 1.00 96.00 338 ILE A O 1
ATOM 2537 N N . ILE A 1 339 ? 20.645 -5.321 4.385 1.00 94.94 339 ILE A N 1
ATOM 2538 C CA . ILE A 1 339 ? 19.871 -4.084 4.547 1.00 94.94 339 ILE A CA 1
ATOM 2539 C C . ILE A 1 339 ? 20.495 -2.933 3.750 1.00 94.94 339 ILE A C 1
ATOM 2541 O O . ILE A 1 339 ? 19.793 -2.261 2.996 1.00 94.94 339 ILE A O 1
ATOM 2545 N N . ALA A 1 340 ? 21.805 -2.708 3.882 1.00 94.69 340 ALA A N 1
ATOM 2546 C CA . ALA A 1 340 ? 22.496 -1.625 3.186 1.00 94.69 340 ALA A CA 1
ATOM 2547 C C . ALA A 1 340 ? 22.421 -1.791 1.661 1.00 94.69 340 ALA A C 1
ATOM 2549 O O . ALA A 1 340 ? 22.183 -0.824 0.934 1.00 94.69 340 ALA A O 1
ATOM 2550 N N . ARG A 1 341 ? 22.569 -3.026 1.167 1.00 94.94 341 ARG A N 1
ATOM 2551 C CA . ARG A 1 341 ? 22.447 -3.336 -0.260 1.00 94.94 341 ARG A CA 1
ATOM 2552 C C . ARG A 1 341 ? 21.009 -3.182 -0.759 1.00 94.94 341 ARG A C 1
ATOM 2554 O O . ARG A 1 341 ? 20.808 -2.665 -1.855 1.00 94.94 341 ARG A O 1
ATOM 2561 N N . ALA A 1 342 ? 20.018 -3.573 0.040 1.00 94.50 342 ALA A N 1
ATOM 2562 C CA . ALA A 1 342 ? 18.604 -3.376 -0.264 1.00 94.50 342 ALA A CA 1
ATOM 2563 C C . ALA A 1 342 ? 18.219 -1.891 -0.308 1.00 94.50 342 ALA A C 1
ATOM 2565 O O . ALA A 1 342 ? 17.551 -1.460 -1.251 1.00 94.50 342 ALA A O 1
ATOM 2566 N N . ASP A 1 343 ? 18.669 -1.091 0.662 1.00 93.25 343 ASP A N 1
ATOM 2567 C CA . ASP A 1 343 ? 18.448 0.355 0.640 1.00 93.25 343 ASP A CA 1
ATOM 2568 C C . ASP A 1 343 ? 19.072 0.956 -0.621 1.00 93.25 343 ASP A C 1
ATOM 2570 O O . ASP A 1 343 ? 18.350 1.537 -1.431 1.00 93.25 343 ASP A O 1
ATOM 2574 N N . ALA A 1 344 ? 20.355 0.683 -0.882 1.00 92.88 344 ALA A N 1
ATOM 2575 C CA . ALA A 1 344 ? 21.048 1.156 -2.078 1.00 92.88 344 ALA A CA 1
ATOM 2576 C C . ALA A 1 344 ? 20.340 0.760 -3.388 1.00 92.88 344 ALA A C 1
ATOM 2578 O O . ALA A 1 344 ? 20.248 1.579 -4.304 1.00 92.88 344 ALA A O 1
ATOM 2579 N N . ALA A 1 345 ? 19.800 -0.461 -3.472 1.00 92.81 345 ALA A N 1
ATOM 2580 C CA . ALA A 1 345 ? 19.072 -0.948 -4.642 1.00 92.81 345 ALA A CA 1
ATOM 2581 C C . ALA A 1 345 ? 17.728 -0.236 -4.863 1.00 92.81 345 ALA A C 1
ATOM 2583 O O . ALA A 1 345 ? 17.245 -0.162 -5.991 1.00 92.81 345 ALA A O 1
ATOM 2584 N N . THR A 1 346 ? 17.111 0.291 -3.804 1.00 91.50 346 THR A N 1
ATOM 2585 C CA . THR A 1 346 ? 15.813 0.978 -3.883 1.00 91.50 346 THR A CA 1
ATOM 2586 C C . THR A 1 346 ? 15.923 2.491 -4.024 1.00 91.50 346 THR A C 1
ATOM 2588 O O . THR A 1 346 ? 14.914 3.151 -4.289 1.00 91.50 346 THR A O 1
ATOM 2591 N N . LEU A 1 347 ? 17.123 3.054 -3.868 1.00 88.12 347 LEU A N 1
ATOM 2592 C CA . LEU A 1 347 ? 17.365 4.469 -4.110 1.00 88.12 347 LEU A CA 1
ATOM 2593 C C . LEU A 1 347 ? 17.238 4.792 -5.601 1.00 88.12 347 LEU A C 1
ATOM 2595 O O . LEU A 1 347 ? 17.803 4.136 -6.477 1.00 88.12 347 LEU A O 1
ATOM 2599 N N . ILE A 1 348 ? 16.515 5.871 -5.882 1.00 84.19 348 ILE A N 1
ATOM 2600 C CA . ILE A 1 348 ? 16.424 6.460 -7.214 1.00 84.19 348 ILE A CA 1
ATOM 2601 C C . ILE A 1 348 ? 17.479 7.563 -7.283 1.00 84.19 348 ILE A C 1
ATOM 2603 O O . ILE A 1 348 ? 17.352 8.590 -6.613 1.00 84.19 348 ILE A O 1
ATOM 2607 N N . LYS A 1 349 ? 18.542 7.351 -8.064 1.00 81.75 349 LYS A N 1
ATOM 2608 C CA . LYS A 1 349 ? 19.636 8.314 -8.218 1.00 81.75 349 LYS A CA 1
ATOM 2609 C C . LYS A 1 349 ? 19.201 9.492 -9.090 1.00 81.75 349 LYS A C 1
ATOM 2611 O O . LYS A 1 349 ? 18.214 9.457 -9.828 1.00 81.75 349 LYS A O 1
ATOM 2616 N N . LYS A 1 350 ? 19.971 10.576 -9.034 1.00 77.06 350 LYS A N 1
ATOM 2617 C CA . LYS A 1 350 ? 19.739 11.746 -9.885 1.00 77.06 350 LYS A CA 1
ATOM 2618 C C . LYS A 1 350 ? 19.814 11.346 -11.367 1.00 77.06 350 LYS A C 1
ATOM 2620 O O . LYS A 1 350 ? 20.781 10.723 -11.785 1.00 77.06 350 LYS A O 1
ATOM 2625 N N . GLY A 1 351 ? 18.803 11.725 -12.151 1.00 76.19 351 GLY A N 1
ATOM 2626 C CA . GLY A 1 351 ? 18.714 11.422 -13.588 1.00 76.19 351 GLY A CA 1
ATOM 2627 C C . GLY A 1 351 ? 18.040 10.089 -13.930 1.00 76.19 351 GLY A C 1
ATOM 2628 O O . GLY A 1 351 ? 17.686 9.867 -15.084 1.00 76.19 351 GLY A O 1
ATOM 2629 N N . GLU A 1 352 ? 17.794 9.237 -12.934 1.00 79.50 352 GLU A N 1
ATOM 2630 C CA . GLU A 1 352 ? 17.101 7.954 -13.090 1.00 79.50 352 GLU A CA 1
ATOM 2631 C C . GLU A 1 352 ? 15.574 8.060 -12.987 1.00 79.50 352 GLU A C 1
ATOM 2633 O O . GLU A 1 352 ? 14.850 7.101 -13.280 1.00 79.50 352 GLU A O 1
ATOM 2638 N N . SER A 1 353 ? 15.085 9.231 -12.579 1.00 80.88 353 SER A N 1
ATOM 2639 C CA . SER A 1 353 ? 13.676 9.572 -12.610 1.00 80.88 353 SER A CA 1
ATOM 2640 C C . SER A 1 353 ? 13.422 10.984 -13.116 1.00 80.88 353 SER A C 1
ATOM 2642 O O . SER A 1 353 ? 14.305 11.848 -13.129 1.00 80.88 353 SER A O 1
ATOM 2644 N N . ARG A 1 354 ? 12.184 11.203 -13.556 1.00 81.69 354 ARG A N 1
ATOM 2645 C CA . ARG A 1 354 ? 11.633 12.511 -13.913 1.00 81.69 354 ARG A CA 1
ATOM 2646 C C . ARG A 1 354 ? 10.244 12.647 -13.301 1.00 81.69 354 ARG A C 1
ATOM 2648 O O . ARG A 1 354 ? 9.568 11.647 -13.065 1.00 81.69 354 ARG A O 1
ATOM 2655 N N . GLU A 1 355 ? 9.818 13.875 -13.050 1.00 79.00 355 GLU A N 1
ATOM 2656 C CA . GLU A 1 355 ? 8.459 14.135 -12.583 1.00 79.00 355 GLU A CA 1
ATOM 2657 C C . GLU A 1 355 ? 7.454 13.982 -13.736 1.00 79.00 355 GLU A C 1
ATOM 2659 O O . GLU A 1 355 ? 7.730 14.356 -14.882 1.00 79.00 355 GLU A O 1
ATOM 2664 N N . ALA A 1 356 ? 6.289 13.412 -13.436 1.00 79.56 356 ALA A N 1
ATOM 2665 C CA . ALA A 1 356 ? 5.207 13.227 -14.387 1.00 79.56 356 ALA A CA 1
ATOM 2666 C C . ALA A 1 356 ? 4.656 14.572 -14.869 1.00 79.56 356 ALA A C 1
ATOM 2668 O O . ALA A 1 356 ? 4.185 15.394 -14.082 1.00 79.56 356 ALA A O 1
ATOM 2669 N N . LYS A 1 357 ? 4.628 14.767 -16.190 1.00 79.69 357 LYS A N 1
ATOM 2670 C CA . LYS A 1 357 ? 3.839 15.838 -16.804 1.00 79.69 357 LYS A CA 1
ATOM 2671 C C . LYS A 1 357 ? 2.399 15.362 -16.933 1.00 79.69 357 LYS A C 1
ATOM 2673 O O . LYS A 1 357 ? 2.049 14.667 -17.876 1.00 79.69 357 LYS A O 1
ATOM 2678 N N . LEU A 1 358 ? 1.579 15.711 -15.949 1.00 81.19 358 LEU A N 1
ATOM 2679 C CA . LEU A 1 358 ? 0.175 15.320 -15.921 1.00 81.19 358 LEU A CA 1
ATOM 2680 C C . LEU A 1 358 ? -0.633 16.057 -17.001 1.00 81.19 358 LEU A C 1
ATOM 2682 O O . LEU A 1 358 ? -0.792 17.279 -16.943 1.00 81.19 358 LEU A O 1
ATOM 2686 N N . THR A 1 359 ? -1.190 15.306 -17.952 1.00 80.75 359 THR A N 1
ATOM 2687 C CA . THR A 1 359 ? -2.084 15.831 -18.994 1.00 80.75 359 THR A CA 1
ATOM 2688 C C . THR A 1 359 ? -3.500 16.047 -18.455 1.00 80.75 359 THR A C 1
ATOM 2690 O O . THR A 1 359 ? -4.391 15.205 -18.604 1.00 80.75 359 THR A O 1
ATOM 2693 N N . TRP A 1 360 ? -3.713 17.191 -17.806 1.00 86.38 360 TRP A N 1
ATOM 2694 C CA . TRP A 1 360 ? -5.021 17.579 -17.287 1.00 86.38 360 TRP A CA 1
ATOM 2695 C C . TRP A 1 360 ? -5.976 17.988 -18.409 1.00 86.38 360 TRP A C 1
ATOM 2697 O O . TRP A 1 360 ? -5.655 18.827 -19.249 1.00 86.38 360 TRP A O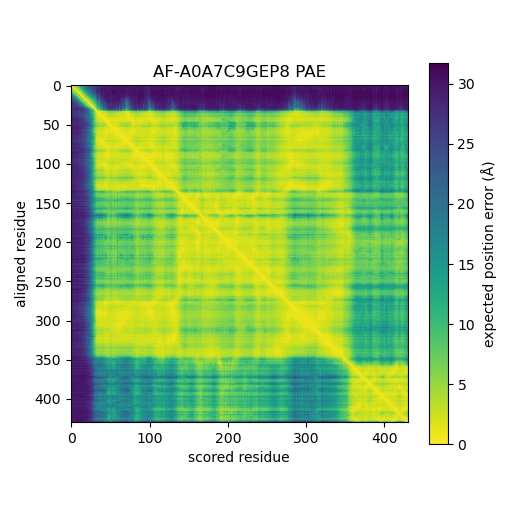 1
ATOM 2707 N N . ARG A 1 361 ? -7.196 17.455 -18.372 1.00 89.88 361 ARG A N 1
ATOM 2708 C CA . ARG A 1 361 ? -8.316 17.888 -19.210 1.00 89.88 361 ARG A CA 1
ATOM 2709 C C . ARG A 1 361 ? -9.210 18.806 -18.400 1.00 89.88 361 ARG A C 1
ATOM 2711 O O . ARG A 1 361 ? -9.465 18.526 -17.236 1.00 89.88 361 ARG A O 1
ATOM 2718 N N . THR A 1 362 ? -9.693 19.889 -19.000 1.00 94.88 362 THR A N 1
ATOM 2719 C CA . THR A 1 362 ? -10.689 20.762 -18.363 1.00 94.88 362 THR A CA 1
ATOM 2720 C C . THR A 1 362 ? -11.948 20.784 -19.200 1.00 94.88 362 THR A C 1
ATOM 2722 O O . THR A 1 362 ? -11.912 21.213 -20.350 1.00 94.88 362 THR A O 1
ATOM 2725 N N . VAL A 1 363 ? -13.055 20.362 -18.599 1.00 96.06 363 VAL A N 1
ATOM 2726 C CA . VAL A 1 363 ? -14.386 20.527 -19.170 1.00 96.06 363 VAL A CA 1
ATOM 2727 C C . VAL A 1 363 ? -15.084 21.668 -18.435 1.00 96.06 363 VAL A C 1
ATOM 2729 O O . VAL A 1 363 ? -15.010 21.754 -17.209 1.00 96.06 363 VAL A O 1
ATOM 2732 N N . LYS A 1 364 ? -15.685 22.595 -19.179 1.00 96.38 364 LYS A N 1
ATOM 2733 C CA . LYS A 1 364 ? -16.282 23.813 -18.620 1.00 96.38 364 LYS A CA 1
ATOM 2734 C C . LYS A 1 364 ? -17.799 23.745 -18.633 1.00 96.38 364 LYS A C 1
ATOM 2736 O O . LYS A 1 364 ? -18.376 23.197 -19.568 1.00 96.38 364 LYS A O 1
ATOM 2741 N N . GLY A 1 365 ? -18.427 24.340 -17.624 1.00 95.06 365 GLY A N 1
ATOM 2742 C CA . GLY A 1 365 ? -19.877 24.507 -17.557 1.00 95.06 365 GLY A CA 1
ATOM 2743 C C . GLY A 1 365 ? -20.674 23.200 -17.546 1.00 95.06 365 GLY A C 1
ATOM 2744 O O . GLY A 1 365 ? -21.817 23.186 -17.998 1.00 95.06 365 GLY A O 1
ATOM 2745 N N . VAL A 1 366 ? -20.099 22.099 -17.057 1.00 96.38 366 VAL A N 1
ATOM 2746 C CA . VAL A 1 366 ? -20.796 20.806 -17.005 1.00 96.38 366 VAL A CA 1
ATOM 2747 C C . VAL A 1 366 ? -21.623 20.685 -15.742 1.00 96.38 366 VAL A C 1
ATOM 2749 O O . VAL A 1 366 ? -21.213 21.132 -14.673 1.00 96.38 366 VAL A O 1
ATOM 2752 N N . LYS A 1 367 ? -22.783 20.038 -15.845 1.00 96.25 367 LYS A N 1
ATOM 2753 C CA . LYS A 1 367 ? -23.565 19.682 -14.663 1.00 96.25 367 LYS A CA 1
ATOM 2754 C C . LYS A 1 367 ? -22.990 18.431 -14.011 1.00 96.25 367 LYS A C 1
ATOM 2756 O O . LYS A 1 367 ? -22.596 17.487 -14.694 1.00 96.25 367 LYS A O 1
ATOM 2761 N N . ILE A 1 368 ? -22.967 18.422 -12.682 1.00 96.12 368 ILE A N 1
ATOM 2762 C CA . ILE A 1 368 ? -22.752 17.194 -11.919 1.00 96.12 368 ILE A CA 1
ATOM 2763 C C . ILE A 1 368 ? -24.021 16.348 -12.057 1.00 96.12 368 ILE A C 1
ATOM 2765 O O . ILE A 1 368 ? -25.048 16.683 -11.470 1.00 96.12 368 ILE A O 1
ATOM 2769 N N . ASP A 1 369 ? -23.948 15.252 -12.803 1.00 95.06 369 ASP A N 1
ATOM 2770 C CA . ASP A 1 369 ? -25.071 14.333 -13.000 1.00 95.06 369 ASP A CA 1
ATOM 2771 C C . ASP A 1 369 ? -25.361 13.552 -11.714 1.00 95.06 369 ASP A C 1
ATOM 2773 O O . ASP A 1 369 ? -26.503 13.421 -11.278 1.00 95.06 369 ASP A O 1
ATOM 2777 N N . GLN A 1 370 ? -24.306 13.051 -11.070 1.00 95.44 370 GLN A N 1
ATOM 2778 C CA . GLN A 1 370 ? -24.411 12.268 -9.844 1.00 95.44 370 GLN A CA 1
ATOM 2779 C C . GLN A 1 370 ? -23.179 12.471 -8.964 1.00 95.44 370 GLN A C 1
ATOM 2781 O O . GLN A 1 370 ? -22.076 12.711 -9.448 1.00 95.44 370 GLN A O 1
ATOM 2786 N N . ILE A 1 371 ? -23.348 12.314 -7.651 1.00 91.69 371 ILE A N 1
ATOM 2787 C CA . ILE A 1 371 ? -22.229 12.177 -6.715 1.00 91.69 371 ILE A CA 1
ATOM 2788 C C . ILE A 1 371 ? -22.253 10.764 -6.145 1.00 91.69 371 ILE A C 1
ATOM 2790 O O . ILE A 1 371 ? -23.141 10.406 -5.371 1.00 91.69 371 ILE A O 1
ATOM 2794 N N . LYS A 1 372 ? -21.259 9.955 -6.513 1.00 84.88 372 LYS A N 1
ATOM 2795 C CA . LYS A 1 372 ? -21.069 8.604 -5.981 1.00 84.88 372 LYS A CA 1
ATOM 2796 C C . LYS A 1 372 ? -19.991 8.645 -4.906 1.00 84.88 372 LYS A C 1
ATOM 2798 O O . LYS A 1 372 ? -18.795 8.614 -5.186 1.00 84.88 372 LYS A O 1
ATOM 2803 N N . LYS A 1 373 ? -20.403 8.728 -3.638 1.00 82.75 373 LYS A N 1
ATOM 2804 C CA . LYS A 1 373 ? -19.499 8.883 -2.480 1.00 82.75 373 LYS A CA 1
ATOM 2805 C C . LYS A 1 373 ? -18.599 10.125 -2.613 1.00 82.75 373 LYS A C 1
ATOM 2807 O O . LYS A 1 373 ? -19.037 11.224 -2.300 1.00 82.75 373 LYS A O 1
ATOM 2812 N N . ARG A 1 374 ? -17.335 9.958 -3.022 1.00 82.25 374 ARG A N 1
ATOM 2813 C CA . ARG A 1 374 ? -16.367 11.053 -3.235 1.00 82.25 374 ARG A CA 1
ATOM 2814 C C . ARG A 1 374 ? -16.048 11.287 -4.713 1.00 82.25 374 ARG A C 1
ATOM 2816 O O . ARG A 1 374 ? -15.132 12.058 -4.986 1.00 82.25 374 ARG A O 1
ATOM 2823 N N . ASN A 1 375 ? -16.791 10.671 -5.626 1.00 88.00 375 ASN A N 1
ATOM 2824 C CA . ASN A 1 375 ? -16.622 10.836 -7.063 1.00 88.00 375 ASN A CA 1
ATOM 2825 C C . ASN A 1 375 ? -17.772 11.661 -7.646 1.00 88.00 375 ASN A C 1
ATOM 2827 O O . ASN A 1 375 ? -18.927 11.493 -7.248 1.00 88.00 375 ASN A O 1
ATOM 2831 N N . LEU A 1 376 ? -17.441 12.548 -8.579 1.00 93.25 376 LEU A N 1
ATOM 2832 C CA . LEU A 1 376 ? -18.400 13.264 -9.411 1.00 93.25 376 LEU A CA 1
ATOM 2833 C C . LEU A 1 376 ? -18.604 12.488 -10.698 1.00 93.25 376 LEU A C 1
ATOM 2835 O O . LEU A 1 376 ? -17.623 12.101 -11.320 1.00 93.25 376 LEU A O 1
ATOM 2839 N N . VAL A 1 377 ? -19.853 12.321 -11.104 1.00 95.62 377 VAL A N 1
ATOM 2840 C CA . VAL A 1 377 ? -20.214 11.866 -12.443 1.00 95.62 377 VAL A CA 1
ATOM 2841 C C . VAL A 1 377 ? -20.683 13.082 -13.231 1.00 95.62 377 VAL A C 1
ATOM 2843 O O . VAL A 1 377 ? -21.528 13.835 -12.746 1.00 95.62 377 VAL A O 1
ATOM 2846 N N . PHE A 1 378 ? -20.111 13.295 -14.407 1.00 96.06 378 PHE A N 1
ATOM 2847 C CA . PHE A 1 378 ? -20.429 14.397 -15.317 1.00 96.06 378 PHE A CA 1
ATOM 2848 C C . PHE A 1 378 ? -20.205 13.945 -16.761 1.00 96.06 378 PHE A C 1
ATOM 2850 O O . PHE A 1 378 ? -19.655 12.870 -16.998 1.00 96.06 378 PHE A O 1
ATOM 2857 N N . LYS A 1 379 ? -20.607 14.758 -17.742 1.00 95.75 379 LYS A N 1
ATOM 2858 C CA . LYS A 1 379 ? -20.354 14.463 -19.159 1.00 95.75 379 LYS A CA 1
ATOM 2859 C C . LYS A 1 379 ? -19.157 15.239 -19.695 1.00 95.75 379 LYS A C 1
ATOM 2861 O O . LYS A 1 379 ? -19.119 16.457 -19.567 1.00 95.75 379 LYS A O 1
ATOM 2866 N N . ASP A 1 380 ? -18.240 14.553 -20.370 1.00 94.38 380 ASP A N 1
ATOM 2867 C CA . ASP A 1 380 ? -17.236 15.166 -21.251 1.00 94.38 380 ASP A CA 1
ATOM 2868 C C . ASP A 1 380 ? -17.398 14.590 -22.663 1.00 94.38 380 ASP A C 1
ATOM 2870 O O . ASP A 1 380 ? -17.406 13.373 -22.854 1.00 94.38 380 ASP A O 1
ATOM 2874 N N . GLY A 1 381 ? -17.606 15.456 -23.658 1.00 90.06 381 GLY A N 1
ATOM 2875 C CA . GLY A 1 381 ? -17.858 15.035 -25.041 1.00 90.06 381 GLY A CA 1
ATOM 2876 C C . GLY A 1 381 ? -19.042 14.067 -25.191 1.00 90.06 381 GLY A C 1
ATOM 2877 O O . GLY A 1 381 ? -18.996 13.161 -26.017 1.00 90.06 381 GLY A O 1
ATOM 2878 N N . GLY A 1 382 ? -20.071 14.202 -24.345 1.00 88.25 382 GLY A N 1
ATOM 2879 C CA . GLY A 1 382 ? -21.260 13.339 -24.339 1.00 88.25 382 GLY A CA 1
ATOM 2880 C C . GLY A 1 382 ? -21.093 11.989 -23.630 1.00 88.25 382 GLY A C 1
ATOM 2881 O O . GLY A 1 382 ? -22.093 11.310 -23.400 1.00 88.25 382 GLY A O 1
ATOM 2882 N N . LYS A 1 383 ? -19.874 11.613 -23.224 1.00 92.81 383 LYS A N 1
ATOM 2883 C CA . LYS A 1 383 ? -19.610 10.392 -22.451 1.00 92.81 383 LYS A CA 1
ATOM 2884 C C . LYS A 1 383 ? -19.678 10.684 -20.960 1.00 92.81 383 LYS A C 1
ATOM 2886 O O . LYS A 1 383 ? -19.198 11.725 -20.518 1.00 92.81 383 LYS A O 1
ATOM 2891 N N . ALA A 1 384 ? -20.263 9.764 -20.196 1.00 93.81 384 ALA A N 1
ATOM 2892 C CA . ALA A 1 384 ? -20.203 9.827 -18.743 1.00 93.81 384 ALA A CA 1
ATOM 2893 C C . ALA A 1 384 ? -18.755 9.615 -18.284 1.00 93.81 384 ALA A C 1
ATOM 2895 O O . ALA A 1 384 ? -18.084 8.704 -18.760 1.00 93.81 384 ALA A O 1
ATOM 2896 N N . VAL A 1 385 ? -18.304 10.475 -17.381 1.00 93.81 385 VAL A N 1
ATOM 2897 C CA . VAL A 1 385 ? -16.982 10.462 -16.763 1.00 93.81 385 VAL A CA 1
ATOM 2898 C C . VAL A 1 385 ? -17.173 10.510 -15.258 1.00 93.81 385 VAL A C 1
ATOM 2900 O O . VAL A 1 385 ? -17.926 11.341 -14.748 1.00 93.81 385 VAL A O 1
ATOM 2903 N N . GLU A 1 386 ? -16.477 9.641 -14.540 1.00 91.75 386 GLU A N 1
ATOM 2904 C CA . GLU A 1 386 ? -16.437 9.620 -13.086 1.00 91.75 386 GLU A CA 1
ATOM 2905 C C . GLU A 1 386 ? -15.063 10.090 -12.581 1.00 91.75 386 GLU A C 1
ATOM 2907 O O . GLU A 1 386 ? -14.056 9.456 -12.864 1.00 91.75 386 GLU A O 1
ATOM 2912 N N . ALA A 1 387 ? -14.992 11.178 -11.805 1.00 90.19 387 ALA A N 1
ATOM 2913 C CA . ALA A 1 387 ? -13.728 11.683 -11.255 1.00 90.19 387 ALA A CA 1
ATOM 2914 C C . ALA A 1 387 ? -13.765 11.864 -9.732 1.00 90.19 387 ALA A C 1
ATOM 2916 O O . ALA A 1 387 ? -14.671 12.482 -9.165 1.00 90.19 387 ALA A O 1
ATOM 2917 N N . GLY A 1 388 ? -12.738 11.362 -9.053 1.00 86.94 388 GLY A N 1
ATOM 2918 C CA . GLY A 1 388 ? -12.557 11.452 -7.613 1.00 86.94 388 GLY A CA 1
ATOM 2919 C C . GLY A 1 388 ? -12.175 12.850 -7.139 1.00 86.94 388 GLY A C 1
ATOM 2920 O O . GLY A 1 388 ? -11.230 13.465 -7.617 1.00 86.94 388 GLY A O 1
ATOM 2921 N N . THR A 1 389 ? -12.871 13.339 -6.117 1.00 88.25 389 THR A N 1
ATOM 2922 C CA . THR A 1 389 ? -12.653 14.674 -5.522 1.00 88.25 389 THR A CA 1
ATOM 2923 C C . THR A 1 389 ? -11.530 14.710 -4.481 1.00 88.25 389 THR A C 1
ATOM 2925 O O . THR A 1 389 ? -11.256 15.751 -3.879 1.00 88.25 389 THR A O 1
ATOM 2928 N N . SER A 1 390 ? -10.899 13.568 -4.196 1.00 78.31 390 SER A N 1
ATOM 2929 C CA . SER A 1 390 ? -9.874 13.469 -3.158 1.00 78.31 390 SER A CA 1
ATOM 2930 C C . SER A 1 390 ? -8.605 14.214 -3.572 1.00 78.31 390 SER A C 1
ATOM 2932 O O . SER A 1 390 ? -7.951 13.833 -4.533 1.00 78.31 390 SER A O 1
ATOM 2934 N N . GLY A 1 391 ? -8.240 15.255 -2.820 1.00 75.50 391 GLY A N 1
ATOM 2935 C CA . GLY A 1 391 ? -7.074 16.097 -3.117 1.00 75.50 391 GLY A CA 1
ATOM 2936 C C . GLY A 1 391 ? -7.350 17.243 -4.097 1.00 75.50 391 GLY A C 1
ATOM 2937 O O . GLY A 1 391 ? -6.487 18.102 -4.258 1.00 75.50 391 GLY A O 1
ATOM 2938 N N . ALA A 1 392 ? -8.550 17.313 -4.682 1.00 87.25 392 ALA A N 1
ATOM 2939 C CA . ALA A 1 392 ? -8.932 18.386 -5.594 1.00 87.25 392 ALA A CA 1
ATOM 2940 C C . ALA A 1 392 ? -8.971 19.753 -4.888 1.00 87.25 392 ALA A C 1
ATOM 2942 O O . ALA A 1 392 ? -9.419 19.877 -3.740 1.00 87.25 392 ALA A O 1
ATOM 2943 N N . LYS A 1 393 ? -8.581 20.815 -5.600 1.00 92.12 393 LYS A N 1
ATOM 2944 C CA . LYS A 1 393 ? -8.873 22.195 -5.195 1.00 92.12 393 LYS A CA 1
ATOM 2945 C C . LYS A 1 393 ? -10.317 22.517 -5.578 1.00 92.12 393 LYS A C 1
ATOM 2947 O O . LYS A 1 393 ? -10.615 22.672 -6.758 1.00 92.12 393 LYS A O 1
ATOM 2952 N N . ILE A 1 394 ? -11.196 22.607 -4.580 1.00 95.94 394 ILE A N 1
ATOM 2953 C CA . ILE A 1 394 ? -12.639 22.781 -4.793 1.00 95.94 394 ILE A CA 1
ATOM 2954 C C . ILE A 1 394 ? -13.062 24.199 -4.416 1.00 95.94 394 ILE A C 1
ATOM 2956 O O . ILE A 1 394 ? -12.802 24.641 -3.290 1.00 95.94 394 ILE A O 1
ATOM 2960 N N . THR A 1 395 ? -13.734 24.884 -5.337 1.00 96.62 395 THR A N 1
ATOM 2961 C CA . THR A 1 395 ? -14.358 26.192 -5.130 1.00 96.62 395 THR A CA 1
ATOM 2962 C C . THR A 1 395 ? -15.840 26.161 -5.494 1.00 96.62 395 THR A C 1
ATOM 2964 O O . THR A 1 395 ? -16.247 25.456 -6.413 1.00 96.62 395 THR A O 1
ATOM 2967 N N . VAL A 1 396 ? -16.653 26.900 -4.738 1.00 96.31 396 VAL A N 1
ATOM 2968 C CA . VAL A 1 396 ? -18.060 27.186 -5.058 1.00 96.31 396 VAL A CA 1
ATOM 2969 C C . VAL A 1 396 ? -18.245 28.692 -4.950 1.00 96.31 396 VAL A C 1
ATOM 2971 O O . VAL A 1 396 ? -17.918 29.263 -3.906 1.00 96.31 396 VAL A O 1
ATOM 2974 N N . ASP A 1 397 ? -18.702 29.331 -6.027 1.00 94.38 397 ASP A N 1
ATOM 2975 C CA . ASP A 1 397 ? -18.847 30.791 -6.130 1.00 94.38 397 ASP A CA 1
ATOM 2976 C C . ASP A 1 397 ? -17.550 31.527 -5.713 1.00 94.38 397 ASP A C 1
ATOM 2978 O O . ASP A 1 397 ? -17.553 32.476 -4.928 1.00 94.38 397 ASP A O 1
ATOM 2982 N N . GLY A 1 398 ? -16.398 31.008 -6.160 1.00 92.00 398 GLY A N 1
ATOM 2983 C CA . GLY A 1 398 ? -15.065 31.546 -5.857 1.00 92.00 398 GLY A CA 1
ATOM 2984 C C . GLY A 1 398 ? -14.510 31.228 -4.458 1.00 92.00 398 GLY A C 1
ATOM 2985 O O . GLY A 1 398 ? -13.333 31.480 -4.197 1.00 92.00 398 GLY A O 1
ATOM 2986 N N . LYS A 1 399 ? -15.292 30.627 -3.551 1.00 95.75 399 LYS A N 1
ATOM 2987 C CA . LYS A 1 399 ? -14.847 30.298 -2.183 1.00 95.75 399 LYS A CA 1
ATOM 2988 C C . LYS A 1 399 ? -14.346 28.862 -2.084 1.00 95.75 399 LYS A C 1
ATOM 2990 O O . LYS A 1 399 ? -15.011 27.939 -2.543 1.00 95.75 399 LYS A O 1
ATOM 2995 N N . LYS A 1 400 ? -13.193 28.647 -1.436 1.00 95.88 400 LYS A N 1
ATOM 2996 C CA . LYS A 1 400 ? -12.632 27.302 -1.207 1.00 95.88 400 LYS A CA 1
ATOM 2997 C C . LYS A 1 400 ? -13.528 26.501 -0.259 1.00 95.88 400 LYS A C 1
ATOM 2999 O O . LYS A 1 400 ? -13.798 26.939 0.856 1.00 95.88 400 LYS A O 1
ATOM 3004 N N . VAL A 1 401 ? -13.933 25.303 -0.673 1.00 94.25 401 VAL A N 1
ATOM 3005 C CA . VAL A 1 401 ? -14.824 24.424 0.102 1.00 94.25 401 VAL A CA 1
ATOM 3006 C C . VAL A 1 401 ? -14.295 22.988 0.177 1.00 94.25 401 VAL A C 1
ATOM 3008 O O . VAL A 1 401 ? -13.322 22.619 -0.478 1.00 94.25 401 VAL A O 1
ATOM 3011 N N . LYS A 1 402 ? -14.926 22.159 1.017 1.00 90.94 402 LYS A N 1
ATOM 3012 C CA . LYS A 1 402 ? -14.694 20.704 1.067 1.00 90.94 402 LYS A CA 1
ATOM 3013 C C . LYS A 1 402 ? -15.622 19.995 0.074 1.00 90.94 402 LYS A C 1
ATOM 3015 O O . LYS A 1 402 ? -16.707 20.496 -0.198 1.00 90.94 402 LYS A O 1
ATOM 3020 N N . SER A 1 403 ? -15.260 18.790 -0.370 1.00 88.50 403 SER A N 1
ATOM 3021 C CA . SER A 1 403 ? -16.033 18.020 -1.366 1.00 88.50 403 SER A CA 1
ATOM 3022 C C . SER A 1 403 ? -17.496 17.773 -0.993 1.00 88.50 403 SER A C 1
ATOM 3024 O O . SER A 1 403 ? -18.343 17.716 -1.873 1.00 88.50 403 SER A O 1
ATOM 3026 N N . LYS A 1 404 ? -17.824 17.722 0.305 1.00 89.44 404 LYS A N 1
ATOM 3027 C CA . LYS A 1 404 ? -19.207 17.612 0.803 1.00 89.44 404 LYS A CA 1
ATOM 3028 C C . LYS A 1 404 ? -20.132 18.779 0.418 1.00 89.44 404 LYS A C 1
ATOM 3030 O O . LYS A 1 404 ? -21.332 18.682 0.636 1.00 89.44 404 LYS A O 1
ATOM 3035 N N . ALA A 1 405 ? -19.580 19.902 -0.043 1.00 91.44 405 ALA A N 1
ATOM 3036 C CA . ALA A 1 405 ? -20.357 21.061 -0.476 1.00 91.44 405 ALA A CA 1
ATOM 3037 C C . ALA A 1 405 ? -20.881 20.919 -1.914 1.00 91.44 405 ALA A C 1
ATOM 3039 O O . ALA A 1 405 ? -21.767 21.674 -2.305 1.00 91.44 405 ALA A O 1
ATOM 3040 N N . LEU A 1 406 ? -20.343 19.970 -2.682 1.00 93.50 406 LEU A N 1
ATOM 3041 C CA . LEU A 1 406 ? -20.772 19.688 -4.045 1.00 93.50 406 LEU A CA 1
ATOM 3042 C C . LEU A 1 406 ? -22.115 18.953 -4.032 1.00 93.50 406 LEU A C 1
ATOM 3044 O O . LEU A 1 406 ? -22.352 18.103 -3.171 1.00 93.50 406 LEU A O 1
ATOM 3048 N N . LYS A 1 407 ? -22.985 19.273 -4.991 1.00 94.38 407 LYS A N 1
ATOM 3049 C CA . LYS A 1 407 ? -24.301 18.647 -5.161 1.00 94.38 407 LYS A CA 1
ATOM 3050 C C . LYS A 1 407 ? -24.545 18.314 -6.629 1.00 94.38 407 LYS A C 1
ATOM 3052 O O . LYS A 1 407 ? -24.068 19.028 -7.508 1.00 94.38 407 LYS A O 1
ATOM 3057 N N . ALA A 1 408 ? -25.314 17.254 -6.877 1.00 94.62 408 ALA A N 1
ATOM 3058 C CA . ALA A 1 408 ? -25.846 16.992 -8.210 1.00 94.62 408 ALA A CA 1
ATOM 3059 C C . ALA A 1 408 ? -26.655 18.209 -8.699 1.00 94.62 408 ALA A C 1
ATOM 3061 O O . ALA A 1 408 ? -27.298 18.892 -7.901 1.00 94.62 408 ALA A O 1
ATOM 3062 N N . GLY A 1 409 ? -26.569 18.501 -9.994 1.00 94.00 409 GLY A N 1
ATOM 3063 C CA . GLY A 1 409 ? -27.173 19.666 -10.639 1.00 94.00 409 GLY A CA 1
ATOM 3064 C C . GLY A 1 409 ? -26.303 20.928 -10.659 1.00 94.00 409 GLY A C 1
ATOM 3065 O O . GLY A 1 409 ? -26.544 21.783 -11.509 1.00 94.00 409 GLY A O 1
ATOM 3066 N N . MET A 1 410 ? -25.278 21.040 -9.801 1.00 96.31 410 MET A N 1
ATOM 3067 C CA . MET A 1 410 ? -24.349 22.179 -9.843 1.00 96.31 410 MET A CA 1
ATOM 3068 C C . MET A 1 410 ? -23.603 22.224 -11.174 1.00 96.31 410 MET A C 1
ATOM 3070 O O . MET A 1 410 ? -23.195 21.183 -11.694 1.00 96.31 410 MET A O 1
ATOM 3074 N N . THR A 1 411 ? -23.392 23.435 -11.683 1.00 97.31 411 THR A N 1
ATOM 3075 C CA . THR A 1 411 ? -22.620 23.667 -12.907 1.00 97.31 411 THR A CA 1
ATOM 3076 C C . THR A 1 411 ? -21.174 23.957 -12.537 1.00 97.31 411 THR A C 1
ATOM 3078 O O . THR A 1 411 ? -20.917 24.852 -11.733 1.00 97.31 411 THR A O 1
ATOM 3081 N N . CYS A 1 412 ? -20.232 23.210 -13.102 1.00 97.50 412 CYS A N 1
ATOM 3082 C CA . CYS A 1 412 ? -18.833 23.257 -12.709 1.00 97.50 412 CYS A CA 1
ATOM 3083 C C . CYS A 1 412 ? -17.885 23.258 -13.909 1.00 97.50 412 CYS A C 1
ATOM 3085 O O . CYS A 1 412 ? -18.118 22.587 -14.912 1.00 97.50 412 CYS A O 1
ATOM 3087 N N . ASP A 1 413 ? -16.761 23.948 -13.746 1.00 97.62 413 ASP A N 1
ATOM 3088 C CA . ASP A 1 413 ? -15.555 23.709 -14.525 1.00 97.62 413 ASP A CA 1
ATOM 3089 C C . ASP A 1 413 ? -14.735 22.640 -13.794 1.00 97.62 413 ASP A C 1
ATOM 3091 O O . ASP A 1 413 ? -14.316 22.829 -12.646 1.00 97.62 413 ASP A O 1
ATOM 3095 N N . ILE A 1 414 ? -14.534 21.491 -14.437 1.00 97.00 414 ILE A N 1
ATOM 3096 C CA . ILE A 1 414 ? -13.880 20.325 -13.842 1.00 97.00 414 ILE A CA 1
ATOM 3097 C C . ILE A 1 414 ? -12.586 20.044 -14.599 1.00 97.00 414 ILE A C 1
ATOM 3099 O O . ILE A 1 414 ? -12.598 19.696 -15.780 1.00 97.00 414 ILE A O 1
ATOM 3103 N N . THR A 1 415 ? -11.462 20.173 -13.896 1.00 95.62 415 THR A N 1
ATOM 3104 C CA . THR A 1 415 ? -10.138 19.765 -14.365 1.00 95.62 415 THR A CA 1
ATOM 3105 C C . THR A 1 415 ? -9.799 18.389 -13.798 1.00 95.62 415 THR A C 1
ATOM 3107 O O . THR A 1 415 ? -9.713 18.230 -12.578 1.00 95.62 415 THR A O 1
ATOM 3110 N N . TYR A 1 416 ? -9.588 17.398 -14.661 1.00 91.88 416 TYR A N 1
ATOM 3111 C CA . TYR A 1 416 ? -9.426 15.988 -14.295 1.00 91.88 416 TYR A CA 1
ATOM 3112 C C . TYR A 1 416 ? -8.460 15.254 -15.246 1.00 91.88 416 TYR A C 1
ATOM 3114 O O . TYR A 1 416 ? -8.152 15.758 -16.325 1.00 91.88 416 TYR A O 1
ATOM 3122 N N . LEU A 1 417 ? -7.927 14.097 -14.838 1.00 81.94 417 LEU A N 1
ATOM 3123 C CA . LEU A 1 417 ? -6.946 13.345 -15.647 1.00 81.94 417 LEU A CA 1
ATOM 3124 C C . LEU A 1 417 ? -7.593 12.378 -16.644 1.00 81.94 417 LEU A C 1
ATOM 3126 O O . LEU A 1 417 ? -7.138 12.261 -17.786 1.00 81.94 417 LEU A O 1
ATOM 3130 N N . GLY A 1 418 ? -8.666 11.708 -16.236 1.00 83.88 418 GLY A N 1
ATOM 3131 C CA . GLY A 1 418 ? -9.399 10.750 -17.054 1.00 83.88 418 GLY A CA 1
ATOM 3132 C C . GLY A 1 418 ? -10.582 10.145 -16.306 1.00 83.88 418 GLY A C 1
ATOM 3133 O O . GLY A 1 418 ? -10.828 10.479 -15.145 1.00 83.88 418 GLY A O 1
ATOM 3134 N N . ASP A 1 419 ? -11.318 9.281 -16.998 1.00 83.50 419 ASP A N 1
ATOM 3135 C CA . ASP A 1 419 ? -12.431 8.542 -16.409 1.00 83.50 419 ASP A CA 1
ATOM 3136 C C . ASP A 1 419 ? -11.947 7.572 -15.321 1.00 83.50 419 ASP A C 1
ATOM 3138 O O . ASP A 1 419 ? -10.877 6.973 -15.433 1.00 83.50 419 ASP A O 1
ATOM 3142 N N . HIS A 1 420 ? -12.719 7.480 -14.240 1.00 77.81 420 HIS A N 1
ATOM 3143 C CA . HIS A 1 420 ? -12.403 6.787 -12.989 1.00 77.81 420 HIS A CA 1
ATOM 3144 C C . HIS A 1 420 ? -11.089 7.212 -12.298 1.00 77.81 420 HIS A C 1
ATOM 3146 O O . HIS A 1 420 ? -10.583 6.494 -11.429 1.00 77.81 420 HIS A O 1
ATOM 3152 N N . ASP A 1 421 ? -10.555 8.392 -12.626 1.00 80.19 421 ASP A N 1
ATOM 3153 C CA . ASP A 1 421 ? -9.337 8.954 -12.029 1.00 80.19 421 ASP A CA 1
ATOM 3154 C C . ASP A 1 421 ? -9.645 10.167 -11.126 1.00 80.19 421 ASP A C 1
ATOM 3156 O O . ASP A 1 421 ? -10.771 10.347 -10.668 1.00 80.19 421 ASP A O 1
ATOM 3160 N N . VAL A 1 422 ? -8.655 10.999 -10.795 1.00 81.81 422 VAL A N 1
ATOM 3161 C CA . VAL A 1 422 ? -8.805 12.146 -9.891 1.00 81.81 422 VAL A CA 1
ATOM 3162 C C . VAL A 1 422 ? -9.095 13.463 -10.617 1.00 81.81 422 VAL A C 1
ATOM 3164 O O . VAL A 1 422 ? -8.594 13.746 -11.709 1.00 81.81 422 VAL A O 1
ATOM 3167 N N . ALA A 1 423 ? -9.866 14.320 -9.948 1.00 89.62 423 ALA A N 1
ATOM 3168 C CA . ALA A 1 423 ? -9.996 15.731 -10.273 1.00 89.62 423 ALA A CA 1
ATOM 3169 C C . ALA A 1 423 ? -8.903 16.547 -9.560 1.00 89.62 423 ALA A C 1
ATOM 3171 O O . ALA A 1 423 ? -8.631 16.354 -8.375 1.00 89.62 423 ALA A O 1
ATOM 3172 N N . GLY A 1 424 ? -8.297 17.493 -10.275 1.00 86.81 424 GLY A N 1
ATOM 3173 C CA . GLY A 1 424 ? -7.282 18.408 -9.746 1.00 86.81 424 GLY A CA 1
ATOM 3174 C C . GLY A 1 424 ? -7.885 19.734 -9.294 1.00 86.81 424 GLY A C 1
ATOM 3175 O O . GLY A 1 424 ? -7.521 20.273 -8.245 1.00 86.81 424 GLY A O 1
ATOM 3176 N N . LYS A 1 425 ? -8.862 20.241 -10.051 1.00 94.69 425 LYS A N 1
ATOM 3177 C CA . LYS A 1 425 ? -9.601 21.469 -9.742 1.00 94.69 425 LYS A CA 1
ATOM 3178 C C . LYS A 1 425 ? -11.076 21.276 -10.075 1.00 94.69 425 LYS A C 1
ATOM 3180 O O . LYS A 1 425 ? -11.404 20.720 -11.116 1.00 94.69 425 LYS A O 1
ATOM 3185 N N . ILE A 1 426 ? -11.948 21.738 -9.187 1.00 96.94 426 ILE A N 1
ATOM 3186 C CA . ILE A 1 426 ? -13.401 21.733 -9.375 1.00 96.94 426 ILE A CA 1
ATOM 3187 C C . ILE A 1 426 ? -13.897 23.121 -8.990 1.00 96.94 426 ILE A C 1
ATOM 3189 O O . ILE A 1 426 ? -13.751 23.512 -7.832 1.00 96.94 426 ILE A O 1
ATOM 3193 N N . ASP A 1 427 ? -14.446 23.860 -9.945 1.00 97.25 427 ASP A N 1
ATOM 3194 C CA . ASP A 1 427 ? -14.938 25.220 -9.733 1.00 97.25 427 ASP A CA 1
ATOM 3195 C C . ASP A 1 427 ? -16.416 25.303 -10.098 1.00 97.25 427 ASP A C 1
ATOM 3197 O O . ASP A 1 427 ? -16.771 25.289 -11.273 1.00 97.25 427 ASP A O 1
ATOM 3201 N N . CYS A 1 428 ? -17.279 25.318 -9.088 1.00 96.88 428 CYS A N 1
ATOM 3202 C CA . CYS A 1 428 ? -18.721 25.235 -9.265 1.00 96.88 428 CYS A CA 1
ATOM 3203 C C . CYS A 1 428 ? -19.418 26.570 -9.012 1.00 96.88 428 CYS A C 1
ATOM 3205 O O . CYS A 1 428 ? -18.966 27.405 -8.226 1.00 96.88 428 CYS A O 1
ATOM 3207 N N . ARG A 1 429 ? -20.576 26.725 -9.645 1.00 93.12 429 ARG A N 1
ATOM 3208 C CA . ARG A 1 429 ? -21.529 27.814 -9.434 1.00 93.12 429 ARG A CA 1
ATOM 3209 C C . ARG A 1 429 ? -22.865 27.205 -9.016 1.00 93.12 429 ARG A C 1
ATOM 3211 O O . ARG A 1 429 ? -23.198 26.103 -9.470 1.00 93.12 429 ARG A O 1
ATOM 3218 N N . LYS A 1 430 ? -23.561 27.870 -8.094 1.00 75.81 430 LYS A N 1
ATOM 3219 C CA . LYS A 1 430 ? -24.880 27.421 -7.626 1.00 75.81 430 LYS A CA 1
ATOM 3220 C C . LYS A 1 430 ? -25.945 27.473 -8.707 1.00 75.81 430 LYS A C 1
ATOM 3222 O O . LYS A 1 430 ? -25.901 28.410 -9.532 1.00 75.81 430 LYS A O 1
#

Mean predicted aligned error: 9.47 Å

Sequence (430 aa):
MQSISHASAYVSVSALFLVPALVLTPAPAAADTVADAFKGKTMNMYVGSAPGGGYDRYTRLIERHFNRHVPGNPRTVVKNMPGASGLKLAGYMYQAAPKDGLHVAGLHNTVVSEESMGRKVQYKSTDFNWLGSANSLTTVCIVSAGSPVKTYADAKKAPLIVGGTGSVSSSTNMVPAYLRSLTGATLQIIHGYPSTTSVILAMERGEVGGLCGLGWDSLKAQAMHLVRDKKINILVQIAKRPTEELKGVPFIMDMANSPEDVKVLEFLVARQYIGRPYAVPPGAPADRVAALRKAFLDTMADPKFLAEAEKQLIPIEVVTGEEVQKHVESMINTDKAIIARADAATLIKKGESREAKLTWRTVKGVKIDQIKKRNLVFKDGGKAVEAGTSGAKITVDGKKVKSKALKAGMTCDITYLGDHDVAGKIDCRK

Secondary structure (DSSP, 8-state):
------------------------PPP------TTTTTTT-EEEEEESS-TTSHHHHHHHHHHHHHTTTSTT-PEEEEEE---GGGHHHHHHHHHTS-SSS-EEEE--THHHHHHHTT---SS-GGGSEEEEES----EEEEEETTSS--SHHHHHHS-EEEEEESSTTSHHHHHHHHHHHHH---EEEEEEESSHHHHHHHHHTTSSSEEEEEEHHHHHHHHHHHHHTT-EEEEEEESSS--GGGTTSPBGGGG-SSHHHHHHHHHHHHHHHTSSEEEE-TT--HHHHHHHHHHHHHHHH-HHHHHHHHHTT-----EEHHHHHHHHHHHHTS-HHHHHHHHHHH---TTSEEE-----EEEEEEE--EEETTEEEEEETTEEEEEE-TT-EEEETTEE--GGG--TT-EEEEEESSTTEEEEEEEEE-